Protein 6GTQ (pdb70)

B-factor: mean 65.5, std 20.73, range [3.13, 196.7]

Organism: Escherichia coli (NCBI:txid562)

InterPro domains:
  IPR010985 Ribbon-helix-helix [SSF47598] (5-82)
  IPR014795 Antitoxin TacA 1-like [PF08681] (8-86)
  IPR014795 Antitoxin TacA 1-like [PTHR35401] (2-86)

Radius of gyration: 21.6 Å; Cα contacts (8 Å, |Δi|>4): 822; chains: 4; bounding box: 48×51×60 Å

Nearest PDB structures (foldseek):
  6gtq-assembly1_A  TM=1.006E+00  e=2.031E-34  Escherichia coli
  6gtr-assembly1_A  TM=1.001E+00  e=6.349E-33  Escherichia coli
  6gtq-assembly2_B  TM=9.947E-01  e=1.015E-29  Escherichia coli
  6gtr-assembly2_B  TM=9.864E-01  e=8.724E-29  Escherichia coli
  5zgn-assembly1_F  TM=9.623E-01  e=1.363E-22  Klebsiella pneumoniae subsp. pneumoniae HS11286

Foldseek 3Di:
DQKDKAWDDLPADADQQVFDQPDPVQSCCRVPPPNVCCNVVVWTKMFIFRNDSRTYGFWIWIKDWDWDDPCPDIFTAMETEDTGGGPVCPPVCVRVVRVLVVLVVRLVVCVPPNGFWYKYFAPDPVVVVVVVVSPWQADDDVRRRITIDTSVVSCVVPPD/DDKDKAWDDLDDDEALPPADFPPPVQNVCSVPPQSVCCNVVVWTKMFIFDVHYGFWIWIKDWDWDDDCPTATAMETEDIGGGPVCPPPCVRVVVVLVVLVVRLVVCVVPNHFWYKYFAPDPVRVVVVVVSVWAADDDVRRRMTIDTNVVSCCVVPPDD/DDPDDDDDVVVVVVVCCVVPPDDDDPVVVVVVVVVVPD/DDDDDDDVVVVVVVCCVVPPDDDDPVVVVVVVVVVVD

Structure (mmCIF, N/CA/C/O backbone):
data_6GTQ
#
_entry.id   6GTQ
#
_cell.length_a   87.580
_cell.length_b   87.580
_cell.length_c   125.480
_cell.angle_alpha   90.00
_cell.angle_beta   90.00
_cell.angle_gamma   120.00
#
_symmetry.space_group_name_H-M   'P 31 2 1'
#
loop_
_entity.id
_entity.type
_entity.pdbx_description
1 polymer N-acetyltransferase
2 polymer 'DUF1778 domain-containing protein'
3 non-polymer 'CHLORIDE ION'
4 non-polymer GLYCEROL
5 non-polymer 'PHOSPHATE ION'
6 non-polymer 'ACETATE ION'
7 non-polymer 'CITRATE ANION'
8 non-polymer 'IODIDE ION'
9 water water
#
loop_
_atom_site.group_PDB
_atom_site.id
_atom_site.type_symbol
_atom_site.label_atom_id
_atom_site.label_alt_id
_atom_site.label_comp_id
_atom_site.label_asym_id
_atom_site.label_entity_id
_atom_site.label_seq_id
_atom_site.pdbx_PDB_ins_code
_atom_site.Cartn_x
_atom_site.Cartn_y
_atom_site.Cartn_z
_atom_site.occupancy
_atom_site.B_iso_or_equiv
_atom_site.auth_seq_id
_atom_site.auth_comp_id
_atom_site.auth_asym_id
_atom_site.auth_atom_id
_atom_site.pdbx_PDB_model_num
ATOM 1 N N . ASP A 1 5 ? -54.638 0.164 -15.787 1.00 106.30 1 ASP A N 1
ATOM 2 C CA . ASP A 1 5 ? -53.185 0.051 -15.899 1.00 103.94 1 ASP A CA 1
ATOM 3 C C . ASP A 1 5 ? -52.698 -1.394 -15.670 1.00 104.60 1 ASP A C 1
ATOM 4 O O . ASP A 1 5 ? -53.323 -2.147 -14.912 1.00 103.25 1 ASP A O 1
ATOM 9 N N . ASP A 1 6 ? -51.567 -1.762 -16.319 1.00 99.24 2 ASP A N 1
ATOM 10 C CA . ASP A 1 6 ? -50.932 -3.088 -16.243 1.00 96.65 2 ASP A CA 1
ATOM 11 C C . ASP A 1 6 ? -50.047 -3.264 -14.982 1.00 92.80 2 ASP A C 1
ATOM 12 O O . ASP A 1 6 ? -49.810 -4.392 -14.568 1.00 90.59 2 ASP A O 1
ATOM 17 N N . LEU A 1 7 ? -49.585 -2.154 -14.372 1.00 85.08 3 LEU A N 1
ATOM 18 C CA . LEU A 1 7 ? -48.708 -2.149 -13.198 1.00 80.21 3 LEU A CA 1
ATOM 19 C C . LEU A 1 7 ? -49.389 -2.435 -11.854 1.00 79.15 3 LEU A C 1
ATOM 20 O O . LEU A 1 7 ? -50.533 -2.026 -11.642 1.00 79.41 3 LEU A O 1
ATOM 25 N N . THR A 1 8 ? -48.660 -3.123 -10.937 1.00 71.19 4 THR A N 1
ATOM 26 C CA . THR A 1 8 ? -49.090 -3.436 -9.559 1.00 68.15 4 THR A CA 1
ATOM 27 C C . THR A 1 8 ? -47.953 -3.218 -8.549 1.00 66.05 4 THR A C 1
ATOM 28 O O . THR A 1 8 ? -46.783 -3.326 -8.915 1.00 63.76 4 THR A O 1
ATOM 32 N N . ILE A 1 9 ? -48.303 -2.918 -7.276 1.00 60.36 5 ILE A N 1
ATOM 33 C CA . ILE A 1 9 ? -47.339 -2.790 -6.171 1.00 56.99 5 ILE A CA 1
ATOM 34 C C . ILE A 1 9 ? -47.595 -3.944 -5.214 1.00 59.73 5 ILE A C 1
ATOM 35 O O . ILE A 1 9 ? -48.708 -4.099 -4.707 1.00 60.22 5 ILE A O 1
ATOM 40 N N . GLU A 1 10 ? -46.573 -4.766 -4.994 1.00 54.48 6 GLU A N 1
ATOM 41 C CA . GLU A 1 10 ? -46.655 -5.924 -4.117 1.00 53.06 6 GLU A CA 1
ATOM 42 C C . GLU A 1 10 ? -45.338 -6.144 -3.389 1.00 54.11 6 GLU A C 1
ATOM 43 O O . GLU A 1 10 ? -44.287 -5.748 -3.885 1.00 53.77 6 GLU A O 1
ATOM 49 N N . ILE A 1 11 ? -45.393 -6.789 -2.220 1.00 49.47 7 ILE A N 1
ATOM 50 C CA . ILE A 1 11 ? -44.202 -7.170 -1.462 1.00 47.94 7 ILE A CA 1
ATOM 51 C C . ILE A 1 11 ? -43.531 -8.308 -2.242 1.00 53.84 7 ILE A C 1
ATOM 52 O O . ILE A 1 11 ? -44.233 -9.108 -2.868 1.00 54.95 7 ILE A O 1
ATOM 57 N N . LEU A 1 12 ? -42.189 -8.352 -2.243 1.00 50.90 8 LEU A N 1
ATOM 58 C CA . LEU A 1 12 ? -41.411 -9.383 -2.927 1.00 51.87 8 LEU A CA 1
ATOM 59 C C . LEU A 1 12 ? -41.925 -10.765 -2.520 1.00 57.91 8 LEU A C 1
ATOM 60 O O . LEU A 1 12 ? -42.114 -10.999 -1.336 1.00 56.54 8 LEU A O 1
ATOM 65 N N . THR A 1 13 ? -42.245 -11.631 -3.498 1.00 58.78 9 THR A N 1
ATOM 66 C CA . THR A 1 13 ? -42.780 -12.980 -3.244 1.00 60.91 9 THR A CA 1
ATOM 67 C C . THR A 1 13 ? -41.637 -13.984 -3.071 1.00 67.82 9 THR A C 1
ATOM 68 O O . THR A 1 13 ? -40.825 -14.165 -3.979 1.00 68.70 9 THR A O 1
ATOM 72 N N . ASP A 1 14 ? -41.602 -14.635 -1.900 1.00 65.81 10 ASP A N 1
ATOM 73 C CA . ASP A 1 14 ? -40.604 -15.603 -1.428 1.00 66.80 10 ASP A CA 1
ATOM 74 C C . ASP A 1 14 ? -40.167 -16.700 -2.424 1.00 70.88 10 ASP A C 1
ATOM 75 O O . ASP A 1 14 ? -38.986 -17.068 -2.426 1.00 70.94 10 ASP A O 1
ATOM 80 N N . ASP A 1 15 ? -41.092 -17.234 -3.238 1.00 66.65 11 ASP A N 1
ATOM 81 C CA . ASP A 1 15 ? -40.733 -18.300 -4.178 1.00 67.01 11 ASP A CA 1
ATOM 82 C C . ASP A 1 15 ? -41.042 -17.944 -5.647 1.00 68.44 11 ASP A C 1
ATOM 83 O O . ASP A 1 15 ? -41.290 -18.832 -6.463 1.00 70.09 11 ASP A O 1
ATOM 88 N N . ALA A 1 16 ? -40.970 -16.647 -5.986 1.00 61.46 12 ALA A N 1
ATOM 89 C CA . ALA A 1 16 ? -41.216 -16.140 -7.333 1.00 60.53 12 ALA A CA 1
ATOM 90 C C . ALA A 1 16 ? -39.932 -15.633 -7.999 1.00 61.42 12 ALA A C 1
ATOM 91 O O . ALA A 1 16 ? -38.976 -15.277 -7.304 1.00 59.42 12 ALA A O 1
ATOM 93 N N . ASP A 1 17 ? -39.926 -15.598 -9.351 1.00 58.06 13 ASP A N 1
ATOM 94 C CA . ASP A 1 17 ? -38.829 -15.092 -10.186 1.00 57.73 13 ASP A CA 1
ATOM 95 C C . ASP A 1 17 ? -39.202 -13.738 -10.803 1.00 60.99 13 ASP A C 1
ATOM 96 O O . ASP A 1 17 ? -40.340 -13.539 -11.243 1.00 61.11 13 ASP A O 1
ATOM 101 N N . TYR A 1 18 ? -38.232 -12.810 -10.825 1.00 56.79 14 TYR A N 1
ATOM 102 C CA . TYR A 1 18 ? -38.402 -11.440 -11.306 1.00 56.12 14 TYR A CA 1
ATOM 103 C C . TYR A 1 18 ? -37.439 -11.055 -12.427 1.00 63.07 14 TYR A C 1
ATOM 104 O O . TYR A 1 18 ? -36.293 -11.510 -12.435 1.00 63.03 14 TYR A O 1
ATOM 113 N N . ASP A 1 19 ? -37.903 -10.205 -13.371 1.00 61.70 15 ASP A N 1
ATOM 114 C CA . ASP A 1 19 ? -37.061 -9.694 -14.450 1.00 63.58 15 ASP A CA 1
ATOM 115 C C . ASP A 1 19 ? -36.495 -8.358 -13.968 1.00 66.53 15 ASP A C 1
ATOM 116 O O . ASP A 1 19 ? -37.195 -7.344 -13.944 1.00 65.82 15 ASP A O 1
ATOM 121 N N . LEU A 1 20 ? -35.243 -8.382 -13.503 1.00 62.72 16 LEU A N 1
ATOM 122 C CA . LEU A 1 20 ? -34.585 -7.179 -12.976 1.00 61.70 16 LEU A CA 1
ATOM 123 C C . LEU A 1 20 ? -33.387 -6.612 -13.757 1.00 67.84 16 LEU A C 1
ATOM 124 O O . LEU A 1 20 ? -33.156 -5.404 -13.741 1.00 67.72 16 LEU A O 1
ATOM 129 N N . GLN A 1 21 ? -32.630 -7.473 -14.432 1.00 67.09 17 GLN A N 1
ATOM 130 C CA . GLN A 1 21 ? -31.455 -7.037 -15.200 1.00 70.17 17 GLN A CA 1
ATOM 131 C C . GLN A 1 21 ? -31.642 -5.775 -16.052 1.00 76.34 17 GLN A C 1
ATOM 132 O O . GLN A 1 21 ? -30.730 -4.947 -16.096 1.00 77.61 17 GLN A O 1
ATOM 138 N N . ARG A 1 22 ? -32.805 -5.624 -16.712 1.00 73.48 18 ARG A N 1
ATOM 139 C CA . ARG A 1 22 ? -33.101 -4.479 -17.576 1.00 75.28 18 ARG A CA 1
ATOM 140 C C . ARG A 1 22 ? -33.337 -3.150 -16.834 1.00 75.64 18 ARG A C 1
ATOM 141 O O . ARG A 1 22 ? -33.191 -2.097 -17.457 1.00 77.85 18 ARG A O 1
ATOM 143 N N . PHE A 1 23 ? -33.700 -3.193 -15.526 1.00 67.24 19 PHE A N 1
ATOM 144 C CA . PHE A 1 23 ? -34.002 -2.019 -14.692 1.00 64.55 19 PHE A CA 1
ATOM 145 C C . PHE A 1 23 ? -32.919 -0.935 -14.734 1.00 71.41 19 PHE A C 1
ATOM 146 O O . PHE A 1 23 ? -31.732 -1.244 -14.599 1.00 72.42 19 PHE A O 1
ATOM 154 N N . ASP A 1 24 ? -33.351 0.332 -14.929 1.00 68.70 20 ASP A N 1
ATOM 155 C CA . ASP A 1 24 ? -32.507 1.525 -14.989 1.00 70.26 20 ASP A CA 1
ATOM 156 C C . ASP A 1 24 ? -33.233 2.753 -14.462 1.00 73.38 20 ASP A C 1
ATOM 157 O O . ASP A 1 24 ? -34.157 3.242 -15.100 1.00 74.50 20 ASP A O 1
ATOM 162 N N . CYS A 1 25 ? -32.817 3.239 -13.288 1.00 68.81 21 CYS A N 1
ATOM 163 C CA . CYS A 1 25 ? -33.407 4.400 -12.619 1.00 68.45 21 CYS A CA 1
ATOM 164 C C . CYS A 1 25 ? -32.563 5.689 -12.771 1.00 74.73 21 CYS A C 1
ATOM 165 O O . CYS A 1 25 ? -33.022 6.766 -12.386 1.00 73.31 21 CYS A O 1
ATOM 168 N N . GLY A 1 26 ? -31.357 5.560 -13.330 1.00 74.50 22 GLY A N 1
ATOM 169 C CA . GLY A 1 26 ? -30.435 6.676 -13.506 1.00 77.83 22 GLY A CA 1
ATOM 170 C C . GLY A 1 26 ? -29.349 6.775 -12.450 1.00 82.42 22 GLY A C 1
ATOM 171 O O . GLY A 1 26 ? -28.384 7.523 -12.630 1.00 84.91 22 GLY A O 1
ATOM 172 N N . GLU A 1 27 ? -29.506 6.030 -11.330 1.00 76.37 23 GLU A N 1
ATOM 173 C CA . GLU A 1 27 ? -28.549 5.970 -10.221 1.00 75.32 23 GLU A CA 1
ATOM 174 C C . GLU A 1 27 ? -27.970 4.552 -10.153 1.00 77.07 23 GLU A C 1
ATOM 175 O O . GLU A 1 27 ? -28.693 3.623 -9.799 1.00 73.81 23 GLU A O 1
ATOM 181 N N . GLU A 1 28 ? -26.670 4.399 -10.509 1.00 75.47 24 GLU A N 1
ATOM 182 C CA . GLU A 1 28 ? -25.928 3.131 -10.560 1.00 75.09 24 GLU A CA 1
ATOM 183 C C . GLU A 1 28 ? -25.974 2.308 -9.271 1.00 76.46 24 GLU A C 1
ATOM 184 O O . GLU A 1 28 ? -26.013 1.079 -9.347 1.00 75.93 24 GLU A O 1
ATOM 186 N N . ALA A 1 29 ? -25.970 2.977 -8.103 1.00 71.15 25 ALA A N 1
ATOM 187 C CA . ALA A 1 29 ? -26.012 2.349 -6.780 1.00 68.36 25 ALA A CA 1
ATOM 188 C C . ALA A 1 29 ? -27.330 1.612 -6.531 1.00 70.33 25 ALA A C 1
ATOM 189 O O . ALA A 1 29 ? -27.318 0.504 -5.990 1.00 69.40 25 ALA A O 1
ATOM 191 N N . LEU A 1 30 ? -28.459 2.226 -6.933 1.00 65.68 26 LEU A N 1
ATOM 192 C CA . LEU A 1 30 ? -29.807 1.676 -6.771 1.00 62.35 26 LEU A CA 1
ATOM 193 C C . LEU A 1 30 ? -30.098 0.518 -7.725 1.00 65.97 26 LEU A C 1
ATOM 194 O O . LEU A 1 30 ? -30.935 -0.325 -7.421 1.00 64.27 26 LEU A O 1
ATOM 199 N N . ASN A 1 31 ? -29.389 0.463 -8.834 1.00 64.43 27 ASN A N 1
ATOM 200 C CA . ASN A 1 31 ? -29.543 -0.581 -9.822 1.00 63.80 27 ASN A CA 1
ATOM 201 C C . ASN A 1 31 ? -28.888 -1.841 -9.323 1.00 66.35 27 ASN A C 1
ATOM 202 O O . ASN A 1 31 ? -29.479 -2.874 -9.329 1.00 65.66 27 ASN A O 1
ATOM 207 N N . LEU A 1 32 ? -27.635 -1.736 -8.930 1.00 63.27 28 LEU A N 1
ATOM 208 C CA . LEU A 1 32 ? -26.845 -2.828 -8.402 1.00 62.73 28 LEU A CA 1
ATOM 209 C C . LEU A 1 32 ? -27.438 -3.377 -7.140 1.00 62.35 28 LEU A C 1
ATOM 210 O O . LEU A 1 32 ? -27.387 -4.589 -6.943 1.00 62.42 28 LEU A O 1
ATOM 215 N N . PHE A 1 33 ? -28.068 -2.520 -6.310 1.00 54.90 29 PHE A N 1
ATOM 216 C CA . PHE A 1 33 ? -28.717 -3.024 -5.108 1.00 50.96 29 PHE A CA 1
ATOM 217 C C . PHE A 1 33 ? -29.851 -3.978 -5.495 1.00 53.82 29 PHE A C 1
ATOM 218 O O . PHE A 1 33 ? -29.984 -5.039 -4.889 1.00 53.53 29 PHE A O 1
ATOM 226 N N . LEU A 1 34 ? -30.634 -3.619 -6.521 1.00 49.45 30 LEU A N 1
ATOM 227 C CA . LEU A 1 34 ? -31.755 -4.428 -6.978 1.00 47.92 30 LEU A CA 1
ATOM 228 C C . LEU A 1 34 ? -31.324 -5.756 -7.604 1.00 53.84 30 LEU A C 1
ATOM 229 O O . LEU A 1 34 ? -31.926 -6.793 -7.309 1.00 53.36 30 LEU A O 1
ATOM 234 N N . THR A 1 35 ? -30.301 -5.728 -8.465 1.00 52.21 31 THR A N 1
ATOM 235 C CA . THR A 1 35 ? -29.876 -6.917 -9.206 1.00 53.37 31 THR A CA 1
ATOM 236 C C . THR A 1 35 ? -28.882 -7.835 -8.457 1.00 57.79 31 THR A C 1
ATOM 237 O O . THR A 1 35 ? -28.616 -8.929 -8.960 1.00 57.75 31 THR A O 1
ATOM 241 N N . THR A 1 36 ? -28.353 -7.432 -7.275 1.00 55.49 32 THR A N 1
ATOM 242 C CA . THR A 1 36 ? -27.388 -8.274 -6.538 1.00 56.96 32 THR A CA 1
ATOM 243 C C . THR A 1 36 ? -27.650 -8.408 -5.017 1.00 58.78 32 THR A C 1
ATOM 244 O O . THR A 1 36 ? -27.121 -9.342 -4.406 1.00 57.78 32 THR A O 1
ATOM 248 N N . HIS A 1 37 ? -28.431 -7.491 -4.397 1.00 55.64 33 HIS A N 1
ATOM 249 C CA . HIS A 1 37 ? -28.615 -7.518 -2.934 1.00 54.69 33 HIS A CA 1
ATOM 250 C C . HIS A 1 37 ? -30.051 -7.517 -2.413 1.00 55.12 33 HIS A C 1
ATOM 251 O O . HIS A 1 37 ? -30.275 -8.084 -1.342 1.00 54.67 33 HIS A O 1
ATOM 258 N N . LEU A 1 38 ? -31.000 -6.878 -3.122 1.00 49.40 34 LEU A N 1
ATOM 259 C CA . LEU A 1 38 ? -32.402 -6.747 -2.700 1.00 47.48 34 LEU A CA 1
ATOM 260 C C . LEU A 1 38 ? -33.088 -8.068 -2.329 1.00 50.59 34 LEU A C 1
ATOM 261 O O . LEU A 1 38 ? -33.655 -8.160 -1.236 1.00 50.57 34 LEU A O 1
ATOM 266 N N . VAL A 1 39 ? -33.083 -9.055 -3.246 1.00 46.17 35 VAL A N 1
ATOM 267 C CA . VAL A 1 39 ? -33.735 -10.352 -3.051 1.00 45.23 35 VAL A CA 1
ATOM 268 C C . VAL A 1 39 ? -33.142 -11.106 -1.837 1.00 51.51 35 VAL A C 1
ATOM 269 O O . VAL A 1 39 ? -33.912 -11.598 -1.009 1.00 51.17 35 VAL A O 1
ATOM 273 N N . ARG A 1 40 ? -31.798 -11.163 -1.702 1.00 50.02 36 ARG A N 1
ATOM 274 C CA . ARG A 1 40 ? -31.207 -11.884 -0.573 1.00 51.12 36 ARG A CA 1
ATOM 275 C C . ARG A 1 40 ? -31.439 -11.172 0.756 1.00 54.49 36 ARG A C 1
ATOM 276 O O . ARG A 1 40 ? -31.726 -11.848 1.734 1.00 54.59 36 ARG A O 1
ATOM 284 N N . GLN A 1 41 ? -31.406 -9.825 0.781 1.00 50.21 37 GLN A N 1
ATOM 285 C CA . GLN A 1 41 ? -31.659 -9.055 2.004 1.00 48.60 37 GLN A CA 1
ATOM 286 C C . GLN A 1 41 ? -33.105 -9.151 2.477 1.00 49.86 37 GLN A C 1
ATOM 287 O O . GLN A 1 41 ? -33.338 -9.193 3.682 1.00 49.83 37 GLN A O 1
ATOM 293 N N . HIS A 1 42 ? -34.062 -9.254 1.542 1.00 44.87 38 HIS A N 1
ATOM 294 C CA . HIS A 1 42 ? -35.473 -9.444 1.861 1.00 43.68 38 HIS A CA 1
ATOM 295 C C . HIS A 1 42 ? -35.649 -10.854 2.429 1.00 49.84 38 HIS A C 1
ATOM 296 O O . HIS A 1 42 ? -36.114 -11.009 3.557 1.00 49.07 38 HIS A O 1
ATOM 303 N N . ARG A 1 43 ? -35.219 -11.879 1.673 1.00 48.48 39 ARG A N 1
ATOM 304 C CA . ARG A 1 43 ? -35.323 -13.273 2.107 1.00 49.53 39 ARG A CA 1
ATOM 305 C C . ARG A 1 43 ? -34.553 -13.585 3.393 1.00 55.03 39 ARG A C 1
ATOM 306 O O . ARG A 1 43 ? -34.975 -14.479 4.129 1.00 56.47 39 ARG A O 1
ATOM 314 N N . ASN A 1 44 ? -33.447 -12.853 3.680 1.00 52.01 40 ASN A N 1
ATOM 315 C CA . ASN A 1 44 ? -32.657 -13.040 4.912 1.00 53.73 40 ASN A CA 1
ATOM 316 C C . ASN A 1 44 ? -33.149 -12.156 6.047 1.00 57.59 40 ASN A C 1
ATOM 317 O O . ASN A 1 44 ? -32.570 -12.161 7.134 1.00 58.63 40 ASN A O 1
ATOM 322 N N . LYS A 1 45 ? -34.251 -11.451 5.814 1.00 52.55 41 LYS A N 1
ATOM 323 C CA . LYS A 1 45 ? -34.935 -10.592 6.771 1.00 50.78 41 LYS A CA 1
ATOM 324 C C . LYS A 1 45 ? -34.267 -9.310 7.191 1.00 54.34 41 LYS A C 1
ATOM 325 O O . LYS A 1 45 ? -34.594 -8.785 8.207 1.00 53.03 41 LYS A O 1
ATOM 331 N N . ILE A 1 46 ? -33.340 -8.807 6.412 1.00 51.42 42 ILE A N 1
ATOM 332 C CA . ILE A 1 46 ? -32.619 -7.554 6.727 1.00 50.88 42 ILE A CA 1
ATOM 333 C C . ILE A 1 46 ? -33.538 -6.351 6.475 1.00 52.59 42 ILE A C 1
ATOM 334 O O . ILE A 1 46 ? -33.495 -5.363 7.210 1.00 53.49 42 ILE A O 1
ATOM 339 N N . LEU A 1 47 ? -34.394 -6.463 5.459 1.00 46.81 43 LEU A N 1
ATOM 340 C CA . LEU A 1 47 ? -35.381 -5.447 5.086 1.00 44.33 43 LEU A CA 1
ATOM 341 C C . LEU A 1 47 ? -36.615 -6.112 4.479 1.00 46.50 43 LEU A C 1
ATOM 342 O O . LEU A 1 47 ? -36.629 -7.329 4.274 1.00 46.09 43 LEU A O 1
ATOM 347 N N . ARG A 1 48 ? -37.644 -5.302 4.194 1.00 42.25 44 ARG A N 1
ATOM 348 C CA . ARG A 1 48 ? -38.872 -5.705 3.508 1.00 41.36 44 ARG A CA 1
ATOM 349 C C . ARG A 1 48 ? -38.881 -4.917 2.214 1.00 45.40 44 ARG A C 1
ATOM 350 O O . ARG A 1 48 ? -38.868 -3.681 2.245 1.00 44.61 44 ARG A O 1
ATOM 358 N N . ALA A 1 49 ? -38.796 -5.634 1.084 1.00 42.06 45 ALA A N 1
ATOM 359 C CA . ALA A 1 49 ? -38.733 -5.063 -0.250 1.00 41.72 45 ALA A CA 1
ATOM 360 C C . ALA A 1 49 ? -40.070 -5.155 -0.971 1.00 44.97 45 ALA A C 1
ATOM 361 O O . ALA A 1 49 ? -40.692 -6.225 -1.020 1.00 44.32 45 ALA A O 1
ATOM 363 N N . TYR A 1 50 ? -40.500 -4.015 -1.536 1.00 40.77 46 TYR A N 1
ATOM 364 C CA . TYR A 1 50 ? -41.746 -3.865 -2.274 1.00 41.03 46 TYR A CA 1
ATOM 365 C C . TYR A 1 50 ? -41.425 -3.496 -3.715 1.00 49.89 46 TYR A C 1
ATOM 366 O O . TYR A 1 50 ? -40.576 -2.634 -3.972 1.00 50.63 46 TYR A O 1
ATOM 375 N N . ILE A 1 51 ? -42.083 -4.179 -4.653 1.00 48.82 47 ILE A N 1
ATOM 376 C CA . ILE A 1 51 ? -41.812 -4.049 -6.077 1.00 50.99 47 ILE A CA 1
ATOM 377 C C . ILE A 1 51 ? -43.004 -3.506 -6.876 1.00 54.19 47 ILE A C 1
ATOM 378 O O . ILE A 1 51 ? -44.145 -3.883 -6.632 1.00 53.12 47 ILE A O 1
ATOM 383 N N . LEU A 1 52 ? -42.711 -2.588 -7.809 1.00 52.25 48 LEU A N 1
ATOM 384 C CA . LEU A 1 52 ? -43.642 -2.022 -8.785 1.00 53.31 48 LEU A CA 1
ATOM 385 C C . LEU A 1 52 ? -43.344 -2.811 -10.065 1.00 60.96 48 LEU A C 1
ATOM 386 O O . LEU A 1 52 ? -42.240 -2.708 -10.592 1.00 60.27 48 LEU A O 1
ATOM 391 N N . CYS A 1 53 ? -44.275 -3.668 -10.501 1.00 62.38 49 CYS A N 1
ATOM 392 C CA . CYS A 1 53 ? -44.059 -4.502 -11.684 1.00 66.38 49 CYS A CA 1
ATOM 393 C C . CYS A 1 53 ? -45.258 -4.528 -12.626 1.00 73.50 49 CYS A C 1
ATOM 394 O O . CYS A 1 53 ? -46.329 -4.033 -12.279 1.00 72.15 49 CYS A O 1
ATOM 397 N N . ARG A 1 54 ? -45.047 -5.100 -13.830 1.00 74.18 50 ARG A N 1
ATOM 398 C C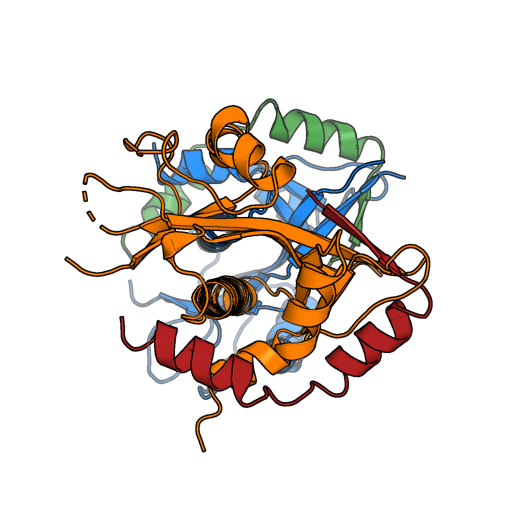A . ARG A 1 54 ? -45.976 -5.173 -14.953 1.00 77.90 50 ARG A CA 1
ATOM 399 C C . ARG A 1 54 ? -47.153 -6.182 -14.830 1.00 85.76 50 ARG A C 1
ATOM 400 O O . ARG A 1 54 ? -47.928 -6.275 -15.786 1.00 89.95 50 ARG A O 1
ATOM 403 N N . ASN A 1 55 ? -47.321 -6.900 -13.688 1.00 80.32 51 ASN A N 1
ATOM 404 C CA . ASN A 1 55 ? -48.410 -7.885 -13.451 1.00 81.27 51 ASN A CA 1
ATOM 405 C C . ASN A 1 55 ? -48.548 -8.928 -14.601 1.00 87.99 51 ASN A C 1
ATOM 406 O O . ASN A 1 55 ? -49.647 -9.246 -15.079 1.00 90.62 51 ASN A O 1
ATOM 411 N N . THR A 1 56 ? -47.402 -9.438 -15.044 1.00 83.12 52 THR A N 1
ATOM 412 C CA . THR A 1 56 ? -47.303 -10.445 -16.098 1.00 84.22 52 THR A CA 1
ATOM 413 C C . THR A 1 56 ? -46.617 -11.652 -15.447 1.00 84.96 52 THR A C 1
ATOM 414 O O . THR A 1 56 ? -46.038 -11.465 -14.373 1.00 81.98 52 THR A O 1
ATOM 418 N N . PRO A 1 57 ? -46.640 -12.884 -16.019 1.00 81.96 53 PRO A N 1
ATOM 419 C CA . PRO A 1 57 ? -45.911 -13.991 -15.366 1.00 79.98 53 PRO A CA 1
ATOM 420 C C . PRO A 1 57 ? -44.398 -13.716 -15.292 1.00 81.07 53 PRO A C 1
ATOM 421 O O . PRO A 1 57 ? -43.753 -14.161 -14.343 1.00 78.59 53 PRO A O 1
ATOM 425 N N . GLU A 1 58 ? -43.931 -12.896 -16.217 1.00 77.96 54 GLU A N 1
ATOM 426 C CA . GLU A 1 58 ? -42.552 -12.501 -16.363 1.00 76.42 54 GLU A CA 1
ATOM 427 C C . GLU A 1 58 ? -42.053 -11.593 -15.258 1.00 76.90 54 GLU A C 1
ATOM 428 O O . GLU A 1 58 ? -40.873 -11.501 -15.027 1.00 76.54 54 GLU A O 1
ATOM 434 N N . ARG A 1 59 ? -42.968 -10.902 -14.604 1.00 71.30 55 ARG A N 1
ATOM 435 C CA . ARG A 1 59 ? -42.688 -10.003 -13.465 1.00 67.84 55 ARG A CA 1
ATOM 436 C C . ARG A 1 59 ? -41.631 -8.906 -13.678 1.00 68.82 55 ARG A C 1
ATOM 437 O O . ARG A 1 59 ? -40.680 -8.805 -12.905 1.00 67.40 55 ARG A O 1
ATOM 445 N N . GLN A 1 60 ? -41.794 -8.095 -14.721 1.00 64.60 56 GLN A N 1
ATOM 446 C CA . GLN A 1 60 ? -40.809 -7.064 -15.059 1.00 63.92 56 GLN A CA 1
ATOM 447 C C . GLN A 1 60 ? -40.880 -5.889 -14.060 1.00 64.57 56 GLN A C 1
ATOM 448 O O . GLN A 1 60 ? -41.873 -5.158 -14.023 1.00 64.53 56 GLN A O 1
ATOM 454 N N . VAL A 1 61 ? -39.827 -5.726 -13.243 1.00 57.64 57 VAL A N 1
ATOM 455 C CA . VAL A 1 61 ? -39.739 -4.690 -12.211 1.00 54.79 57 VAL A CA 1
ATOM 456 C C . VAL A 1 61 ? -39.426 -3.328 -12.813 1.00 58.64 57 VAL A C 1
ATOM 457 O O . VAL A 1 61 ? -38.393 -3.170 -13.470 1.00 60.14 57 VAL A O 1
ATOM 461 N N . LEU A 1 62 ? -40.312 -2.346 -12.565 1.00 52.91 58 LEU A N 1
ATOM 462 C CA . LEU A 1 62 ? -40.166 -0.976 -13.054 1.00 53.83 58 LEU A CA 1
ATOM 463 C C . LEU A 1 62 ? -40.058 0.052 -11.914 1.00 56.47 58 LEU A C 1
ATOM 464 O O . LEU A 1 62 ? -40.274 1.246 -12.111 1.00 57.28 58 LEU A O 1
ATOM 469 N N . GLY A 1 63 ? -39.675 -0.426 -10.744 1.00 50.88 59 GLY A N 1
ATOM 470 C CA . GLY A 1 63 ? -39.539 0.401 -9.559 1.00 49.43 59 GLY A CA 1
ATOM 471 C C . GLY A 1 63 ? -39.609 -0.418 -8.298 1.00 52.69 59 GLY A C 1
ATOM 472 O O . GLY A 1 63 ? -40.199 -1.502 -8.286 1.00 51.95 59 GLY A O 1
ATOM 473 N N . TYR A 1 64 ? -38.990 0.095 -7.230 1.00 49.25 60 TYR A N 1
ATOM 474 C CA . TYR A 1 64 ? -38.959 -0.567 -5.933 1.00 47.19 60 TYR A CA 1
ATOM 475 C C . TYR A 1 64 ? -38.777 0.382 -4.755 1.00 49.47 60 TYR A C 1
ATOM 476 O O . TYR A 1 64 ? -38.351 1.532 -4.916 1.00 51.21 60 TYR A O 1
ATOM 485 N N . TYR A 1 65 ? -39.050 -0.138 -3.563 1.00 42.69 61 TYR A N 1
ATOM 486 C CA . TYR A 1 65 ? -38.805 0.547 -2.299 1.00 40.34 61 TYR A CA 1
ATOM 487 C C . TYR A 1 65 ? -38.487 -0.488 -1.218 1.00 43.58 61 TYR A C 1
ATOM 488 O O . TYR A 1 65 ? -38.875 -1.645 -1.353 1.00 41.88 61 TYR A O 1
ATOM 497 N N . THR A 1 66 ? -37.700 -0.097 -0.208 1.00 42.67 62 THR A N 1
ATOM 498 C CA . THR A 1 66 ? -37.331 -0.964 0.923 1.00 42.24 62 THR A CA 1
ATOM 499 C C . THR A 1 66 ? -37.739 -0.320 2.245 1.00 46.06 62 THR A C 1
ATOM 500 O O . THR A 1 66 ? -37.601 0.890 2.404 1.00 46.25 62 THR A O 1
ATOM 504 N N . LEU A 1 67 ? -38.248 -1.140 3.180 1.00 42.29 63 LEU A N 1
ATOM 505 C CA . LEU A 1 67 ? -38.654 -0.742 4.526 1.00 41.59 63 LEU A CA 1
ATOM 506 C C . LEU A 1 67 ? -37.971 -1.590 5.574 1.00 48.03 63 LEU A C 1
ATOM 507 O O . LEU A 1 67 ? -37.724 -2.790 5.365 1.00 48.43 63 LEU A O 1
ATOM 512 N N . CYS A 1 68 ? -37.711 -0.964 6.726 1.00 45.22 64 CYS A N 1
ATOM 513 C CA A CYS A 1 68 ? -37.164 -1.624 7.906 0.50 45.50 64 CYS A CA 1
ATOM 514 C CA B CYS A 1 68 ? -37.112 -1.606 7.898 0.50 45.86 64 CYS A CA 1
ATOM 515 C C . CYS A 1 68 ? -37.557 -0.871 9.163 1.00 48.78 64 CYS A C 1
ATOM 516 O O . CYS A 1 68 ? -37.598 0.356 9.166 1.00 47.79 64 CYS A O 1
ATOM 521 N N . GLY A 1 69 ? -37.859 -1.620 10.214 1.00 45.97 65 GLY A N 1
ATOM 522 C CA . GLY A 1 69 ? -38.225 -1.055 11.505 1.00 46.44 65 GLY A CA 1
ATOM 523 C C . GLY A 1 69 ? -37.032 -0.341 12.114 1.00 51.78 65 GLY A C 1
ATOM 524 O O . GLY A 1 69 ? -35.884 -0.771 11.953 1.00 51.06 65 GLY A O 1
ATOM 525 N N . SER A 1 70 ? -37.285 0.789 12.766 1.00 51.02 66 SER A N 1
ATOM 526 C CA . SER A 1 70 ? -36.229 1.588 13.372 1.00 52.95 66 SER A CA 1
ATOM 527 C C . SER A 1 70 ? -36.728 2.253 14.635 1.00 61.59 66 SER A C 1
ATOM 528 O O . SER A 1 70 ? -37.859 2.010 15.060 1.00 59.92 66 SER A O 1
ATOM 531 N N . CYS A 1 71 ? -35.853 3.059 15.255 1.00 64.34 67 CYS A N 1
ATOM 532 C CA . CYS A 1 71 ? -36.118 3.912 16.407 1.00 67.02 67 CYS A CA 1
ATOM 533 C C . CYS A 1 71 ? -35.244 5.122 16.335 1.00 70.44 67 CYS A C 1
ATOM 534 O O . CYS A 1 71 ? -34.054 5.015 16.036 1.00 70.69 67 CYS A O 1
ATOM 536 N N . PHE A 1 72 ? -35.837 6.271 16.618 1.00 66.64 68 PHE A N 1
ATOM 537 C CA . PHE A 1 72 ? -35.140 7.539 16.662 1.00 67.60 68 PHE A CA 1
ATOM 538 C C . PHE A 1 72 ? -34.941 7.906 18.124 1.00 72.73 68 PHE A C 1
ATOM 539 O O . PHE A 1 72 ? -35.868 7.790 18.925 1.00 72.19 68 PHE A O 1
ATOM 541 N N . GLU A 1 73 ? -33.725 8.305 18.478 1.00 71.24 69 GLU A N 1
ATOM 542 C CA . GLU A 1 73 ? -33.356 8.681 19.836 1.00 73.53 69 GLU A CA 1
ATOM 543 C C . GLU A 1 73 ? -32.511 9.950 19.814 1.00 79.35 69 GLU A C 1
ATOM 544 O O . GLU A 1 73 ? -31.846 10.223 18.813 1.00 79.02 69 GLU A O 1
ATOM 546 N N . ARG A 1 74 ? -32.538 10.729 20.905 1.00 77.95 70 ARG A N 1
ATOM 547 C CA . ARG A 1 74 ? -31.725 11.941 21.014 1.00 80.20 70 ARG A CA 1
ATOM 548 C C . ARG A 1 74 ? -30.485 11.707 21.871 1.00 89.82 70 ARG A C 1
ATOM 549 O O . ARG A 1 74 ? -30.466 10.782 22.686 1.00 90.08 70 ARG A O 1
ATOM 557 N N . ALA A 1 75 ? -29.477 12.516 21.623 1.00 90.97 71 ALA A N 1
ATOM 558 C CA . ALA A 1 75 ? -28.237 12.502 22.356 1.00 95.29 71 ALA A CA 1
ATOM 559 C C . ALA A 1 75 ? -28.474 12.529 23.846 1.00 102.95 71 ALA A C 1
ATOM 560 O O . ALA A 1 75 ? -28.579 13.586 24.448 1.00 102.79 71 ALA A O 1
ATOM 562 N N . TYR A 1 88 ? -32.657 10.642 26.226 1.00 108.94 84 TYR A N 1
ATOM 563 C CA . TYR A 1 88 ? -33.945 10.891 26.845 1.00 105.43 84 TYR A CA 1
ATOM 564 C C . TYR A 1 88 ? -34.966 9.918 26.337 1.00 106.51 84 TYR A C 1
ATOM 565 O O . TYR A 1 88 ? -35.094 8.806 26.828 1.00 107.98 84 TYR A O 1
ATOM 567 N N . LYS A 1 89 ? -35.708 10.335 25.335 1.00 98.50 85 LYS A N 1
ATOM 568 C CA . LYS A 1 89 ? -36.686 9.436 24.800 1.00 95.14 85 LYS A CA 1
ATOM 569 C C . LYS A 1 89 ? -36.249 8.603 23.578 1.00 94.28 85 LYS A C 1
ATOM 570 O O . LYS A 1 89 ? -35.122 8.593 23.134 1.00 94.07 85 LYS A O 1
ATOM 572 N N . ASN A 1 90 ? -37.248 7.937 23.058 1.00 86.47 86 ASN A N 1
ATOM 573 C CA . ASN A 1 90 ? -37.222 6.965 21.962 1.00 83.04 86 ASN A CA 1
ATOM 574 C C . ASN A 1 90 ? -38.481 7.093 21.063 1.00 81.91 86 ASN A C 1
ATOM 575 O O . ASN A 1 90 ? -39.564 7.378 21.572 1.00 81.21 86 ASN A O 1
ATOM 580 N N . ILE A 1 91 ? -38.334 6.869 19.734 1.00 74.97 87 ILE A N 1
ATOM 581 C CA . ILE A 1 91 ? -39.437 6.912 18.754 1.00 72.14 87 ILE A CA 1
ATOM 582 C C . ILE A 1 91 ? -39.524 5.588 17.967 1.00 71.10 87 ILE A C 1
ATOM 583 O O . ILE A 1 91 ? -38.805 5.478 16.971 1.00 70.61 87 ILE A O 1
ATOM 588 N N . PRO A 1 92 ? -40.426 4.621 18.295 1.00 64.38 88 PRO A N 1
ATOM 589 C CA . PRO A 1 92 ? -40.581 3.445 17.415 1.00 61.68 88 PRO A CA 1
ATOM 590 C C . PRO A 1 92 ? -41.082 3.916 16.051 1.00 58.52 88 PRO A C 1
ATOM 591 O O . PRO A 1 92 ? -42.082 4.649 15.971 1.00 57.59 88 PRO A O 1
ATOM 595 N N . SER A 1 93 ? -40.314 3.601 14.995 1.00 50.24 89 SER A N 1
ATOM 596 C CA . SER A 1 93 ? -40.612 4.047 13.627 1.00 47.24 89 SER A CA 1
ATOM 597 C C . SER A 1 93 ? -40.256 3.013 12.543 1.00 49.16 89 SER A C 1
ATOM 598 O O . SER A 1 93 ? -39.874 1.890 12.846 1.00 49.11 89 SER A O 1
ATOM 601 N N . VAL A 1 94 ? -40.433 3.397 11.277 1.00 44.34 90 VAL A N 1
ATOM 602 C CA . VAL A 1 94 ? -40.077 2.596 10.113 1.00 42.63 90 VAL A CA 1
ATOM 603 C C . VAL A 1 94 ? -39.262 3.495 9.194 1.00 45.68 90 VAL A C 1
ATOM 604 O O . VAL A 1 94 ? -39.620 4.657 8.992 1.00 44.93 90 VAL A O 1
ATOM 608 N N . THR A 1 95 ? -38.171 2.970 8.645 1.00 43.29 91 THR A N 1
ATOM 609 C CA . THR A 1 95 ? -37.349 3.712 7.695 1.00 43.92 91 THR A CA 1
ATOM 610 C C . THR A 1 95 ? -37.569 3.201 6.270 1.00 48.36 91 THR A C 1
ATOM 611 O O . THR A 1 95 ? -37.512 1.994 6.032 1.00 48.08 91 THR A O 1
ATOM 615 N N . LEU A 1 96 ? -37.809 4.129 5.330 1.00 46.23 92 LEU A N 1
ATOM 616 C CA . LEU A 1 96 ? -37.872 3.848 3.900 1.00 46.65 92 LEU A CA 1
ATOM 617 C C . LEU A 1 96 ? -36.454 4.241 3.447 1.00 51.39 92 LEU A C 1
ATOM 618 O O . LEU A 1 96 ? -36.141 5.433 3.362 1.00 52.67 92 LEU A O 1
ATOM 623 N N . GLY A 1 97 ? -35.590 3.242 3.268 1.00 46.72 93 GLY A N 1
ATOM 624 C CA . GLY A 1 97 ? -34.181 3.449 2.944 1.00 47.68 93 GLY A CA 1
ATOM 625 C C . GLY A 1 97 ? -33.792 3.549 1.486 1.00 52.48 93 GLY A C 1
ATOM 626 O O . GLY A 1 97 ? -32.705 4.040 1.178 1.00 54.46 93 GLY A O 1
ATOM 627 N N . ARG A 1 98 ? -34.643 3.061 0.586 1.00 47.82 94 ARG A N 1
ATOM 628 C CA . ARG A 1 98 ? -34.383 3.064 -0.850 1.00 48.46 94 ARG A CA 1
ATOM 629 C C . ARG A 1 98 ? -35.664 3.223 -1.613 1.00 52.77 94 ARG A C 1
ATOM 630 O O . ARG A 1 98 ? -36.667 2.599 -1.281 1.00 50.17 94 ARG A O 1
ATOM 638 N N . LEU A 1 99 ? -35.618 4.043 -2.659 1.00 53.44 95 LEU A N 1
ATOM 639 C CA . LEU A 1 99 ? -36.724 4.298 -3.573 1.00 53.99 95 LEU A CA 1
ATOM 640 C C . LEU A 1 99 ? -36.126 4.521 -4.947 1.00 59.13 95 LEU A C 1
ATOM 641 O O . LEU A 1 99 ? -35.263 5.388 -5.116 1.00 61.45 95 LEU A O 1
ATOM 646 N N . ALA A 1 100 ? -36.535 3.698 -5.914 1.00 54.65 96 ALA A N 1
ATOM 647 C CA . ALA A 1 100 ? -36.060 3.803 -7.296 1.00 55.19 96 ALA A CA 1
ATOM 648 C C . ALA A 1 100 ? -37.187 3.511 -8.261 1.00 56.90 96 ALA A C 1
ATOM 649 O O . ALA A 1 100 ? -37.937 2.561 -8.051 1.00 54.06 96 ALA A O 1
ATOM 651 N N . ILE A 1 101 ? -37.309 4.335 -9.311 1.00 56.22 97 ILE A N 1
ATOM 652 C CA . ILE A 1 101 ? -38.305 4.197 -10.384 1.00 57.21 97 ILE A CA 1
ATOM 653 C C . ILE A 1 101 ? -37.556 4.133 -11.707 1.00 65.86 97 ILE A C 1
ATOM 654 O O . ILE A 1 101 ? -36.703 4.985 -11.966 1.00 68.78 97 ILE A O 1
ATOM 659 N N . ASP A 1 102 ? -37.885 3.140 -12.551 1.00 62.72 98 ASP A N 1
ATOM 660 C CA . ASP A 1 102 ? -37.286 2.979 -13.874 1.00 65.05 98 ASP A CA 1
ATOM 661 C C . ASP A 1 102 ? -37.536 4.220 -14.739 1.00 71.51 98 ASP A C 1
ATOM 662 O O . ASP A 1 102 ? -38.626 4.792 -14.681 1.00 70.80 98 ASP A O 1
ATOM 667 N N . ARG A 1 103 ? -36.519 4.621 -15.536 1.00 71.21 99 ARG A N 1
ATOM 668 C CA . ARG A 1 103 ? -36.511 5.788 -16.434 1.00 74.67 99 ARG A CA 1
ATOM 669 C C . ARG A 1 103 ? -37.723 5.858 -17.364 1.00 79.43 99 ARG A C 1
ATOM 670 O O . ARG A 1 103 ? -38.194 6.959 -17.654 1.00 80.68 99 ARG A O 1
ATOM 678 N N . SER A 1 104 ? -38.226 4.685 -17.818 1.00 75.00 100 SER A N 1
ATOM 679 C CA . SER A 1 104 ? -39.392 4.560 -18.693 1.00 76.56 100 SER A CA 1
ATOM 680 C C . SER A 1 104 ? -40.683 5.069 -18.042 1.00 81.85 100 SER A C 1
ATOM 681 O O . SER A 1 104 ? -41.583 5.522 -18.751 1.00 84.76 100 SER A O 1
ATOM 684 N N . LEU A 1 105 ? -40.771 5.006 -16.704 1.00 76.32 101 LEU A N 1
ATOM 685 C CA . LEU A 1 105 ? -41.955 5.448 -15.966 1.00 75.32 101 LEU A CA 1
ATOM 686 C C . LEU A 1 105 ? -41.861 6.868 -15.412 1.00 83.05 101 LEU A C 1
ATOM 687 O O . LEU A 1 105 ? -42.897 7.457 -15.091 1.00 83.37 101 LEU A O 1
ATOM 692 N N . GLN A 1 106 ? -40.633 7.420 -15.315 1.00 81.69 102 GLN A N 1
ATOM 693 C CA . GLN A 1 106 ? -40.353 8.753 -14.768 1.00 82.38 102 GLN A CA 1
ATOM 694 C C . GLN A 1 106 ? -41.133 9.867 -15.484 1.00 89.19 102 GLN A C 1
ATOM 695 O O . GLN A 1 106 ? -41.143 9.929 -16.714 1.00 91.32 102 GLN A O 1
ATOM 701 N N . GLY A 1 107 ? -41.827 10.680 -14.680 1.00 85.14 103 GLY A N 1
ATOM 702 C CA . GLY A 1 107 ? -42.694 11.764 -15.128 1.00 87.38 103 GLY A CA 1
ATOM 703 C C . GLY A 1 107 ? -44.175 11.480 -14.923 1.00 89.57 103 GLY A C 1
ATOM 704 O O . GLY A 1 107 ? -45.007 12.372 -15.112 1.00 91.52 103 GLY A O 1
ATOM 705 N N . GLN A 1 108 ? -44.518 10.238 -14.522 1.00 82.47 104 GLN A N 1
ATOM 706 C CA . GLN A 1 108 ? -45.898 9.789 -14.318 1.00 81.31 104 GLN A CA 1
ATOM 707 C C . GLN A 1 108 ? -46.337 9.756 -12.843 1.00 81.98 104 GLN A C 1
ATOM 708 O O . GLN A 1 108 ? -47.476 9.390 -12.552 1.00 81.38 104 GLN A O 1
ATOM 714 N N . GLY A 1 109 ? -45.449 10.161 -11.940 1.00 76.22 105 GLY A N 1
ATOM 715 C CA . GLY A 1 109 ? -45.734 10.218 -10.511 1.00 72.98 105 GLY A CA 1
ATOM 716 C C . GLY A 1 109 ? -45.703 8.897 -9.768 1.00 73.76 105 GLY A C 1
ATOM 717 O O . GLY A 1 109 ? -46.344 8.780 -8.719 1.00 72.49 105 GLY A O 1
ATOM 718 N N . TRP A 1 110 ? -44.948 7.895 -10.286 1.00 68.03 106 TRP A N 1
ATOM 719 C CA . TRP A 1 110 ? -44.832 6.566 -9.671 1.00 64.28 106 TRP A CA 1
ATOM 720 C C . TRP A 1 110 ? -44.044 6.553 -8.369 1.00 65.03 106 TRP A C 1
ATOM 721 O O . TRP A 1 110 ? -44.340 5.726 -7.503 1.00 63.68 106 TRP A O 1
ATOM 732 N N . GLY A 1 111 ? -43.090 7.472 -8.221 1.00 60.66 107 GLY A N 1
ATOM 733 C CA . GLY A 1 111 ? -42.299 7.617 -7.002 1.00 58.07 107 GLY A CA 1
ATOM 734 C C . GLY A 1 111 ? -43.174 7.986 -5.817 1.00 59.35 107 GLY A C 1
ATOM 735 O O . GLY A 1 111 ? -43.090 7.359 -4.760 1.00 56.31 107 GLY A O 1
ATOM 736 N N . ALA A 1 112 ? -44.054 8.985 -6.014 1.00 57.45 108 ALA A N 1
ATOM 737 C CA . ALA A 1 112 ? -45.026 9.459 -5.029 1.00 56.40 108 ALA A CA 1
ATOM 738 C C . ALA A 1 112 ? -46.064 8.368 -4.693 1.00 58.97 108 ALA A C 1
ATOM 739 O O . ALA A 1 112 ? -46.417 8.224 -3.525 1.00 57.20 108 ALA A O 1
ATOM 741 N N . THR A 1 113 ? -46.520 7.581 -5.700 1.00 56.72 109 THR A N 1
ATOM 742 C CA . THR A 1 113 ? -47.483 6.481 -5.508 1.00 55.69 109 THR A CA 1
ATOM 743 C C . THR A 1 113 ? -46.862 5.368 -4.635 1.00 57.75 109 THR A C 1
ATOM 744 O O . THR A 1 113 ? -47.561 4.773 -3.813 1.00 56.27 109 THR A O 1
ATOM 748 N N . LEU A 1 114 ? -45.541 5.132 -4.788 1.00 54.61 110 LEU A N 1
ATOM 749 C CA . LEU A 1 114 ? -44.782 4.147 -4.015 1.00 52.56 110 LEU A CA 1
ATOM 750 C C . LEU A 1 114 ? -44.618 4.578 -2.556 1.00 52.62 110 LEU A C 1
ATOM 751 O O . LEU A 1 114 ? -44.711 3.737 -1.661 1.00 49.50 110 LEU A O 1
ATOM 756 N N . VAL A 1 115 ? -44.427 5.892 -2.318 1.00 49.08 111 VAL A N 1
ATOM 757 C CA . VAL A 1 115 ? -44.339 6.471 -0.967 1.00 47.28 111 VAL A CA 1
ATOM 758 C C . VAL A 1 115 ? -45.718 6.331 -0.270 1.00 49.06 111 VAL A C 1
ATOM 759 O O . VAL A 1 115 ? -45.773 5.941 0.889 1.00 46.91 111 VAL A O 1
ATOM 763 N N . ALA A 1 116 ? -46.818 6.581 -1.007 1.00 47.21 112 ALA A N 1
ATOM 764 C CA . ALA A 1 116 ? -48.189 6.448 -0.499 1.00 47.72 112 ALA A CA 1
ATOM 765 C C . ALA A 1 116 ? -48.507 4.981 -0.134 1.00 51.51 112 ALA A C 1
ATOM 766 O O . ALA A 1 116 ? -49.216 4.731 0.845 1.00 51.48 112 ALA A O 1
ATOM 768 N N . HIS A 1 117 ? -47.943 4.027 -0.895 1.00 47.77 113 HIS A N 1
ATOM 769 C CA . HIS A 1 117 ? -48.070 2.593 -0.643 1.00 46.44 113 HIS A CA 1
ATOM 770 C C . HIS A 1 117 ? -47.327 2.270 0.660 1.00 48.05 113 HIS A C 1
ATOM 771 O O . HIS A 1 117 ? -47.910 1.675 1.576 1.00 47.52 113 HIS A O 1
ATOM 778 N N . ALA A 1 118 ? -46.070 2.736 0.756 1.00 43.90 114 ALA A N 1
ATOM 779 C CA . ALA A 1 118 ? -45.199 2.614 1.929 1.00 42.93 114 ALA A CA 1
ATOM 780 C C . ALA A 1 118 ? -45.895 3.147 3.175 1.00 47.95 114 ALA A C 1
ATOM 781 O O . ALA A 1 118 ? -45.969 2.433 4.179 1.00 49.63 114 ALA A O 1
ATOM 783 N N . MET A 1 119 ? -46.467 4.367 3.087 1.00 42.40 115 MET A N 1
ATOM 784 C CA . MET A 1 119 ? -47.198 5.024 4.168 1.00 41.02 115 MET A CA 1
ATOM 785 C C . MET A 1 119 ? -48.383 4.202 4.635 1.00 45.03 115 MET A C 1
ATOM 786 O O . MET A 1 119 ? -48.624 4.133 5.837 1.00 45.58 115 MET A O 1
ATOM 791 N N . ASN A 1 120 ? -49.102 3.557 3.701 1.00 41.66 116 ASN A N 1
ATOM 792 C CA . ASN A 1 120 ? -50.253 2.707 4.011 1.00 42.88 116 ASN A CA 1
ATOM 793 C C . ASN A 1 120 ? -49.828 1.420 4.752 1.00 47.81 116 ASN A C 1
ATOM 794 O O . ASN A 1 120 ? -50.557 0.952 5.625 1.00 48.02 116 ASN A O 1
ATOM 799 N N . VAL A 1 121 ? -48.644 0.872 4.414 1.00 45.01 117 VAL A N 1
ATOM 800 C CA . VAL A 1 121 ? -48.063 -0.320 5.040 1.00 44.66 117 VAL A CA 1
ATOM 801 C C . VAL A 1 121 ? -47.683 0.041 6.478 1.00 48.67 117 VAL A C 1
ATOM 802 O O . VAL A 1 121 ? -48.052 -0.682 7.402 1.00 50.09 117 VAL A O 1
ATOM 806 N N . VAL A 1 122 ? -46.979 1.176 6.652 1.00 44.73 118 VAL A N 1
ATOM 807 C CA . VAL A 1 122 ? -46.537 1.751 7.933 1.00 44.49 118 VAL A CA 1
ATOM 808 C C . VAL A 1 122 ? -47.769 2.098 8.812 1.00 49.86 118 VAL A C 1
ATOM 809 O O . VAL A 1 122 ? -47.736 1.885 10.027 1.00 50.02 118 VAL A O 1
ATOM 813 N N . TRP A 1 123 ? -48.853 2.601 8.190 1.00 46.81 119 TRP A N 1
ATOM 814 C CA . TRP A 1 123 ? -50.089 2.950 8.896 1.00 48.19 119 TRP A CA 1
ATOM 815 C C . TRP A 1 123 ? -50.765 1.718 9.485 1.00 49.48 119 TRP A C 1
ATOM 816 O O . TRP A 1 123 ? -51.112 1.729 10.667 1.00 48.99 119 TRP A O 1
ATOM 827 N N . SER A 1 124 ? -50.928 0.660 8.665 1.00 45.43 120 SER A N 1
ATOM 828 C CA . SER A 1 124 ? -51.487 -0.646 9.043 1.00 45.59 120 SER A CA 1
ATOM 829 C C . SER A 1 124 ? -50.695 -1.252 10.191 1.00 47.14 120 SER A C 1
ATOM 830 O O . SER A 1 124 ? -51.289 -1.816 11.109 1.00 47.61 120 SER A O 1
ATOM 833 N N . ALA A 1 125 ? -49.349 -1.136 10.133 1.00 42.03 121 ALA A N 1
ATOM 834 C CA . ALA A 1 125 ? -48.446 -1.656 11.162 1.00 41.31 121 ALA A CA 1
ATOM 835 C C . ALA A 1 125 ? -48.532 -0.865 12.470 1.00 44.46 121 ALA A C 1
ATOM 836 O O . ALA A 1 125 ? -48.401 -1.464 13.532 1.00 46.57 121 ALA A O 1
ATOM 838 N N . SER A 1 126 ? -48.797 0.455 12.399 1.00 39.48 122 SER A N 1
ATOM 839 C CA . SER A 1 126 ? -49.014 1.322 13.567 1.00 40.65 122 SER A CA 1
ATOM 840 C C . SER A 1 126 ? -50.304 0.937 14.246 1.00 46.43 122 SER A C 1
ATOM 841 O O . SER A 1 126 ? -50.347 0.919 15.460 1.00 47.86 122 SER A O 1
ATOM 844 N N . LEU A 1 127 ? -51.358 0.626 13.464 1.00 43.56 123 LEU A N 1
ATOM 845 C CA . LEU A 1 127 ? -52.673 0.223 13.964 1.00 44.59 123 LEU A CA 1
ATOM 846 C C . LEU A 1 127 ? -52.589 -1.102 14.674 1.00 48.41 123 LEU A C 1
ATOM 847 O O . LEU A 1 127 ? -53.430 -1.398 15.516 1.00 50.15 123 LEU A O 1
ATOM 852 N N . ALA A 1 128 ? -51.576 -1.900 14.332 1.00 43.43 124 ALA A N 1
ATOM 853 C CA . ALA A 1 128 ? -51.370 -3.221 14.898 1.00 44.11 124 ALA A CA 1
ATOM 854 C C . ALA A 1 128 ? -50.479 -3.221 16.144 1.00 48.25 124 ALA A C 1
ATOM 855 O O . ALA A 1 128 ? -50.896 -3.727 17.186 1.00 48.98 124 ALA A O 1
ATOM 857 N N . VAL A 1 129 ? -49.255 -2.664 16.040 1.00 43.38 125 VAL A N 1
ATOM 858 C CA . VAL A 1 129 ? -48.291 -2.703 17.146 1.00 43.36 125 VAL A CA 1
ATOM 859 C C . VAL A 1 129 ? -47.897 -1.318 17.732 1.00 49.26 125 VAL A C 1
ATOM 860 O O . VAL A 1 129 ? -47.304 -1.296 18.803 1.00 51.25 125 VAL A O 1
ATOM 864 N N . GLY A 1 130 ? -48.199 -0.216 17.045 1.00 44.48 126 GLY A N 1
ATOM 865 C CA . GLY A 1 130 ? -47.875 1.128 17.525 1.00 44.81 126 GLY A CA 1
ATOM 866 C C . GLY A 1 130 ? -46.534 1.658 17.056 1.00 50.39 126 GLY A C 1
ATOM 867 O O . GLY A 1 130 ? -45.503 1.343 17.652 1.00 51.27 126 GLY A O 1
ATOM 868 N N . ILE A 1 131 ? -46.545 2.442 15.958 1.00 47.26 127 ILE A N 1
ATOM 869 C CA . ILE A 1 131 ? -45.381 3.050 15.285 1.00 46.68 127 ILE A CA 1
ATOM 870 C C . ILE A 1 131 ? -45.736 4.534 15.073 1.00 51.26 127 ILE A C 1
ATOM 871 O O . ILE A 1 131 ? -46.791 4.824 14.519 1.00 50.21 127 ILE A O 1
ATOM 876 N N . HIS A 1 132 ? -44.906 5.442 15.571 1.00 50.07 128 HIS A N 1
ATOM 877 C CA . HIS A 1 132 ? -45.213 6.873 15.514 1.00 51.22 128 HIS A CA 1
ATOM 878 C C . HIS A 1 132 ? -44.836 7.674 14.277 1.00 53.77 128 HIS A C 1
ATOM 879 O O . HIS A 1 132 ? -45.193 8.840 14.166 1.00 54.33 128 HIS A O 1
ATOM 886 N N . GLY A 1 133 ? -44.117 7.065 13.351 1.00 48.30 129 GLY A N 1
ATOM 887 C CA . GLY A 1 133 ? -43.743 7.773 12.141 1.00 46.49 129 GLY A CA 1
ATOM 888 C C . GLY A 1 133 ? -42.920 7.008 11.140 1.00 48.04 129 GLY A C 1
ATOM 889 O O . GLY A 1 133 ? -42.534 5.857 11.365 1.00 47.21 129 GLY A O 1
ATOM 890 N N . LEU A 1 134 ? -42.663 7.685 10.015 1.00 44.31 130 LEU A N 1
ATOM 891 C CA . LEU A 1 134 ? -41.889 7.212 8.879 1.00 43.35 130 LEU A CA 1
ATOM 892 C C . LEU A 1 134 ? -40.733 8.172 8.615 1.00 47.38 130 LEU A C 1
ATOM 893 O O . LEU A 1 134 ? -40.945 9.386 8.456 1.00 46.87 130 LEU A O 1
ATOM 898 N N . PHE A 1 135 ? -39.509 7.603 8.575 1.00 43.23 131 PHE A N 1
ATOM 899 C CA . PHE A 1 135 ? -38.270 8.304 8.248 1.00 43.62 131 PHE A CA 1
ATOM 900 C C . PHE A 1 135 ? -37.871 7.895 6.852 1.00 49.70 131 PHE A C 1
ATOM 901 O O . PHE A 1 135 ? -38.155 6.780 6.431 1.00 47.29 131 PHE A O 1
ATOM 909 N N . VAL A 1 136 ? -37.231 8.799 6.123 1.00 51.62 132 VAL A N 1
ATOM 910 C CA . VAL A 1 136 ? -36.818 8.525 4.755 1.00 52.92 132 VAL A CA 1
ATOM 911 C C . VAL A 1 136 ? -35.382 8.995 4.523 1.00 61.08 132 VAL A C 1
ATOM 912 O O . VAL A 1 136 ? -34.933 9.941 5.167 1.00 61.55 132 VAL A O 1
ATOM 916 N N . GLU A 1 137 ? -34.651 8.288 3.653 1.00 61.67 133 GLU A N 1
ATOM 917 C CA . GLU A 1 137 ? -33.257 8.598 3.323 1.00 64.83 133 GLU A CA 1
ATOM 918 C C . GLU A 1 137 ? -33.153 9.315 1.971 1.00 70.64 133 GLU A C 1
ATOM 919 O O . GLU A 1 137 ? -33.555 8.756 0.945 1.00 70.63 133 GLU A O 1
ATOM 925 N N . ALA A 1 138 ? -32.633 10.556 1.978 1.00 68.98 134 ALA A N 1
ATOM 926 C CA . ALA A 1 138 ? -32.427 11.354 0.770 1.00 71.16 134 ALA A CA 1
ATOM 927 C C . ALA A 1 138 ? -30.931 11.662 0.576 1.00 78.63 134 ALA A C 1
ATOM 928 O O . ALA A 1 138 ? -30.389 12.586 1.192 1.00 79.34 134 ALA A O 1
ATOM 930 N N . LEU A 1 139 ? -30.271 10.843 -0.271 1.00 76.92 135 LEU A N 1
ATOM 931 C CA . LEU A 1 139 ? -28.837 10.892 -0.600 1.00 79.59 135 LEU A CA 1
ATOM 932 C C . LEU A 1 139 ? -28.415 12.054 -1.527 1.00 86.78 135 LEU A C 1
ATOM 933 O O . LEU A 1 139 ? -27.216 12.270 -1.728 1.00 89.64 135 LEU A O 1
ATOM 935 N N . ASN A 1 140 ? -29.390 12.799 -2.084 1.00 82.39 136 ASN A N 1
ATOM 936 C CA . ASN A 1 140 ? -29.146 13.920 -2.997 1.00 84.73 136 ASN A CA 1
ATOM 937 C C . ASN A 1 140 ? -30.226 15.007 -2.881 1.00 87.84 136 ASN A C 1
ATOM 938 O O . ASN A 1 140 ? -31.281 14.764 -2.285 1.00 84.42 136 ASN A O 1
ATOM 943 N N . GLU A 1 141 ? -29.958 16.201 -3.459 1.00 87.00 137 GLU A N 1
ATOM 944 C CA . GLU A 1 141 ? -30.860 17.352 -3.439 1.00 87.29 137 GLU A CA 1
ATOM 945 C C . GLU A 1 141 ? -32.175 17.137 -4.213 1.00 88.68 137 GLU A C 1
ATOM 946 O O . GLU A 1 141 ? -33.199 17.697 -3.815 1.00 87.05 137 GLU A O 1
ATOM 952 N N . LYS A 1 142 ? -32.152 16.334 -5.297 1.00 85.18 138 LYS A N 1
ATOM 953 C CA . LYS A 1 142 ? -33.332 16.026 -6.119 1.00 84.31 138 LYS A CA 1
ATOM 954 C C . LYS A 1 142 ? -34.373 15.195 -5.350 1.00 84.75 138 LYS A C 1
ATOM 955 O O . LYS A 1 142 ? -35.578 15.406 -5.520 1.00 84.05 138 LYS A O 1
ATOM 957 N N . ALA A 1 143 ? -33.901 14.256 -4.508 1.00 78.63 139 ALA A N 1
ATOM 958 C CA . ALA A 1 143 ? -34.745 13.397 -3.684 1.00 75.11 139 ALA A CA 1
ATOM 959 C C . ALA A 1 143 ? -35.234 14.176 -2.471 1.00 78.36 139 ALA A C 1
ATOM 960 O O . ALA A 1 143 ? -36.384 14.003 -2.066 1.00 76.48 139 ALA A O 1
ATOM 962 N N . HIS A 1 144 ? -34.382 15.041 -1.926 1.00 75.55 140 HIS A N 1
ATOM 963 C CA . HIS A 1 144 ? -34.721 15.859 -0.763 1.00 74.68 140 HIS A CA 1
ATOM 964 C C . HIS A 1 144 ? -35.876 16.795 -1.092 1.00 77.12 140 HIS A C 1
ATOM 965 O O . HIS A 1 144 ? -36.790 16.982 -0.297 1.00 75.47 140 HIS A O 1
ATOM 972 N N . THR A 1 145 ? -35.817 17.382 -2.278 1.00 74.77 141 THR A N 1
ATOM 973 C CA . THR A 1 145 ? -36.865 18.266 -2.792 1.00 75.05 141 THR A CA 1
ATOM 974 C C . THR A 1 145 ? -38.158 17.436 -2.991 1.00 74.30 141 THR A C 1
ATOM 975 O O . THR A 1 145 ? -39.238 17.880 -2.585 1.00 73.63 141 THR A O 1
ATOM 979 N N . PHE A 1 146 ? -38.031 16.224 -3.579 1.00 67.15 142 PHE A N 1
ATOM 980 C CA . PHE A 1 146 ? -39.147 15.303 -3.807 1.00 64.37 142 PHE A CA 1
ATOM 981 C C . PHE A 1 146 ? -39.857 14.938 -2.494 1.00 65.81 142 PHE A C 1
ATOM 982 O O . PHE A 1 146 ? -41.087 14.990 -2.431 1.00 66.34 142 PHE A O 1
ATOM 990 N N . PHE A 1 147 ? -39.086 14.573 -1.453 1.00 59.09 143 PHE A N 1
ATOM 991 C CA . PHE A 1 147 ? -39.658 14.212 -0.163 1.00 55.86 143 PHE A CA 1
ATOM 992 C C . PHE A 1 147 ? -40.282 15.416 0.537 1.00 60.42 143 PHE A C 1
ATOM 993 O O . PHE A 1 147 ? -41.344 15.257 1.136 1.00 59.03 143 PHE A O 1
ATOM 1001 N N . LYS A 1 148 ? -39.687 16.627 0.378 1.00 59.34 144 LYS A N 1
ATOM 1002 C CA . LYS A 1 148 ? -40.221 17.885 0.918 1.00 60.29 144 LYS A CA 1
ATOM 1003 C C . LYS A 1 148 ? -41.576 18.224 0.285 1.00 66.17 144 LYS A C 1
ATOM 1004 O O . LYS A 1 148 ? -42.472 18.684 0.991 1.00 65.71 144 LYS A O 1
ATOM 1010 N N . SER A 1 149 ? -41.733 17.972 -1.039 1.00 65.49 145 SER A N 1
ATOM 1011 C CA . SER A 1 149 ? -42.976 18.220 -1.790 1.00 66.77 145 SER A CA 1
ATOM 1012 C C . SER A 1 149 ? -44.103 17.258 -1.386 1.00 68.07 145 SER A C 1
ATOM 1013 O O . SER A 1 149 ? -45.282 17.556 -1.596 1.00 67.99 145 SER A O 1
ATOM 1016 N N . LEU A 1 150 ? -43.734 16.112 -0.794 1.00 62.37 146 LEU A N 1
ATOM 1017 C CA . LEU A 1 150 ? -44.684 15.133 -0.296 1.00 59.49 146 LEU A CA 1
ATOM 1018 C C . LEU A 1 150 ? -45.078 15.432 1.153 1.00 61.13 146 LEU A C 1
ATOM 1019 O O . LEU A 1 150 ? -45.978 14.780 1.671 1.00 60.32 146 LEU A O 1
ATOM 1024 N N . GLY A 1 151 ? -44.422 16.419 1.776 1.00 56.57 147 GLY A N 1
ATOM 1025 C CA . GLY A 1 151 ? -44.721 16.872 3.132 1.00 55.07 147 GLY A CA 1
ATOM 1026 C C . GLY A 1 151 ? -43.810 16.377 4.240 1.00 56.08 147 GLY A C 1
ATOM 1027 O O . GLY A 1 151 ? -44.113 16.582 5.423 1.00 54.85 147 GLY A O 1
ATOM 1028 N N . PHE A 1 152 ? -42.692 15.717 3.882 1.00 50.82 148 PHE A N 1
ATOM 1029 C CA . PHE A 1 152 ? -41.735 15.227 4.879 1.00 48.68 148 PHE A CA 1
ATOM 1030 C C . PHE A 1 152 ? -40.982 16.410 5.504 1.00 55.52 148 PHE A C 1
ATOM 1031 O O . PHE A 1 152 ? -40.651 17.368 4.803 1.00 58.48 148 PHE A O 1
ATOM 1039 N N . ILE A 1 153 ? -40.775 16.371 6.826 1.00 51.15 149 ILE A N 1
ATOM 1040 C CA . ILE A 1 153 ? -40.090 17.434 7.550 1.00 52.39 149 ILE A CA 1
ATOM 1041 C C . ILE A 1 153 ? -38.596 17.183 7.449 1.00 56.52 149 ILE A C 1
ATOM 1042 O O . ILE A 1 153 ? -38.143 16.122 7.871 1.00 54.22 149 ILE A O 1
ATOM 1047 N N . PRO A 1 154 ? -37.809 18.126 6.881 1.00 56.46 150 PRO A N 1
ATOM 1048 C CA . PRO A 1 154 ? -36.358 17.889 6.784 1.00 57.44 150 PRO A CA 1
ATOM 1049 C C . PRO A 1 154 ? -35.629 18.029 8.120 1.00 61.74 150 PRO A C 1
ATOM 1050 O O . PRO A 1 154 ? -35.838 18.999 8.859 1.00 61.70 150 PRO A O 1
ATOM 1054 N N . LEU A 1 155 ? -34.790 17.033 8.436 1.00 58.75 151 LEU A N 1
ATOM 1055 C CA . LEU A 1 155 ? -33.964 17.030 9.646 1.00 59.54 151 LEU A CA 1
ATOM 1056 C C . LEU A 1 155 ? -32.635 17.716 9.344 1.00 67.25 151 LEU A C 1
ATOM 1057 O O . LEU A 1 155 ? -32.269 17.847 8.177 1.00 68.57 151 LEU A O 1
ATOM 1062 N N . VAL A 1 156 ? -31.944 18.205 10.369 1.00 66.35 152 VAL A N 1
ATOM 1063 C CA . VAL A 1 156 ? -30.747 19.008 10.155 1.00 69.79 152 VAL A CA 1
ATOM 1064 C C . VAL A 1 156 ? -29.446 18.395 10.747 1.00 77.21 152 VAL A C 1
ATOM 1065 O O . VAL A 1 156 ? -29.495 17.405 11.480 1.00 75.48 152 VAL A O 1
ATOM 1069 N N . GLY A 1 157 ? -28.309 18.994 10.360 1.00 78.51 153 GLY A N 1
ATOM 1070 C CA . GLY A 1 157 ? -26.956 18.672 10.799 1.00 81.19 153 GLY A CA 1
ATOM 1071 C C . GLY A 1 157 ? -26.479 17.277 10.470 1.00 84.74 153 GLY A C 1
ATOM 1072 O O . GLY A 1 157 ? -26.154 16.980 9.319 1.00 84.59 153 GLY A O 1
ATOM 1073 N N . GLU A 1 158 ? -26.423 16.421 11.497 1.00 81.17 154 GLU A N 1
ATOM 1074 C CA . GLU A 1 158 ? -25.992 15.023 11.402 1.00 80.29 154 GLU A CA 1
ATOM 1075 C C . GLU A 1 158 ? -27.077 14.176 10.717 1.00 80.66 154 GLU A C 1
ATOM 1076 O O . GLU A 1 158 ? -26.770 13.149 10.104 1.00 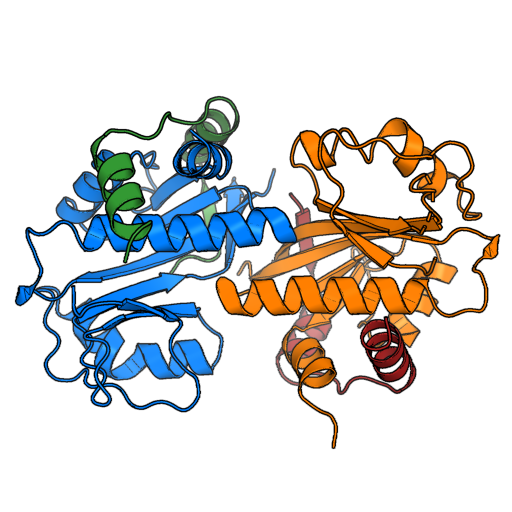79.66 154 GLU A O 1
ATOM 1079 N N . ASN A 1 159 ? -28.343 14.618 10.823 1.00 75.02 155 ASN A N 1
ATOM 1080 C CA . ASN A 1 159 ? -29.513 13.939 10.269 1.00 71.53 155 ASN A CA 1
ATOM 1081 C C . ASN A 1 159 ? -30.016 14.593 8.971 1.00 75.65 155 ASN A C 1
ATOM 1082 O O . ASN A 1 159 ? -31.134 14.304 8.541 1.00 72.58 155 ASN A O 1
ATOM 1087 N N . GLU A 1 160 ? -29.170 15.439 8.333 1.00 75.83 156 GLU A N 1
ATOM 1088 C CA . GLU A 1 160 ? -29.435 16.189 7.095 1.00 76.95 156 GLU A CA 1
ATOM 1089 C C . GLU A 1 160 ? -30.035 15.366 5.956 1.00 80.04 156 GLU A C 1
ATOM 1090 O O . GLU A 1 160 ? -30.784 15.919 5.149 1.00 80.84 156 GLU A O 1
ATOM 1096 N N . ASN A 1 161 ? -29.698 14.059 5.884 1.00 74.29 157 ASN A N 1
ATOM 1097 C CA . ASN A 1 161 ? -30.181 13.136 4.854 1.00 71.80 157 ASN A CA 1
ATOM 1098 C C . ASN A 1 161 ? -31.495 12.448 5.225 1.00 70.34 157 ASN A C 1
ATOM 1099 O O . ASN A 1 161 ? -32.005 11.643 4.443 1.00 69.07 157 ASN A O 1
ATOM 1104 N N . ALA A 1 162 ? -32.040 12.753 6.410 1.00 64.07 158 ALA A N 1
ATOM 1105 C CA . ALA A 1 162 ? -33.299 12.176 6.872 1.00 60.36 158 ALA A CA 1
ATOM 1106 C C . ALA A 1 162 ? -34.438 13.196 6.886 1.00 60.97 158 ALA A C 1
ATOM 1107 O O . ALA A 1 162 ? -34.227 14.378 7.163 1.00 61.25 158 ALA A O 1
ATOM 1109 N N . LEU A 1 163 ? -35.639 12.726 6.543 1.00 54.53 159 LEU A N 1
ATOM 1110 C CA . LEU A 1 163 ? -36.875 13.503 6.537 1.00 53.38 159 LEU A CA 1
ATOM 1111 C C . LEU A 1 163 ? -37.922 12.695 7.292 1.00 55.41 159 LEU A C 1
ATOM 1112 O O . LEU A 1 163 ? -37.943 11.460 7.179 1.00 54.10 159 LEU A O 1
ATOM 1117 N N . PHE A 1 164 ? -38.781 13.379 8.062 1.00 50.61 160 PHE A N 1
ATOM 1118 C CA . PHE A 1 164 ? -39.783 12.710 8.886 1.00 48.74 160 PHE A CA 1
ATOM 1119 C C . PHE A 1 164 ? -41.242 13.015 8.526 1.00 52.05 160 PHE A C 1
ATOM 1120 O O . PHE A 1 164 ? -41.593 14.169 8.276 1.00 52.55 160 PHE A O 1
ATOM 1128 N N . PHE A 1 165 ? -42.094 11.966 8.570 1.00 46.30 161 PHE A N 1
ATOM 1129 C CA . PHE A 1 165 ? -43.535 12.061 8.372 1.00 45.34 161 PHE A CA 1
ATOM 1130 C C . PHE A 1 165 ? -44.272 11.298 9.499 1.00 48.33 161 PHE A C 1
ATOM 1131 O O . PHE A 1 165 ? -44.074 10.087 9.645 1.00 47.13 161 PHE A O 1
ATOM 1139 N N . PRO A 1 166 ? -45.089 11.986 10.333 1.00 44.89 162 PRO A N 1
ATOM 1140 C CA . PRO A 1 166 ? -45.774 11.281 11.432 1.00 44.53 162 PRO A CA 1
ATOM 1141 C C . PRO A 1 166 ? -46.928 10.378 10.991 1.00 48.42 162 PRO A C 1
ATOM 1142 O O . PRO A 1 166 ? -47.502 10.589 9.929 1.00 47.36 162 PRO A O 1
ATOM 1146 N N . THR A 1 167 ? -47.275 9.370 11.822 1.00 46.92 163 THR A N 1
ATOM 1147 C CA . THR A 1 167 ? -48.375 8.437 11.531 1.00 47.22 163 THR A CA 1
ATOM 1148 C C . THR A 1 167 ? -49.729 9.156 11.467 1.00 52.85 163 THR A C 1
ATOM 1149 O O . THR A 1 167 ? -50.559 8.798 10.630 1.00 53.36 163 THR A O 1
ATOM 1153 N N . LYS A 1 168 ? -49.926 10.193 12.309 1.00 49.81 164 LYS A N 1
ATOM 1154 C CA . LYS A 1 168 ? -51.156 10.975 12.353 1.00 50.94 164 LYS A CA 1
ATOM 1155 C C . LYS A 1 168 ? -51.451 11.671 11.021 1.00 53.97 164 LYS A C 1
ATOM 1156 O O . LYS A 1 168 ? -52.616 11.752 10.624 1.00 55.35 164 LYS A O 1
ATOM 1162 N N . SER A 1 169 ? -50.399 12.097 10.298 1.00 48.78 165 SER A N 1
ATOM 1163 C CA . SER A 1 169 ? -50.510 12.704 8.964 1.00 48.08 165 SER A CA 1
ATOM 1164 C C . SER A 1 169 ? -50.865 11.640 7.929 1.00 50.32 165 SER A C 1
ATOM 1165 O O . SER A 1 169 ? -51.584 11.935 6.984 1.00 51.26 165 SER A O 1
ATOM 1168 N N . ILE A 1 170 ? -50.377 10.411 8.115 1.00 46.09 166 ILE A N 1
ATOM 1169 C CA . ILE A 1 170 ? -50.674 9.280 7.229 1.00 46.38 166 ILE A CA 1
ATOM 1170 C C . ILE A 1 170 ? -52.155 8.901 7.381 1.00 52.94 166 ILE A C 1
ATOM 1171 O O . ILE A 1 170 ? -52.850 8.704 6.382 1.00 54.11 166 ILE A O 1
ATOM 1176 N N . GLU A 1 171 ? -52.635 8.841 8.632 1.00 50.86 167 GLU A N 1
ATOM 1177 C CA . GLU A 1 171 ? -54.026 8.565 8.971 1.00 52.80 167 GLU A CA 1
ATOM 1178 C C . GLU A 1 171 ? -54.931 9.608 8.277 1.00 58.84 167 GLU A C 1
ATOM 1179 O O . GLU A 1 171 ? -55.901 9.211 7.635 1.00 60.85 167 GLU A O 1
ATOM 1185 N N . LEU A 1 172 ? -54.557 10.915 8.334 1.00 53.47 168 LEU A N 1
ATOM 1186 C CA . LEU A 1 172 ? -55.257 12.020 7.671 1.00 54.78 168 LEU A CA 1
ATOM 1187 C C . LEU A 1 172 ? -55.380 11.810 6.158 1.00 58.02 168 LEU A C 1
ATOM 1188 O O . LEU A 1 172 ? -56.421 12.133 5.581 1.00 60.41 168 LEU A O 1
ATOM 1193 N N . LEU A 1 173 ? -54.314 11.288 5.526 1.00 51.66 169 LEU A N 1
ATOM 1194 C CA . LEU A 1 173 ? -54.234 10.993 4.096 1.00 51.44 169 LEU A CA 1
ATOM 1195 C C . LEU A 1 173 ? -55.253 9.923 3.645 1.00 58.11 169 LEU A C 1
ATOM 1196 O O . LEU A 1 173 ? -55.838 10.068 2.569 1.00 60.59 169 LEU A O 1
ATOM 1201 N N . PHE A 1 174 ? -55.481 8.872 4.455 1.00 54.14 170 PHE A N 1
ATOM 1202 C CA . PHE A 1 174 ? -56.414 7.809 4.072 1.00 55.05 170 PHE A CA 1
ATOM 1203 C C . PHE A 1 174 ? -57.784 7.862 4.786 1.00 64.80 170 PHE A C 1
ATOM 1204 O O . PHE A 1 174 ? -58.582 6.934 4.610 1.00 67.31 170 PHE A O 1
ATOM 1212 N N . THR A 1 175 ? -58.083 8.932 5.552 1.00 63.22 171 THR A N 1
ATOM 1213 C CA . THR A 1 175 ? -59.384 9.045 6.237 1.00 66.00 171 THR A CA 1
ATOM 1214 C C . THR A 1 175 ? -60.217 10.249 5.759 1.00 74.30 171 THR A C 1
ATOM 1215 O O . THR A 1 175 ? -61.447 10.203 5.851 1.00 77.18 171 THR A O 1
ATOM 1219 N N . GLN A 1 176 ? -59.561 11.309 5.245 1.00 70.90 172 GLN A N 1
ATOM 1220 C CA . GLN A 1 176 ? -60.247 12.507 4.755 1.00 103.42 172 GLN A CA 1
ATOM 1221 C C . GLN A 1 176 ? -60.305 12.559 3.224 1.00 135.42 172 GLN A C 1
ATOM 1222 O O . GLN A 1 176 ? -59.274 12.557 2.553 1.00 97.81 172 GLN A O 1
ATOM 1224 N N . ASP B 1 5 ? -72.955 -17.794 21.792 1.00 109.37 1 ASP B N 1
ATOM 1225 C CA . ASP B 1 5 ? 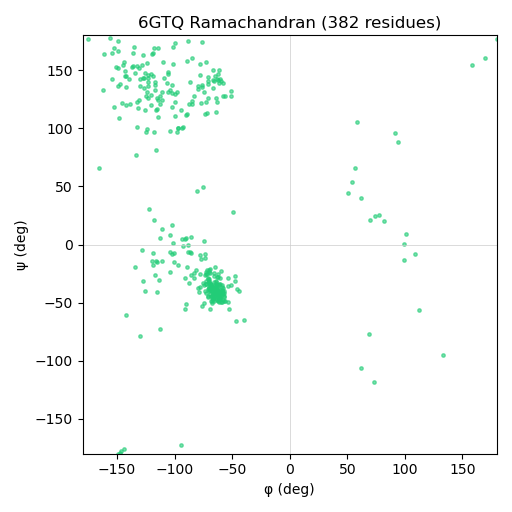-71.966 -16.730 21.669 1.00 105.37 1 ASP B CA 1
ATOM 1226 C C . ASP B 1 5 ? -70.650 -17.155 22.332 1.00 103.46 1 ASP B C 1
ATOM 1227 O O . ASP B 1 5 ? -70.620 -17.437 23.535 1.00 102.96 1 ASP B O 1
ATOM 1232 N N . ASP B 1 6 ? -69.570 -17.223 21.527 1.00 95.06 2 ASP B N 1
ATOM 1233 C CA . ASP B 1 6 ? -68.235 -17.648 21.957 1.00 89.52 2 ASP B CA 1
ATOM 1234 C C . ASP B 1 6 ? -67.284 -16.482 22.236 1.00 86.50 2 ASP B C 1
ATOM 1235 O O . ASP B 1 6 ? -67.618 -15.328 21.964 1.00 87.11 2 ASP B O 1
ATOM 1240 N N . LEU B 1 7 ? -66.090 -16.799 22.771 1.00 76.87 3 LEU B N 1
ATOM 1241 C CA . LEU B 1 7 ? -65.031 -15.838 23.068 1.00 72.21 3 LEU B CA 1
ATOM 1242 C C . LEU B 1 7 ? -64.253 -15.478 21.805 1.00 70.35 3 LEU B C 1
ATOM 1243 O O . LEU B 1 7 ? -63.921 -16.362 21.013 1.00 69.32 3 LEU B O 1
ATOM 1248 N N . THR B 1 8 ? -63.971 -14.175 21.622 1.00 63.69 4 THR B N 1
ATOM 1249 C CA . THR B 1 8 ? -63.183 -13.645 20.501 1.00 60.92 4 THR B CA 1
ATOM 1250 C C . THR B 1 8 ? -62.133 -12.658 21.002 1.00 59.13 4 THR B C 1
ATOM 1251 O O . THR B 1 8 ? -62.308 -12.061 22.063 1.00 57.94 4 THR B O 1
ATOM 1255 N N . ILE B 1 9 ? -61.034 -12.508 20.244 1.00 52.82 5 ILE B N 1
ATOM 1256 C CA . ILE B 1 9 ? -59.988 -11.528 20.527 1.00 50.18 5 ILE B CA 1
ATOM 1257 C C . ILE B 1 9 ? -59.994 -10.516 19.392 1.00 56.02 5 ILE B C 1
ATOM 1258 O O . ILE B 1 9 ? -59.901 -10.882 18.215 1.00 55.82 5 ILE B O 1
ATOM 1263 N N . GLU B 1 10 ? -60.143 -9.246 19.749 1.00 54.08 6 GLU B N 1
ATOM 1264 C CA . GLU B 1 10 ? -60.126 -8.157 18.778 1.00 55.08 6 GLU B CA 1
ATOM 1265 C C . GLU B 1 10 ? -59.465 -6.928 19.337 1.00 56.92 6 GLU B C 1
ATOM 1266 O O . GLU B 1 10 ? -59.396 -6.764 20.558 1.00 55.76 6 GLU B O 1
ATOM 1272 N N . ILE B 1 11 ? -58.971 -6.062 18.435 1.00 53.62 7 ILE B N 1
ATOM 1273 C CA . ILE B 1 11 ? -58.380 -4.775 18.801 1.00 52.48 7 ILE B CA 1
ATOM 1274 C C . ILE B 1 11 ? -59.496 -3.893 19.364 1.00 60.47 7 ILE B C 1
ATOM 1275 O O . ILE B 1 11 ? -60.660 -4.065 18.994 1.00 62.04 7 ILE B O 1
ATOM 1280 N N . LEU B 1 12 ? -59.140 -2.990 20.281 1.00 59.15 8 LEU B N 1
ATOM 1281 C CA . LEU B 1 12 ? -60.069 -2.048 20.875 1.00 62.62 8 LEU B CA 1
ATOM 1282 C C . LEU B 1 12 ? -60.444 -1.015 19.812 1.00 71.79 8 LEU B C 1
ATOM 1283 O O . LEU B 1 12 ? -59.595 -0.621 19.004 1.00 70.06 8 LEU B O 1
ATOM 1288 N N . THR B 1 13 ? -61.726 -0.618 19.792 1.00 74.53 9 THR B N 1
ATOM 1289 C CA . THR B 1 13 ? -62.239 0.424 18.905 1.00 78.17 9 THR B CA 1
ATOM 1290 C C . THR B 1 13 ? -62.298 1.681 19.770 1.00 86.23 9 THR B C 1
ATOM 1291 O O . THR B 1 13 ? -62.829 1.639 20.888 1.00 87.06 9 THR B O 1
ATOM 1295 N N . ASP B 1 14 ? -61.716 2.782 19.265 1.00 84.88 10 ASP B N 1
ATOM 1296 C CA . ASP B 1 14 ? -61.596 4.088 19.925 1.00 87.10 10 ASP B CA 1
ATOM 1297 C C . ASP B 1 14 ? -62.886 4.650 20.572 1.00 95.40 10 ASP B C 1
ATOM 1298 O O . ASP B 1 14 ? -62.771 5.409 21.539 1.00 95.79 10 ASP B O 1
ATOM 1303 N N . ASP B 1 15 ? -64.090 4.271 20.078 1.00 95.44 11 ASP B N 1
ATOM 1304 C CA . ASP B 1 15 ? -65.356 4.790 20.615 1.00 100.37 11 ASP B CA 1
ATOM 1305 C C . ASP B 1 15 ? -66.412 3.734 21.010 1.00 106.83 11 ASP B C 1
ATOM 1306 O O . ASP B 1 15 ? -67.457 4.111 21.547 1.00 110.54 11 ASP B O 1
ATOM 1308 N N . ALA B 1 16 ? -66.153 2.436 20.754 1.00 101.51 12 ALA B N 1
ATOM 1309 C CA . ALA B 1 16 ? -67.082 1.342 21.073 1.00 102.72 12 ALA B CA 1
ATOM 1310 C C . ALA B 1 16 ? -67.389 1.207 22.570 1.00 108.39 12 ALA B C 1
ATOM 1311 O O . ALA B 1 16 ? -66.547 1.549 23.406 1.00 106.29 12 ALA B O 1
ATOM 1313 N N . ASP B 1 17 ? -68.607 0.721 22.895 1.00 108.37 13 ASP B N 1
ATOM 1314 C CA . ASP B 1 17 ? -69.067 0.492 24.266 1.00 109.64 13 ASP B CA 1
ATOM 1315 C C . ASP B 1 17 ? -68.503 -0.822 24.804 1.00 109.96 13 ASP B C 1
ATOM 1316 O O . ASP B 1 17 ? -68.534 -1.839 24.103 1.00 108.11 13 ASP B O 1
ATOM 1321 N N . TYR B 1 18 ? -67.983 -0.796 26.044 1.00 105.16 14 TYR B N 1
ATOM 1322 C CA . TYR B 1 18 ? -67.390 -1.968 26.693 1.00 101.71 14 TYR B CA 1
ATOM 1323 C C . TYR B 1 18 ? -67.715 -2.028 28.189 1.00 105.90 14 TYR B C 1
ATOM 1324 O O . TYR B 1 18 ? -67.769 -0.990 28.852 1.00 107.53 14 TYR B O 1
ATOM 1333 N N . ASP B 1 19 ? -67.905 -3.253 28.718 1.00 100.68 15 ASP B N 1
ATOM 1334 C CA . ASP B 1 19 ? -68.176 -3.511 30.136 1.00 101.38 15 ASP B CA 1
ATOM 1335 C C . ASP B 1 19 ? -66.835 -3.786 30.834 1.00 99.60 15 ASP B C 1
ATOM 1336 O O . ASP B 1 19 ? -66.283 -4.884 30.719 1.00 95.99 15 ASP B O 1
ATOM 1341 N N . LEU B 1 20 ? -66.309 -2.762 31.533 1.00 95.51 16 LEU B N 1
ATOM 1342 C CA . LEU B 1 20 ? -65.002 -2.746 32.207 1.00 92.14 16 LEU B CA 1
ATOM 1343 C C . LEU B 1 20 ? -65.048 -2.897 33.740 1.00 96.93 16 LEU B C 1
ATOM 1344 O O . LEU B 1 20 ? -64.048 -3.296 34.343 1.00 94.19 16 LEU B O 1
ATOM 1349 N N . GLN B 1 21 ? -66.185 -2.538 34.363 1.00 97.39 17 GLN B N 1
ATOM 1350 C CA . GLN B 1 21 ? -66.378 -2.553 35.814 1.00 99.65 17 GLN B CA 1
ATOM 1351 C C . GLN B 1 21 ? -66.308 -3.950 36.451 1.00 101.92 17 GLN B C 1
ATOM 1352 O O . GLN B 1 21 ? -65.740 -4.090 37.538 1.00 102.28 17 GLN B O 1
ATOM 1354 N N . ARG B 1 22 ? -66.871 -4.972 35.775 1.00 95.85 18 ARG B N 1
ATOM 1355 C CA . ARG B 1 22 ? -66.927 -6.349 36.274 1.00 93.77 18 ARG B CA 1
ATOM 1356 C C . ARG B 1 22 ? -65.616 -7.144 36.141 1.00 90.60 18 ARG B C 1
ATOM 1357 O O . ARG B 1 22 ? -65.530 -8.245 36.696 1.00 91.11 18 ARG B O 1
ATOM 1359 N N . PHE B 1 23 ? -64.602 -6.611 35.427 1.00 80.18 19 PHE B N 1
ATOM 1360 C CA . PHE B 1 23 ? -63.334 -7.328 35.231 1.00 73.99 19 PHE B CA 1
ATOM 1361 C C . PHE B 1 23 ? -62.477 -7.431 36.496 1.00 77.96 19 PHE B C 1
ATOM 1362 O O . PHE B 1 23 ? -62.104 -6.416 37.086 1.00 79.06 19 PHE B O 1
ATOM 1370 N N . ASP B 1 24 ? -62.100 -8.669 36.852 1.00 73.15 20 ASP B N 1
ATOM 1371 C CA . ASP B 1 24 ? -61.256 -8.963 38.007 1.00 72.73 20 ASP B CA 1
ATOM 1372 C C . ASP B 1 24 ? -60.307 -10.092 37.658 1.00 72.94 20 ASP B C 1
ATOM 1373 O O . ASP B 1 24 ? -60.755 -11.191 37.337 1.00 71.88 20 ASP B O 1
ATOM 1378 N N . CYS B 1 25 ? -59.002 -9.823 37.738 1.00 68.40 21 CYS B N 1
ATOM 1379 C CA . CYS B 1 25 ? -57.963 -10.785 37.387 1.00 66.43 21 CYS B CA 1
ATOM 1380 C C . CYS B 1 25 ? -57.131 -11.300 38.581 1.00 72.47 21 CYS B C 1
ATOM 1381 O O . CYS B 1 25 ? -56.408 -12.291 38.438 1.00 70.01 21 CYS B O 1
ATOM 1384 N N . GLY B 1 26 ? -57.230 -10.629 39.725 1.00 73.31 22 GLY B N 1
ATOM 1385 C CA . GLY B 1 26 ? -56.454 -10.972 40.910 1.00 75.42 22 GLY B CA 1
ATOM 1386 C C . GLY B 1 26 ? -55.444 -9.890 41.225 1.00 82.45 22 GLY B C 1
ATOM 1387 O O . GLY B 1 26 ? -55.469 -9.327 42.323 1.00 86.67 22 GLY B O 1
ATOM 1388 N N . GLU B 1 27 ? -54.562 -9.571 40.244 1.00 76.87 23 GLU B N 1
ATOM 1389 C CA . GLU B 1 27 ? -53.553 -8.509 40.338 1.00 77.20 23 GLU B CA 1
ATOM 1390 C C . GLU B 1 27 ? -54.270 -7.166 40.264 1.00 83.39 23 GLU B C 1
ATOM 1391 O O . GLU B 1 27 ? -54.883 -6.848 39.241 1.00 81.88 23 GLU B O 1
ATOM 1393 N N . GLU B 1 28 ? -54.244 -6.413 41.381 1.00 83.45 24 GLU B N 1
ATOM 1394 C CA . GLU B 1 28 ? -54.902 -5.113 41.551 1.00 85.48 24 GLU B CA 1
ATOM 1395 C C . GLU B 1 28 ? -54.401 -4.055 40.565 1.00 86.27 24 GLU B C 1
ATOM 1396 O O . GLU B 1 28 ? -55.213 -3.329 39.990 1.00 84.90 24 GLU B O 1
ATOM 1398 N N . ALA B 1 29 ? -53.071 -4.013 40.337 1.00 82.41 25 ALA B N 1
ATOM 1399 C CA . ALA B 1 29 ? -52.388 -3.098 39.412 1.00 81.70 25 ALA B CA 1
ATOM 1400 C C . ALA B 1 29 ? -52.813 -3.288 37.940 1.00 83.39 25 ALA B C 1
ATOM 1401 O O . ALA B 1 29 ? -52.748 -2.332 37.162 1.00 83.84 25 ALA B O 1
ATOM 1403 N N . LEU B 1 30 ? -53.241 -4.513 37.561 1.00 77.13 26 LEU B N 1
ATOM 1404 C CA . LEU B 1 30 ? -53.719 -4.812 36.207 1.00 73.81 26 LEU B CA 1
ATOM 1405 C C . LEU B 1 30 ? -55.201 -4.484 36.048 1.00 80.38 26 LEU B C 1
ATOM 1406 O O . LEU B 1 30 ? -55.637 -4.117 34.961 1.00 79.62 26 LEU B O 1
ATOM 1411 N N . ASN B 1 31 ? -55.917 -4.531 37.149 1.00 80.23 27 ASN B N 1
ATOM 1412 C CA . ASN B 1 31 ? -57.336 -4.257 37.168 1.00 82.61 27 ASN B CA 1
ATOM 1413 C C . ASN B 1 31 ? -57.683 -2.789 36.951 1.00 88.86 27 ASN B C 1
ATOM 1414 O O . ASN B 1 31 ? -58.595 -2.473 36.210 1.00 88.69 27 ASN B O 1
ATOM 1419 N N . LEU B 1 32 ? -56.965 -1.909 37.634 1.00 86.84 28 LEU B N 1
ATOM 1420 C CA . LEU B 1 32 ? -57.179 -0.467 37.543 1.00 88.64 28 LEU B CA 1
ATOM 1421 C C . LEU B 1 32 ? -56.696 0.133 36.241 1.00 87.64 28 LEU B C 1
ATOM 1422 O O . LEU B 1 32 ? -57.319 1.086 35.763 1.00 88.29 28 LEU B O 1
ATOM 1427 N N . PHE B 1 33 ? -55.631 -0.440 35.636 1.00 79.37 29 PHE B N 1
ATOM 1428 C CA . PHE B 1 33 ? -55.130 0.027 34.343 1.00 75.86 29 PHE B CA 1
ATOM 1429 C C . PHE B 1 33 ? -56.232 -0.077 33.295 1.00 75.35 29 PHE B C 1
ATOM 1430 O O . PHE B 1 33 ? -56.384 0.836 32.486 1.00 75.90 29 PHE B O 1
ATOM 1438 N N . LEU B 1 34 ? -57.022 -1.161 33.339 1.00 68.64 30 LEU B N 1
ATOM 1439 C CA . LEU B 1 34 ? -58.123 -1.363 32.404 1.00 67.34 30 LEU B CA 1
ATOM 1440 C C . LEU B 1 34 ? -59.200 -0.292 32.543 1.00 76.18 30 LEU B C 1
ATOM 1441 O O . LEU B 1 34 ? -59.599 0.289 31.539 1.00 76.75 30 LEU B O 1
ATOM 1446 N N . THR B 1 35 ? -59.627 -0.003 33.781 1.00 76.92 31 THR B N 1
ATOM 1447 C CA . THR B 1 35 ? -60.688 0.960 34.108 1.00 80.95 31 THR B CA 1
ATOM 1448 C C . THR B 1 35 ? -60.286 2.449 34.072 1.00 87.68 31 THR B C 1
ATOM 1449 O O . THR B 1 35 ? -61.169 3.295 33.888 1.00 89.60 31 THR B O 1
ATOM 1453 N N . THR B 1 36 ? -58.988 2.779 34.265 1.00 84.57 32 THR B N 1
ATOM 1454 C CA . THR B 1 36 ? -58.555 4.185 34.301 1.00 87.51 32 THR B CA 1
ATOM 1455 C C . THR B 1 36 ? -57.532 4.628 33.211 1.00 89.85 32 THR B C 1
ATOM 1456 O O . THR B 1 36 ? -57.384 5.835 33.005 1.00 90.97 32 THR B O 1
ATOM 1460 N N . HIS B 1 37 ? -56.823 3.692 32.536 1.00 83.56 33 HIS B N 1
ATOM 1461 C CA . HIS B 1 37 ? -55.795 4.095 31.559 1.00 81.35 33 HIS B CA 1
ATOM 1462 C C . HIS B 1 37 ? -55.930 3.509 30.152 1.00 79.52 33 HIS B C 1
ATOM 1463 O O . HIS B 1 37 ? -55.656 4.221 29.187 1.00 79.71 33 HIS B O 1
ATOM 1470 N N . LEU B 1 38 ? -56.309 2.223 30.040 1.00 71.39 34 LEU B N 1
ATOM 1471 C CA . LEU B 1 38 ? -56.436 1.438 28.804 1.00 67.51 34 LEU B CA 1
ATOM 1472 C C . LEU B 1 38 ? -57.041 2.187 27.607 1.00 68.87 34 LEU B C 1
ATOM 1473 O O . LEU B 1 38 ? -56.357 2.363 26.604 1.00 67.34 34 LEU B O 1
ATOM 1478 N N . VAL B 1 39 ? -58.316 2.593 27.716 1.00 65.47 35 VAL B N 1
ATOM 1479 C CA . VAL B 1 39 ? -59.132 3.266 26.694 1.00 65.80 35 VAL B CA 1
ATOM 1480 C C . VAL B 1 39 ? -58.489 4.564 26.164 1.00 69.25 35 VAL B C 1
ATOM 1481 O O . VAL B 1 39 ? -58.417 4.754 24.942 1.00 67.59 35 VAL B O 1
ATOM 1485 N N . ARG B 1 40 ? -58.033 5.434 27.085 1.00 66.74 36 ARG B N 1
ATOM 1486 C CA A ARG B 1 40 ? -57.410 6.721 26.758 0.50 67.90 36 ARG B CA 1
ATOM 1487 C CA B ARG B 1 40 ? -57.419 6.719 26.767 0.50 67.84 36 ARG B CA 1
ATOM 1488 C C . ARG B 1 40 ? -56.032 6.549 26.128 1.00 68.97 36 ARG B C 1
ATOM 1489 O O . ARG B 1 40 ? -55.708 7.268 25.184 1.00 69.91 36 ARG B O 1
ATOM 1504 N N . GLN B 1 41 ? -55.219 5.607 26.637 1.00 62.17 37 GLN B N 1
ATOM 1505 C CA . GLN B 1 41 ? -53.872 5.343 26.113 1.00 59.85 37 GLN B CA 1
ATOM 1506 C C . GLN B 1 41 ? -53.885 4.697 24.715 1.00 62.53 37 GLN B C 1
ATOM 1507 O O . GLN B 1 41 ? -52.910 4.834 23.967 1.00 61.37 37 GLN B O 1
ATOM 1513 N N . HIS B 1 42 ? -54.985 3.999 24.366 1.00 58.36 38 HIS B N 1
ATOM 1514 C CA . HIS B 1 42 ? -55.205 3.406 23.045 1.00 56.25 38 HIS B CA 1
ATOM 1515 C C . HIS B 1 42 ? -55.665 4.542 22.094 1.00 63.45 38 HIS B C 1
ATOM 1516 O O . HIS B 1 42 ? -55.218 4.613 20.954 1.00 63.66 38 HIS B O 1
ATOM 1523 N N . ARG B 1 43 ? -56.524 5.426 22.596 1.00 63.23 39 ARG B N 1
ATOM 1524 C CA . ARG B 1 43 ? -56.996 6.583 21.833 1.00 65.25 39 ARG B CA 1
ATOM 1525 C C . ARG B 1 43 ? -55.878 7.589 21.508 1.00 68.83 39 ARG B C 1
ATOM 1526 O O . ARG B 1 43 ? -55.810 8.116 20.399 1.00 68.53 39 ARG B O 1
ATOM 1531 N N . ASN B 1 44 ? -55.011 7.847 22.486 1.00 66.04 40 ASN B N 1
ATOM 1532 C CA . ASN B 1 44 ? -53.891 8.781 22.343 1.00 66.62 40 ASN B CA 1
ATOM 1533 C C . ASN B 1 44 ? -52.651 8.144 21.736 1.00 68.91 40 ASN B C 1
ATOM 1534 O O . ASN B 1 44 ? -51.617 8.810 21.614 1.00 69.46 40 ASN B O 1
ATOM 1539 N N . LYS B 1 45 ? -52.780 6.895 21.302 1.00 62.69 41 LYS B N 1
ATOM 1540 C CA . LYS B 1 45 ? -51.699 6.176 20.630 1.00 59.93 41 LYS B CA 1
ATOM 1541 C C . LYS B 1 45 ? -50.426 5.936 21.437 1.00 63.51 41 LYS B C 1
ATOM 1542 O O . LYS B 1 45 ? -49.322 6.047 20.904 1.00 63.27 41 LYS B O 1
ATOM 1548 N N . ILE B 1 46 ? -50.571 5.608 22.715 1.00 60.26 42 ILE B N 1
ATOM 1549 C CA . ILE B 1 46 ? -49.394 5.314 23.543 1.00 59.13 42 ILE B CA 1
ATOM 1550 C C . ILE B 1 46 ? -49.125 3.797 23.446 1.00 58.01 42 ILE B C 1
ATOM 1551 O O . ILE B 1 46 ? -47.984 3.333 23.489 1.00 56.90 42 ILE B O 1
ATOM 1556 N N . LEU B 1 47 ? -50.196 3.050 23.220 1.00 51.49 43 LEU B N 1
ATOM 1557 C CA . LEU B 1 47 ? -50.178 1.612 23.061 1.00 47.73 43 LEU B CA 1
ATOM 1558 C C . LEU B 1 47 ? -51.349 1.188 22.196 1.00 49.88 43 LEU B C 1
ATOM 1559 O O . LEU B 1 47 ? -52.273 1.979 21.961 1.00 49.77 43 LEU B O 1
ATOM 1564 N N . ARG B 1 48 ? -51.324 -0.092 21.773 1.00 45.07 44 ARG B N 1
ATOM 1565 C CA . ARG B 1 48 ? -52.379 -0.749 21.004 1.00 43.96 44 ARG B CA 1
ATOM 1566 C C . ARG B 1 48 ? -52.932 -1.839 21.898 1.00 49.01 44 ARG B C 1
ATOM 1567 O O . ARG B 1 48 ? -52.195 -2.729 22.314 1.00 47.97 44 ARG B O 1
ATOM 1575 N N . ALA B 1 49 ? -54.211 -1.715 22.263 1.00 47.96 45 ALA B N 1
ATOM 1576 C CA . ALA B 1 49 ? -54.913 -2.621 23.174 1.00 47.57 45 ALA B CA 1
ATOM 1577 C C . ALA B 1 49 ? -55.824 -3.608 22.453 1.00 50.35 45 ALA B C 1
ATOM 1578 O O . ALA B 1 49 ? -56.533 -3.245 21.513 1.00 50.44 45 ALA B O 1
ATOM 1580 N N . TYR B 1 50 ? -55.791 -4.862 22.910 1.00 45.69 46 TYR B N 1
ATOM 1581 C CA . TYR B 1 50 ? -56.572 -5.982 22.394 1.00 44.57 46 TYR B CA 1
ATOM 1582 C C . TYR B 1 50 ? -57.387 -6.573 23.536 1.00 51.15 46 TYR B C 1
ATOM 1583 O O . TYR B 1 50 ? -56.872 -6.729 24.642 1.00 48.76 46 TYR B O 1
ATOM 1592 N N . ILE B 1 51 ? -58.658 -6.889 23.271 1.00 51.51 47 ILE B N 1
ATOM 1593 C CA . ILE B 1 51 ? -59.532 -7.428 24.302 1.00 53.62 47 ILE B CA 1
ATOM 1594 C C . ILE B 1 51 ? -60.103 -8.818 23.962 1.00 56.33 47 ILE B C 1
ATOM 1595 O O . ILE B 1 51 ? -60.369 -9.141 22.800 1.00 55.98 47 ILE B O 1
ATOM 1600 N N . LEU B 1 52 ? -60.286 -9.623 25.012 1.00 51.58 48 LEU B N 1
ATOM 1601 C CA . LEU B 1 52 ? -60.929 -10.927 25.001 1.00 51.35 48 LEU B CA 1
ATOM 1602 C C . LEU B 1 52 ? -62.359 -10.649 25.505 1.00 58.06 48 LEU B C 1
ATOM 1603 O O . LEU B 1 52 ? -62.523 -10.045 26.565 1.00 57.71 48 LEU B O 1
ATOM 1608 N N . CYS B 1 53 ? -63.380 -11.002 24.706 1.00 58.96 49 CYS B N 1
ATOM 1609 C CA . CYS B 1 53 ? -64.790 -10.774 25.047 1.00 64.04 49 CYS B CA 1
ATOM 1610 C C . CYS B 1 53 ? -65.738 -11.727 24.312 1.00 69.78 49 CYS B C 1
ATOM 1611 O O . CYS B 1 53 ? -65.288 -12.525 23.486 1.00 67.52 49 CYS B O 1
ATOM 1614 N N . ARG B 1 54 ? -67.058 -11.619 24.615 1.00 69.70 50 ARG B N 1
ATOM 1615 C CA . ARG B 1 54 ? -68.141 -12.385 23.996 1.00 84.71 50 ARG B CA 1
ATOM 1616 C C . ARG B 1 54 ? -69.013 -11.445 23.169 1.00 117.28 50 ARG B C 1
ATOM 1617 O O . ARG B 1 54 ? -69.196 -11.658 21.974 1.00 83.75 50 ARG B O 1
ATOM 1625 N N . GLU B 1 58 ? -73.559 -6.581 23.943 1.00 116.20 54 GLU B N 1
ATOM 1626 C CA . GLU B 1 58 ? -72.998 -6.801 25.277 1.00 113.78 54 GLU B CA 1
ATOM 1627 C C . GLU B 1 58 ? -71.513 -6.349 25.389 1.00 112.40 54 GLU B C 1
ATOM 1628 O O . GLU B 1 58 ? -71.255 -5.279 25.949 1.00 112.41 54 GLU B O 1
ATOM 1630 N N . ARG B 1 59 ? -70.560 -7.153 24.844 1.00 104.05 55 ARG B N 1
ATOM 1631 C CA . ARG B 1 59 ? -69.099 -6.955 24.846 1.00 98.81 55 ARG B CA 1
ATOM 1632 C C . ARG B 1 59 ? -68.514 -6.810 26.278 1.00 99.28 55 ARG B C 1
ATOM 1633 O O . ARG B 1 59 ? -68.006 -5.744 26.648 1.00 98.60 55 ARG B O 1
ATOM 1635 N N . GLN B 1 60 ? -68.596 -7.908 27.071 1.00 92.82 56 GLN B N 1
ATOM 1636 C CA . GLN B 1 60 ? -68.073 -7.982 28.438 1.00 90.03 56 GLN B CA 1
ATOM 1637 C C . GLN B 1 60 ? -66.610 -8.449 28.400 1.00 85.49 56 GLN B C 1
ATOM 1638 O O . GLN B 1 60 ? -66.329 -9.594 28.022 1.00 83.54 56 GLN B O 1
ATOM 1640 N N . VAL B 1 61 ? -65.683 -7.536 28.764 1.00 76.85 57 VAL B N 1
ATOM 1641 C CA . VAL B 1 61 ? -64.229 -7.734 28.776 1.00 70.89 57 VAL B CA 1
ATOM 1642 C C . VAL B 1 61 ? -63.817 -8.810 29.787 1.00 70.47 57 VAL B C 1
ATOM 1643 O O . VAL B 1 61 ? -63.968 -8.626 30.996 1.00 70.69 57 VAL B O 1
ATOM 1647 N N . LEU B 1 62 ? -63.279 -9.930 29.272 1.00 63.20 58 LEU B N 1
ATOM 1648 C CA . LEU B 1 62 ? -62.846 -11.065 30.082 1.00 60.57 58 LEU B CA 1
ATOM 1649 C C . LEU B 1 62 ? -61.329 -11.275 30.077 1.00 59.06 58 LEU B C 1
ATOM 1650 O O . LEU B 1 62 ? -60.826 -12.232 30.671 1.00 58.08 58 LEU B O 1
ATOM 1655 N N . GLY B 1 63 ? -60.619 -10.347 29.452 1.00 52.15 59 GLY B N 1
ATOM 1656 C CA . GLY B 1 63 ? -59.168 -10.373 29.343 1.00 48.18 59 GLY B CA 1
ATOM 1657 C C . GLY B 1 63 ? -58.665 -9.336 28.369 1.00 50.42 59 GLY B C 1
ATOM 1658 O O . GLY B 1 63 ? -59.434 -8.846 27.536 1.00 50.14 59 GLY B O 1
ATOM 1659 N N . TYR B 1 64 ? -57.369 -8.984 28.473 1.00 46.04 60 TYR B N 1
ATOM 1660 C CA . TYR B 1 64 ? -56.725 -7.997 27.604 1.00 44.63 60 TYR B CA 1
ATOM 1661 C C . TYR B 1 64 ? -55.212 -8.076 27.589 1.00 46.71 60 TYR B C 1
ATOM 1662 O O . TYR B 1 64 ? -54.600 -8.631 28.491 1.00 45.86 60 TYR B O 1
ATOM 1671 N N . TYR B 1 65 ? -54.614 -7.439 26.580 1.00 43.72 61 TYR B N 1
ATOM 1672 C CA . TYR B 1 65 ? -53.174 -7.283 26.414 1.00 41.62 61 TYR B CA 1
ATOM 1673 C C . TYR B 1 65 ? -52.876 -5.998 25.667 1.00 45.66 61 TYR B C 1
ATOM 1674 O O . TYR B 1 65 ? -53.729 -5.510 24.927 1.00 45.66 61 TYR B O 1
ATOM 1683 N N . THR B 1 66 ? -51.695 -5.423 25.903 1.00 42.80 62 THR B N 1
ATOM 1684 C CA . THR B 1 66 ? -51.279 -4.179 25.259 1.00 43.48 62 THR B CA 1
ATOM 1685 C C . THR B 1 66 ? -49.972 -4.386 24.507 1.00 47.16 62 THR B C 1
ATOM 1686 O O . THR B 1 66 ? -49.113 -5.145 24.957 1.00 46.46 62 THR B O 1
ATOM 1690 N N . LEU B 1 67 ? -49.835 -3.730 23.345 1.00 44.00 63 LEU B N 1
ATOM 1691 C CA . LEU B 1 67 ? -48.625 -3.773 22.521 1.00 42.87 63 LEU B CA 1
ATOM 1692 C C . LEU B 1 67 ? -48.138 -2.367 22.292 1.00 49.72 63 LEU B C 1
ATOM 1693 O O . LEU B 1 67 ? -48.906 -1.411 22.410 1.00 51.35 63 LEU B O 1
ATOM 1698 N N . CYS B 1 68 ? -46.853 -2.240 22.007 1.00 47.29 64 CYS B N 1
ATOM 1699 C CA . CYS B 1 68 ? -46.189 -1.004 21.624 1.00 49.47 64 CYS B CA 1
ATOM 1700 C C . CYS B 1 68 ? -44.847 -1.338 20.968 1.00 50.62 64 CYS B C 1
ATOM 1701 O O . CYS B 1 68 ? -44.128 -2.210 21.452 1.00 49.03 64 CYS B O 1
ATOM 1704 N N . GLY B 1 69 ? -44.574 -0.701 19.832 1.00 46.26 65 GLY B N 1
ATOM 1705 C CA . GLY B 1 69 ? -43.318 -0.851 19.117 1.00 45.86 65 GLY B CA 1
ATOM 1706 C C . GLY B 1 69 ? -42.183 -0.355 19.990 1.00 50.83 65 GLY B C 1
ATOM 1707 O O . GLY B 1 69 ? -42.341 0.620 20.727 1.00 52.10 65 GLY B O 1
ATOM 1708 N N . SER B 1 70 ? -41.053 -1.046 19.952 1.00 46.79 66 SER B N 1
ATOM 1709 C CA . SER B 1 70 ? -39.901 -0.697 20.770 1.00 47.49 66 SER B CA 1
ATOM 1710 C C . SER B 1 70 ? -38.599 -1.037 20.066 1.00 53.09 66 SER B C 1
ATOM 1711 O O . SER B 1 70 ? -38.608 -1.535 18.937 1.00 50.90 66 SER B O 1
ATOM 1714 N N . CYS B 1 71 ? -37.479 -0.773 20.739 1.00 54.50 67 CYS B N 1
ATOM 1715 C CA . CYS B 1 71 ? -36.149 -1.105 20.254 1.00 57.88 67 CYS B CA 1
ATOM 1716 C C . CYS B 1 71 ? -35.254 -1.536 21.393 1.00 61.78 67 CYS B C 1
ATOM 1717 O O . CYS B 1 71 ? -35.403 -1.053 22.513 1.00 60.42 67 CYS B O 1
ATOM 1719 N N . PHE B 1 72 ? -34.305 -2.429 21.091 1.00 60.30 68 PHE B N 1
ATOM 1720 C CA . PHE B 1 72 ? -33.345 -2.935 22.057 1.00 62.33 68 PHE B CA 1
ATOM 1721 C C . PHE B 1 72 ? -31.911 -2.639 21.643 1.00 67.95 68 PHE B C 1
ATOM 1722 O O . PHE B 1 72 ? -31.514 -2.891 20.501 1.00 67.38 68 PHE B O 1
ATOM 1730 N N . GLU B 1 73 ? -31.153 -2.053 22.570 1.00 66.57 69 GLU B N 1
ATOM 1731 C CA . GLU B 1 73 ? -29.752 -1.707 22.368 1.00 69.50 69 GLU B CA 1
ATOM 1732 C C . GLU B 1 73 ? -28.864 -2.260 23.484 1.00 73.37 69 GLU B C 1
ATOM 1733 O O . GLU B 1 73 ? -29.354 -2.634 24.551 1.00 71.26 69 GLU B O 1
ATOM 1739 N N . ARG B 1 74 ? -27.552 -2.303 23.214 1.00 72.10 70 ARG B N 1
ATOM 1740 C CA . ARG B 1 74 ? -26.503 -2.756 24.114 1.00 74.37 70 ARG B CA 1
ATOM 1741 C C . ARG B 1 74 ? -26.067 -1.565 24.969 1.00 82.89 70 ARG B C 1
ATOM 1742 O O . ARG B 1 74 ? -25.962 -0.450 24.448 1.00 84.20 70 ARG B O 1
ATOM 1750 N N . ALA B 1 75 ? -25.814 -1.790 26.273 1.00 81.96 71 ALA B N 1
ATOM 1751 C CA . ALA B 1 75 ? -25.353 -0.744 27.197 1.00 111.42 71 ALA B CA 1
ATOM 1752 C C . ALA B 1 75 ? -23.879 -0.421 26.956 1.00 151.58 71 ALA B C 1
ATOM 1753 O O . ALA B 1 75 ? -23.437 0.696 27.219 1.00 123.87 71 ALA B O 1
ATOM 1755 N N . LYS B 1 89 ? -26.020 0.350 17.661 1.00 91.68 85 LYS B N 1
ATOM 1756 C CA . LYS B 1 89 ? -26.885 -0.743 17.226 1.00 87.63 85 LYS B CA 1
ATOM 1757 C C . LYS B 1 89 ? -28.189 -0.767 18.043 1.00 89.02 85 LYS B C 1
ATOM 1758 O O . LYS B 1 89 ? -28.192 -1.152 19.217 1.00 89.29 85 LYS B O 1
ATOM 1764 N N . ASN B 1 90 ? -29.256 -0.322 17.382 1.00 82.45 86 ASN B N 1
ATOM 1765 C CA . ASN B 1 90 ? -30.603 -0.324 17.918 1.00 79.00 86 ASN B CA 1
ATOM 1766 C C . ASN B 1 90 ? -31.416 -1.181 16.954 1.00 76.43 86 ASN B C 1
ATOM 1767 O O . ASN B 1 90 ? -31.542 -0.858 15.777 1.00 75.04 86 ASN B O 1
ATOM 1770 N N . ILE B 1 91 ? -31.995 -2.252 17.474 1.00 69.01 87 ILE B N 1
ATOM 1771 C CA . ILE B 1 91 ? -32.787 -3.207 16.688 1.00 65.27 87 ILE B CA 1
ATOM 1772 C C . ILE B 1 91 ? -34.321 -3.186 17.014 1.00 62.44 87 ILE B C 1
ATOM 1773 O O . ILE B 1 91 ? -34.703 -3.248 18.182 1.00 60.34 87 ILE B O 1
ATOM 1778 N N . PRO B 1 92 ? -35.188 -3.123 15.959 1.00 55.44 88 PRO B N 1
ATOM 1779 C CA . PRO B 1 92 ? -36.647 -3.065 16.181 1.00 51.60 88 PRO B CA 1
ATOM 1780 C C . PRO B 1 92 ? -37.301 -4.289 16.807 1.00 51.71 88 PRO B C 1
ATOM 1781 O O . PRO B 1 92 ? -37.009 -5.427 16.443 1.00 51.61 88 PRO B O 1
ATOM 1785 N N . SER B 1 93 ? -38.254 -4.029 17.704 1.00 45.08 89 SER B N 1
ATOM 1786 C CA . SER B 1 93 ? -39.022 -5.047 18.406 1.00 42.67 89 SER B CA 1
ATOM 1787 C C . SER B 1 93 ? -40.432 -4.528 18.737 1.00 44.28 89 SER B C 1
ATOM 1788 O O . SER B 1 93 ? -40.788 -3.398 18.389 1.00 45.31 89 SER B O 1
ATOM 1791 N N . VAL B 1 94 ? -41.236 -5.366 19.383 1.00 37.73 90 VAL B N 1
ATOM 1792 C CA . VAL B 1 94 ? -42.541 -4.986 19.922 1.00 36.54 90 VAL B CA 1
ATOM 1793 C C . VAL B 1 94 ? -42.511 -5.429 21.387 1.00 41.53 90 VAL B C 1
ATOM 1794 O O . VAL B 1 94 ? -41.876 -6.437 21.700 1.00 40.96 90 VAL B O 1
ATOM 1798 N N . THR B 1 95 ? -43.126 -4.646 22.284 1.00 38.88 91 THR B N 1
ATOM 1799 C CA . THR B 1 95 ? -43.230 -4.992 23.702 1.00 38.93 91 THR B CA 1
ATOM 1800 C C . THR B 1 95 ? -44.673 -5.265 24.077 1.00 43.99 91 THR B C 1
ATOM 1801 O O . THR B 1 95 ? -45.557 -4.469 23.780 1.00 44.35 91 THR B O 1
ATOM 1805 N N . LEU B 1 96 ? -44.912 -6.417 24.701 1.00 43.23 92 LEU B N 1
ATOM 1806 C CA . LEU B 1 96 ? -46.205 -6.816 25.245 1.00 43.27 92 LEU B CA 1
ATOM 1807 C C . LEU B 1 96 ? -46.031 -6.423 26.693 1.00 49.77 92 LEU B C 1
ATOM 1808 O O . LEU B 1 96 ? -45.336 -7.110 27.420 1.00 50.78 92 LEU B O 1
ATOM 1813 N N . GLY B 1 97 ? -46.578 -5.279 27.075 1.00 49.21 93 GLY B N 1
ATOM 1814 C CA . GLY B 1 97 ? -46.379 -4.721 28.408 1.00 51.68 93 GLY B CA 1
ATOM 1815 C C . GLY B 1 97 ? -47.314 -5.158 29.512 1.00 57.61 93 GLY B C 1
ATOM 1816 O O . GLY B 1 97 ? -46.897 -5.222 30.676 1.00 60.09 93 GLY B O 1
ATOM 1817 N N . ARG B 1 98 ? -48.582 -5.424 29.160 1.00 52.27 94 ARG B N 1
ATOM 1818 C CA A ARG B 1 98 ? -49.613 -5.833 30.110 0.50 52.43 94 ARG B CA 1
ATOM 1819 C CA B ARG B 1 98 ? -49.603 -5.844 30.114 0.50 52.57 94 ARG B CA 1
ATOM 1820 C C . ARG B 1 98 ? -50.433 -6.961 29.528 1.00 54.53 94 ARG B C 1
ATOM 1821 O O . ARG B 1 98 ? -50.687 -6.968 28.331 1.00 52.36 94 ARG B O 1
ATOM 1836 N N . LEU B 1 99 ? -50.821 -7.924 30.375 1.00 52.14 95 LEU B N 1
ATOM 1837 C CA . LEU B 1 99 ? -51.606 -9.091 29.994 1.00 51.03 95 LEU B CA 1
ATOM 1838 C C . LEU B 1 99 ? -52.384 -9.537 31.214 1.00 56.41 95 LEU B C 1
ATOM 1839 O O . LEU B 1 99 ? -51.779 -9.864 32.234 1.00 58.36 95 LEU B O 1
ATOM 1844 N N . ALA B 1 100 ? -53.721 -9.519 31.128 1.00 51.96 96 ALA B N 1
ATOM 1845 C CA . ALA B 1 100 ? -54.592 -9.923 32.229 1.00 52.31 96 ALA B CA 1
ATOM 1846 C C . ALA B 1 100 ? -55.795 -10.726 31.742 1.00 54.20 96 ALA B C 1
ATOM 1847 O O . ALA B 1 100 ? -56.344 -10.427 30.687 1.00 52.10 96 ALA B O 1
ATOM 1849 N N . ILE B 1 101 ? -56.195 -11.748 32.526 1.00 51.27 97 ILE B N 1
ATOM 1850 C CA . ILE B 1 101 ? -57.330 -12.648 32.256 1.00 50.63 97 ILE B CA 1
ATOM 1851 C C . ILE B 1 101 ? -58.246 -12.637 33.477 1.00 55.08 97 ILE B C 1
ATOM 1852 O O . ILE B 1 101 ? -57.754 -12.776 34.595 1.00 54.67 97 ILE B O 1
ATOM 1857 N N . ASP B 1 102 ? -59.574 -12.527 33.259 1.00 53.01 98 ASP B N 1
ATOM 1858 C CA . ASP B 1 102 ? -60.570 -12.567 34.327 1.00 55.61 98 ASP B CA 1
ATOM 1859 C C . ASP B 1 102 ? -60.467 -13.890 35.120 1.00 61.05 98 ASP B C 1
ATOM 1860 O O . ASP B 1 102 ? -60.233 -14.946 34.525 1.00 59.58 98 ASP B O 1
ATOM 1865 N N . ARG B 1 103 ? -60.602 -13.810 36.465 1.00 60.03 99 ARG B N 1
ATOM 1866 C CA . ARG B 1 103 ? -60.513 -14.937 37.409 1.00 61.06 99 ARG B CA 1
ATOM 1867 C C . ARG B 1 103 ? -61.454 -16.088 37.070 1.00 64.90 99 ARG B C 1
ATOM 1868 O O . ARG B 1 103 ? -61.140 -17.228 37.390 1.00 64.05 99 ARG B O 1
ATOM 1876 N N . SER B 1 104 ? -62.596 -15.796 36.420 1.00 62.62 100 SER B N 1
ATOM 1877 C CA . SER B 1 104 ? -63.566 -16.810 36.009 1.00 63.67 100 SER B CA 1
ATOM 1878 C C . SER B 1 104 ? -62.996 -17.748 34.943 1.00 64.84 100 SER B C 1
ATOM 1879 O O . SER B 1 104 ? -63.400 -18.905 34.881 1.00 65.58 100 SER B O 1
ATOM 1882 N N . LEU B 1 105 ? -62.027 -17.264 34.144 1.00 58.28 101 LEU B N 1
ATOM 1883 C CA . LEU B 1 105 ? -61.405 -18.028 33.061 1.00 55.37 101 LEU B CA 1
ATOM 1884 C C . LEU B 1 105 ? -60.111 -18.762 33.443 1.00 57.14 101 LEU B C 1
ATOM 1885 O O . LEU B 1 105 ? -59.489 -19.370 32.566 1.00 54.81 101 LEU B O 1
ATOM 1890 N N . GLN B 1 106 ? -59.718 -18.730 34.736 1.00 54.02 102 GLN B N 1
ATOM 1891 C CA . GLN B 1 106 ? -58.501 -19.393 35.226 1.00 52.52 102 GLN B CA 1
ATOM 1892 C C . GLN B 1 106 ? -58.544 -20.909 35.019 1.00 53.73 102 GLN B C 1
ATOM 1893 O O . GLN B 1 106 ? -59.598 -21.517 35.196 1.00 55.25 102 GLN B O 1
ATOM 1899 N N . GLY B 1 107 ? -57.412 -21.480 34.610 1.00 46.49 103 GLY B N 1
ATOM 1900 C CA . GLY B 1 107 ? -57.264 -22.908 34.344 1.00 45.55 103 GLY B CA 1
ATOM 1901 C C . GLY B 1 107 ? -57.755 -23.352 32.979 1.00 47.19 103 GLY B C 1
ATOM 1902 O O . GLY B 1 107 ? -58.013 -24.537 32.776 1.00 47.69 103 GLY B O 1
ATOM 1903 N N . GLN B 1 108 ? -57.871 -22.405 32.031 1.00 42.60 104 GLN B N 1
ATOM 1904 C CA . GLN B 1 108 ? -58.357 -22.638 30.665 1.00 42.17 104 GLN B CA 1
ATOM 1905 C C . GLN B 1 108 ? -57.339 -22.308 29.578 1.00 44.80 104 GLN B C 1
ATOM 1906 O O . GLN B 1 108 ? -57.595 -22.599 28.415 1.00 45.58 104 GLN B O 1
ATOM 1912 N N . GLY B 1 109 ? -56.201 -21.724 29.958 1.00 39.83 105 GLY B N 1
ATOM 1913 C CA . GLY B 1 109 ? -55.127 -21.373 29.032 1.00 37.83 105 GLY B CA 1
ATOM 1914 C C . GLY B 1 109 ? -55.392 -20.181 28.142 1.00 44.96 105 GLY B C 1
ATOM 1915 O O . GLY B 1 109 ? -54.771 -20.074 27.084 1.00 45.39 105 GLY B O 1
ATOM 1916 N N . TRP B 1 110 ? -56.284 -19.251 28.575 1.00 43.74 106 TRP B N 1
ATOM 1917 C CA . TRP B 1 110 ? -56.637 -18.046 27.821 1.00 44.20 106 TRP B CA 1
ATOM 1918 C C . TRP B 1 110 ? -55.526 -17.012 27.744 1.00 47.37 106 TRP B C 1
ATOM 1919 O O . TRP B 1 110 ? -55.450 -16.274 26.756 1.00 48.07 106 TRP B O 1
ATOM 1930 N N . GLY B 1 111 ? -54.698 -16.953 28.777 1.00 42.32 107 GLY B N 1
ATOM 1931 C CA . GLY B 1 111 ? -53.576 -16.028 28.848 1.00 40.73 107 GLY B CA 1
ATOM 1932 C C . GLY B 1 111 ? -52.558 -16.357 27.789 1.00 40.81 107 GLY B C 1
ATOM 1933 O O . GLY B 1 111 ? -52.110 -15.469 27.060 1.00 38.83 107 GLY B O 1
ATOM 1934 N N . ALA B 1 112 ? -52.251 -17.663 27.678 1.00 36.77 108 ALA B N 1
ATOM 1935 C CA . ALA B 1 112 ? -51.337 -18.263 26.715 1.00 35.52 108 ALA B CA 1
ATOM 1936 C C . ALA B 1 112 ? -51.870 -18.068 25.303 1.00 40.17 108 ALA B C 1
ATOM 1937 O O . ALA B 1 112 ? -51.081 -17.804 24.403 1.00 40.16 108 ALA B O 1
ATOM 1939 N N . THR B 1 113 ? -53.207 -18.122 25.124 1.00 37.96 109 THR B N 1
ATOM 1940 C CA . THR B 1 113 ? -53.894 -17.888 23.846 1.00 37.80 109 THR B CA 1
ATOM 1941 C C . THR B 1 113 ? -53.762 -16.411 23.416 1.00 42.44 109 THR B C 1
ATOM 1942 O O . THR B 1 113 ? -53.521 -16.158 22.230 1.00 42.58 109 THR B O 1
ATOM 1946 N N . LEU B 1 114 ? -53.863 -15.450 24.367 1.00 40.24 110 LEU B N 1
ATOM 1947 C CA . LEU B 1 114 ? -53.669 -14.012 24.081 1.00 40.08 110 LEU B CA 1
ATOM 1948 C C . LEU B 1 114 ? -52.231 -13.753 23.648 1.00 42.43 110 LEU B C 1
ATOM 1949 O O . LEU B 1 114 ? -52.005 -12.976 22.712 1.00 42.27 110 LEU B O 1
ATOM 1954 N N . VAL B 1 115 ? -51.265 -14.414 24.326 1.00 38.62 111 VAL B N 1
ATOM 1955 C CA . VAL B 1 115 ? -49.828 -14.352 24.007 1.00 38.12 111 VAL B CA 1
ATOM 1956 C C . VAL B 1 115 ? -49.611 -14.804 22.547 1.00 42.17 111 VAL B C 1
ATOM 1957 O O . VAL B 1 115 ? -48.932 -14.105 21.799 1.00 42.73 111 VAL B O 1
ATOM 1961 N N . ALA B 1 116 ? -50.216 -15.955 22.153 1.00 38.47 112 ALA B N 1
ATOM 1962 C CA . ALA B 1 116 ? -50.184 -16.507 20.790 1.00 38.44 112 ALA B CA 1
ATOM 1963 C C . ALA B 1 116 ? -50.796 -15.533 19.772 1.00 42.13 112 ALA B C 1
ATOM 1964 O O . ALA B 1 116 ? -50.243 -15.362 18.688 1.00 41.79 112 ALA B O 1
ATOM 1966 N N . HIS B 1 117 ? -51.935 -14.891 20.132 1.00 40.31 113 HIS B N 1
ATOM 1967 C CA . HIS B 1 117 ? -52.627 -13.890 19.309 1.00 40.18 113 HIS B CA 1
ATOM 1968 C C . HIS B 1 117 ? -51.689 -12.718 19.056 1.00 41.67 113 HIS B C 1
ATOM 1969 O O . HIS B 1 117 ? -51.566 -12.287 17.915 1.00 42.73 113 HIS B O 1
ATOM 1976 N N . ALA B 1 118 ? -51.018 -12.226 20.121 1.00 36.68 114 ALA B N 1
ATOM 1977 C CA . ALA B 1 118 ? -50.043 -11.131 20.097 1.00 35.53 114 ALA B CA 1
ATOM 1978 C C . ALA B 1 118 ? -48.869 -11.489 19.220 1.00 41.14 114 ALA B C 1
ATOM 1979 O O . ALA B 1 118 ? -48.408 -10.640 18.464 1.00 42.13 114 ALA B O 1
ATOM 1981 N N . MET B 1 119 ? -48.393 -12.760 19.301 1.00 37.60 115 MET B N 1
ATOM 1982 C CA . MET B 1 119 ? -47.293 -13.279 18.479 1.00 36.79 115 MET B CA 1
ATOM 1983 C C . MET B 1 119 ? -47.684 -13.237 17.011 1.00 40.61 115 MET B C 1
ATOM 1984 O O . MET B 1 119 ? -46.856 -12.895 16.171 1.00 39.58 115 MET B O 1
ATOM 1989 N N . ASN B 1 120 ? -48.962 -13.521 16.709 1.00 37.68 116 ASN B N 1
ATOM 1990 C CA . ASN B 1 120 ? -49.465 -13.465 15.340 1.00 38.83 116 ASN B CA 1
ATOM 1991 C C . ASN B 1 120 ? -49.525 -12.013 14.799 1.00 42.20 116 ASN B C 1
ATOM 1992 O O . ASN B 1 120 ? -49.176 -11.779 13.644 1.00 42.62 116 ASN B O 1
ATOM 1997 N N . VAL B 1 121 ? -49.920 -11.054 15.645 1.00 38.22 117 VAL B N 1
ATOM 1998 C CA . VAL B 1 121 ? -49.986 -9.630 15.302 1.00 38.53 117 VAL B CA 1
ATOM 1999 C C . VAL B 1 121 ? -48.554 -9.123 14.946 1.00 43.58 117 VAL B C 1
ATOM 2000 O O . VAL B 1 121 ? -48.363 -8.505 13.886 1.00 46.25 117 VAL B O 1
ATOM 2004 N N . VAL B 1 122 ? -47.568 -9.442 15.808 1.00 37.35 118 VAL B N 1
ATOM 2005 C CA . VAL B 1 122 ? -46.150 -9.093 15.696 1.00 37.55 118 VAL B CA 1
ATOM 2006 C C . VAL B 1 122 ? -45.542 -9.750 14.460 1.00 46.16 118 VAL B C 1
ATOM 2007 O O . VAL B 1 122 ? -44.802 -9.097 13.717 1.00 48.93 118 VAL B O 1
ATOM 2011 N N . TRP B 1 123 ? -45.910 -11.012 14.218 1.00 43.22 119 TRP B N 1
ATOM 2012 C CA . TRP B 1 123 ? -45.544 -11.829 13.061 1.00 45.35 119 TRP B CA 1
ATOM 2013 C C . TRP B 1 123 ? -46.028 -11.174 11.757 1.00 47.13 119 TRP B C 1
ATOM 2014 O O . TRP B 1 123 ? -45.219 -10.986 10.858 1.00 47.76 119 TRP B O 1
ATOM 2025 N N . SER B 1 124 ? -47.313 -10.759 11.685 1.00 42.40 120 SER B N 1
ATOM 2026 C CA . SER B 1 124 ? -47.866 -10.055 10.521 1.00 42.64 120 SER B CA 1
ATOM 2027 C C . SER B 1 124 ? -47.126 -8.741 10.291 1.00 45.62 120 SER B C 1
ATOM 2028 O O . SER B 1 124 ? -46.736 -8.470 9.163 1.00 46.79 120 SER B O 1
ATOM 2031 N N . ALA B 1 125 ? -46.888 -7.956 11.363 1.00 41.09 121 ALA B N 1
ATOM 2032 C CA . ALA B 1 125 ? -46.182 -6.672 11.302 1.00 41.16 121 ALA B CA 1
ATOM 2033 C C . ALA B 1 125 ? -44.735 -6.790 10.803 1.00 44.88 121 ALA B C 1
ATOM 2034 O O . ALA B 1 125 ? -44.333 -6.023 9.922 1.00 46.47 121 ALA B O 1
ATOM 2036 N N . SER B 1 126 ? -43.982 -7.778 11.328 1.00 39.53 122 SER B N 1
ATOM 2037 C CA . SER B 1 126 ? -42.602 -8.056 10.953 1.00 40.11 122 SER B CA 1
ATOM 2038 C C . SER B 1 126 ? -42.496 -8.333 9.462 1.00 45.17 122 SER B C 1
ATOM 2039 O O . SER B 1 126 ? -41.565 -7.857 8.823 1.00 45.87 122 SER B O 1
ATOM 2042 N N . LEU B 1 127 ? -43.503 -9.030 8.901 1.00 41.89 123 LEU B N 1
ATOM 2043 C CA . LEU B 1 127 ? -43.610 -9.350 7.480 1.00 43.24 123 LEU B CA 1
ATOM 2044 C C . LEU B 1 127 ? -43.920 -8.111 6.615 1.00 47.30 123 LEU B C 1
ATOM 2045 O O . LEU B 1 127 ? -43.648 -8.105 5.413 1.00 48.01 123 LEU B O 1
ATOM 2050 N N . ALA B 1 128 ? -44.479 -7.068 7.228 1.00 43.15 124 ALA B N 1
ATOM 2051 C CA . ALA B 1 128 ? -44.801 -5.834 6.526 1.00 44.14 124 ALA B CA 1
ATOM 2052 C C . ALA B 1 128 ? -43.625 -4.844 6.574 1.00 48.01 124 ALA B C 1
ATOM 2053 O O . ALA B 1 128 ? -43.184 -4.372 5.525 1.00 47.66 124 ALA B O 1
ATOM 2055 N N . VAL B 1 129 ? -43.088 -4.568 7.786 1.00 44.37 125 VAL B N 1
ATOM 2056 C CA . VAL B 1 129 ? -42.041 -3.553 7.960 1.00 44.36 125 VAL B CA 1
ATOM 2057 C C . VAL B 1 129 ? -40.684 -4.053 8.533 1.00 49.43 125 VAL B C 1
ATOM 2058 O O . VAL B 1 129 ? -39.717 -3.314 8.438 1.00 51.72 125 VAL B O 1
ATOM 2062 N N . GLY B 1 130 ? -40.604 -5.251 9.098 1.00 44.06 126 GLY B N 1
ATOM 2063 C CA . GLY B 1 130 ? -39.348 -5.739 9.667 1.00 44.67 126 GLY B CA 1
ATOM 2064 C C . GLY B 1 130 ? -39.175 -5.493 11.159 1.00 50.09 126 GLY B C 1
ATOM 2065 O O . GLY B 1 130 ? -38.623 -4.471 11.559 1.00 50.57 126 GLY B O 1
ATOM 2066 N N . ILE B 1 131 ? -39.648 -6.437 11.989 1.00 48.20 127 ILE B N 1
ATOM 2067 C CA . ILE B 1 131 ? -39.591 -6.420 13.461 1.00 48.50 127 ILE B CA 1
ATOM 2068 C C . ILE B 1 131 ? -38.914 -7.725 13.889 1.00 52.82 127 ILE B C 1
ATOM 2069 O O . ILE B 1 131 ? -39.417 -8.795 13.565 1.00 52.07 127 ILE B O 1
ATOM 2074 N N . HIS B 1 132 ? -37.745 -7.626 14.506 1.00 51.43 128 HIS B N 1
ATOM 2075 C CA . HIS B 1 132 ? -36.949 -8.794 14.887 1.00 51.98 128 HIS B CA 1
ATOM 2076 C C . HIS B 1 132 ? -37.346 -9.617 16.107 1.00 55.18 128 HIS B C 1
ATOM 2077 O O . HIS B 1 132 ? -36.829 -10.710 16.307 1.00 55.53 128 HIS B O 1
ATOM 2084 N N . GLY B 1 133 ? -38.241 -9.103 16.931 1.00 49.78 129 GLY B N 1
ATOM 2085 C CA . GLY B 1 133 ? -38.619 -9.838 18.121 1.00 48.25 129 GLY B CA 1
ATOM 2086 C C . GLY B 1 133 ? -39.722 -9.236 18.942 1.00 49.90 129 GLY B C 1
ATOM 2087 O O . GLY B 1 133 ? -40.208 -8.142 18.646 1.00 50.02 129 GLY B O 1
ATOM 2088 N N . LEU B 1 134 ? -40.097 -9.973 19.997 1.00 44.43 130 LEU B N 1
ATOM 2089 C CA . LEU B 1 134 ? -41.120 -9.610 20.971 1.00 42.64 130 LEU B CA 1
ATOM 2090 C C . LEU B 1 134 ? -40.560 -9.638 22.401 1.00 45.49 130 LEU B C 1
ATOM 2091 O O . LEU B 1 134 ? -39.941 -10.620 22.811 1.00 45.16 130 LEU B O 1
ATOM 2096 N N . PHE B 1 135 ? -40.758 -8.537 23.134 1.00 41.49 131 PHE B N 1
ATOM 2097 C CA . PHE B 1 135 ? -40.390 -8.410 24.531 1.00 41.79 131 PHE B CA 1
ATOM 2098 C C . PHE B 1 135 ? -41.657 -8.465 25.362 1.00 46.76 131 PHE B C 1
ATOM 2099 O O . PHE B 1 135 ? -42.733 -8.081 24.917 1.00 45.21 131 PHE B O 1
ATOM 2107 N N . VAL B 1 136 ? -41.583 -9.020 26.554 1.00 46.22 132 VAL B N 1
ATOM 2108 C CA . VAL B 1 136 ? -42.716 -9.073 27.470 1.00 46.20 132 VAL B CA 1
ATOM 2109 C C . VAL B 1 136 ? -42.301 -8.552 28.790 1.00 52.68 132 VAL B C 1
ATOM 2110 O O . VAL B 1 136 ? -41.176 -8.602 29.127 1.00 53.29 132 VAL B O 1
ATOM 2114 N N . GLU B 1 137 ? -43.259 -8.053 29.532 1.00 51.68 133 GLU B N 1
ATOM 2115 C CA . GLU B 1 137 ? -43.010 -7.474 30.853 1.00 55.29 133 GLU B CA 1
ATOM 2116 C C . GLU B 1 137 ? -43.602 -8.356 31.944 1.00 59.94 133 GLU B C 1
ATOM 2117 O O . GLU B 1 137 ? -44.783 -8.696 31.888 1.00 58.72 133 GLU B O 1
ATOM 2123 N N . ALA B 1 138 ? -42.766 -8.765 32.903 1.00 58.92 134 ALA B N 1
ATOM 2124 C CA . ALA B 1 138 ? -43.164 -9.642 33.997 1.00 60.22 134 ALA B CA 1
ATOM 2125 C C . ALA B 1 138 ? -42.653 -9.073 35.310 1.00 69.73 134 ALA B C 1
ATOM 2126 O O . ALA B 1 138 ? -41.469 -9.205 35.625 1.00 71.33 134 ALA B O 1
ATOM 2128 N N . LEU B 1 139 ? -43.548 -8.410 36.062 1.00 69.42 135 LEU B N 1
ATOM 2129 C CA . LEU B 1 139 ? -43.213 -7.748 37.332 1.00 73.85 135 LEU B CA 1
ATOM 2130 C C . LEU B 1 139 ? -43.207 -8.681 38.537 1.00 78.51 135 LEU B C 1
ATOM 2131 O O . LEU B 1 139 ? -42.478 -8.422 39.498 1.00 82.45 135 LEU B O 1
ATOM 2136 N N . ASN B 1 140 ? -44.017 -9.749 38.495 1.00 71.15 136 ASN B N 1
ATOM 2137 C CA . ASN B 1 140 ? -44.099 -10.745 39.564 1.00 71.45 136 ASN B CA 1
ATOM 2138 C C . ASN B 1 140 ? -43.598 -12.129 39.098 1.00 72.02 136 ASN B C 1
ATOM 2139 O O . ASN B 1 140 ? -43.365 -12.336 37.901 1.00 68.18 136 ASN B O 1
ATOM 2144 N N . GLU B 1 141 ? -43.417 -13.063 40.055 1.00 70.23 137 GLU B N 1
ATOM 2145 C CA . GLU B 1 141 ? -42.920 -14.407 39.787 1.00 69.08 137 GLU B CA 1
ATOM 2146 C C . GLU B 1 141 ? -43.942 -15.310 39.090 1.00 68.76 137 GLU B C 1
ATOM 2147 O O . GLU B 1 141 ? -43.525 -16.224 38.383 1.00 67.80 137 GLU B O 1
ATOM 2153 N N . LYS B 1 142 ? -45.259 -15.049 39.252 1.00 63.12 138 LYS B N 1
ATOM 2154 C CA . LYS B 1 142 ? -46.314 -15.811 38.570 1.00 60.08 138 LYS B CA 1
ATOM 2155 C C . LYS B 1 142 ? -46.234 -15.543 37.060 1.00 60.08 138 LYS B C 1
ATOM 2156 O O . LYS B 1 142 ? -46.310 -16.483 36.269 1.00 58.51 138 LYS B O 1
ATOM 2162 N N . ALA B 1 143 ? -46.047 -14.253 36.686 1.00 54.89 139 ALA B N 1
ATOM 2163 C CA . ALA B 1 143 ? -45.911 -13.735 35.322 1.00 51.43 139 ALA B CA 1
ATOM 2164 C C . ALA B 1 143 ? -44.635 -14.248 34.660 1.00 52.24 139 ALA B C 1
ATOM 2165 O O . ALA B 1 143 ? -44.694 -14.689 33.524 1.00 48.96 139 ALA B O 1
ATOM 2167 N N . HIS B 1 144 ? -43.496 -14.212 35.381 1.00 51.37 140 HIS B N 1
ATOM 2168 C CA . HIS B 1 144 ? -42.198 -14.672 34.894 1.00 51.04 140 HIS B CA 1
ATOM 2169 C C . HIS B 1 144 ? -42.191 -16.155 34.547 1.00 51.70 140 HIS B C 1
ATOM 2170 O O . HIS B 1 144 ? -41.708 -16.513 33.484 1.00 49.27 140 HIS B O 1
ATOM 2177 N N . THR B 1 145 ? -42.733 -17.011 35.427 1.00 48.85 141 THR B N 1
ATOM 2178 C CA . THR B 1 145 ? -42.762 -18.455 35.200 1.00 48.04 141 THR B CA 1
ATOM 2179 C C . THR B 1 145 ? -43.762 -18.811 34.082 1.00 47.83 141 THR B C 1
ATOM 2180 O O . THR B 1 145 ? -43.518 -19.752 33.326 1.00 46.05 141 THR B O 1
ATOM 2184 N N . PHE B 1 146 ? -44.827 -18.009 33.922 1.00 43.50 142 PHE B N 1
ATOM 2185 C CA . PHE B 1 146 ? -45.817 -18.195 32.865 1.00 41.58 142 PHE B CA 1
ATOM 2186 C C . PHE B 1 146 ? -45.208 -17.941 31.491 1.00 45.35 142 PHE B C 1
ATOM 2187 O O . PHE B 1 146 ? -45.465 -18.706 30.557 1.00 44.20 142 PHE B O 1
ATOM 2195 N N . PHE B 1 147 ? -44.455 -16.832 31.347 1.00 41.75 143 PHE B N 1
ATOM 2196 C CA . PHE B 1 147 ? -43.835 -16.490 30.072 1.00 40.08 143 PHE B CA 1
ATOM 2197 C C . PHE B 1 147 ? -42.713 -17.436 29.723 1.00 46.50 143 PHE B C 1
ATOM 2198 O O . PHE B 1 147 ? -42.579 -17.810 28.560 1.00 46.55 143 PHE B O 1
ATOM 2206 N N . LYS B 1 148 ? -41.925 -17.843 30.738 1.00 45.61 144 LYS B N 1
ATOM 2207 C CA . LYS B 1 148 ? -40.826 -18.810 30.642 1.00 46.61 144 LYS B CA 1
ATOM 2208 C C . LYS B 1 148 ? -41.361 -20.161 30.127 1.00 49.78 144 LYS B C 1
ATOM 2209 O O . LYS B 1 148 ? -40.747 -20.757 29.245 1.00 51.09 144 LYS B O 1
ATOM 2215 N N . SER B 1 149 ? -42.532 -20.596 30.627 1.00 43.98 145 SER B N 1
ATOM 2216 C CA . SER B 1 149 ? -43.203 -21.827 30.206 1.00 42.51 145 SER B CA 1
ATOM 2217 C C . SER B 1 149 ? -43.665 -21.803 28.745 1.00 44.60 145 SER B C 1
ATOM 2218 O O . SER B 1 149 ? -43.927 -22.864 28.171 1.00 45.64 145 SER B O 1
ATOM 2221 N N . LEU B 1 150 ? -43.779 -20.604 28.150 1.00 39.06 146 LEU B N 1
ATOM 2222 C CA . LEU B 1 150 ? -44.176 -20.420 26.755 1.00 37.55 146 LEU B CA 1
ATOM 2223 C C . LEU B 1 150 ? -42.950 -20.349 25.829 1.00 44.87 146 LEU B C 1
ATOM 2224 O O . LEU B 1 150 ? -43.104 -20.237 24.610 1.00 45.37 146 LEU B O 1
ATOM 2229 N N . GLY B 1 151 ? -41.754 -20.431 26.412 1.00 42.60 147 GLY B N 1
ATOM 2230 C CA . GLY B 1 151 ? -40.507 -20.420 25.663 1.00 42.89 147 GLY B CA 1
ATOM 2231 C C . GLY B 1 151 ? -39.776 -19.095 25.593 1.00 45.83 147 GLY B C 1
ATOM 2232 O O . GLY B 1 151 ? -38.719 -19.028 24.959 1.00 46.80 147 GLY B O 1
ATOM 2233 N N . PHE B 1 152 ? -40.315 -18.029 26.232 1.00 39.75 148 PHE B N 1
ATOM 2234 C CA . PHE B 1 152 ? -39.627 -16.732 26.277 1.00 39.01 148 PHE B CA 1
ATOM 2235 C C . PHE B 1 152 ? -38.299 -16.875 27.038 1.00 45.82 148 PHE B C 1
ATOM 2236 O O . PHE B 1 152 ? -38.205 -17.650 27.994 1.00 46.63 148 PHE B O 1
ATOM 2244 N N . ILE B 1 153 ? -37.271 -16.166 26.577 1.00 43.58 149 ILE B N 1
ATOM 2245 C CA . ILE B 1 153 ? -35.924 -16.227 27.142 1.00 45.97 149 ILE B CA 1
ATOM 2246 C C . ILE B 1 153 ? -35.810 -15.267 28.322 1.00 51.76 149 ILE B C 1
ATOM 2247 O O . ILE B 1 153 ? -36.091 -14.079 28.149 1.00 51.07 149 ILE B O 1
ATOM 2252 N N . PRO B 1 154 ? -35.431 -15.760 29.529 1.00 49.10 150 PRO B N 1
ATOM 2253 C CA . PRO B 1 154 ? -35.315 -14.852 30.682 1.00 50.40 150 PRO B CA 1
ATOM 2254 C C . PRO B 1 154 ? -34.048 -13.992 30.647 1.00 57.22 150 PRO B C 1
ATOM 2255 O O . PRO B 1 154 ? -32.960 -14.490 30.357 1.00 58.01 150 PRO B O 1
ATOM 2259 N N . LEU B 1 155 ? -34.200 -12.694 30.944 1.00 54.71 151 LEU B N 1
ATOM 2260 C CA . LEU B 1 155 ? -33.087 -11.741 30.958 1.00 56.74 151 LEU B CA 1
ATOM 2261 C C . LEU B 1 155 ? -32.637 -11.466 32.397 1.00 63.94 151 LEU B C 1
ATOM 2262 O O . LEU B 1 155 ? -33.283 -11.949 33.330 1.00 63.69 151 LEU B O 1
ATOM 2267 N N . VAL B 1 156 ? -31.496 -10.784 32.590 1.00 64.07 152 VAL B N 1
ATOM 2268 C CA . VAL B 1 156 ? -30.934 -10.638 33.932 1.00 67.74 152 VAL B CA 1
ATOM 2269 C C . VAL B 1 156 ? -30.416 -9.209 34.262 1.00 75.77 152 VAL B C 1
ATOM 2270 O O . VAL B 1 156 ? -30.227 -8.385 33.364 1.00 74.36 152 VAL B O 1
ATOM 2274 N N . GLY B 1 157 ? -30.201 -8.952 35.556 1.00 77.31 153 GLY B N 1
ATOM 2275 C CA . GLY B 1 157 ? -29.716 -7.677 36.076 1.00 81.25 153 GLY B CA 1
ATOM 2276 C C . GLY B 1 157 ? -30.785 -6.609 36.018 1.00 84.36 153 GLY B C 1
ATOM 2277 O O . GLY B 1 157 ? -31.843 -6.761 36.629 1.00 83.29 153 GLY B O 1
ATOM 2278 N N . GLU B 1 158 ? -30.537 -5.538 35.251 1.00 80.97 154 GLU B N 1
ATOM 2279 C CA . GLU B 1 158 ? -31.489 -4.441 35.062 1.00 79.19 154 GLU B CA 1
ATOM 2280 C C . GLU B 1 158 ? -32.661 -4.862 34.155 1.00 78.41 154 GLU B C 1
ATOM 2281 O O . GLU B 1 158 ? -33.660 -4.140 34.061 1.00 76.98 154 GLU B O 1
ATOM 2283 N N . ASN B 1 159 ? -32.530 -6.030 33.486 1.00 71.76 155 ASN B N 1
ATOM 2284 C CA . ASN B 1 159 ? -33.520 -6.566 32.548 1.00 66.16 155 ASN B CA 1
ATOM 2285 C C . ASN B 1 159 ? -34.232 -7.811 33.052 1.00 67.07 155 ASN B C 1
ATOM 2286 O O . ASN B 1 159 ? -34.923 -8.458 32.267 1.00 62.77 155 ASN B O 1
ATOM 2291 N N . GLU B 1 160 ? -34.106 -8.122 34.357 1.00 66.72 156 GLU B N 1
ATOM 2292 C CA . GLU B 1 160 ? -34.701 -9.307 34.983 1.00 66.35 156 GLU B CA 1
ATOM 2293 C C . GLU B 1 160 ? -36.232 -9.375 34.868 1.00 68.62 156 GLU B C 1
ATOM 2294 O O . GLU B 1 160 ? -36.780 -10.477 34.889 1.00 68.24 156 GLU B O 1
ATOM 2300 N N . ASN B 1 161 ? -36.910 -8.228 34.674 1.00 63.75 157 ASN B N 1
ATOM 2301 C CA . ASN B 1 161 ? -38.371 -8.186 34.521 1.00 60.54 157 ASN B CA 1
ATOM 2302 C C . ASN B 1 161 ? -38.838 -8.303 33.061 1.00 59.20 157 ASN B C 1
ATOM 2303 O O . ASN B 1 161 ? -40.037 -8.216 32.786 1.00 57.10 157 ASN B O 1
ATOM 2308 N N . ALA B 1 162 ? -37.889 -8.523 32.132 1.00 53.37 158 ALA B N 1
ATOM 2309 C CA . ALA B 1 162 ? -38.160 -8.665 30.709 1.00 49.39 158 ALA B CA 1
ATOM 2310 C C . ALA B 1 162 ? -37.748 -10.034 30.183 1.00 50.30 158 ALA B C 1
ATOM 2311 O O . ALA B 1 162 ? -36.768 -10.619 30.642 1.00 50.93 158 ALA B O 1
ATOM 2313 N N . LEU B 1 163 ? -38.528 -10.550 29.233 1.00 43.90 159 LEU B N 1
ATOM 2314 C CA . LEU B 1 163 ? -38.275 -11.824 28.572 1.00 42.21 159 LEU B CA 1
ATOM 2315 C C . LEU B 1 163 ? -38.380 -11.573 27.073 1.00 46.12 159 LEU B C 1
ATOM 2316 O O . LEU B 1 163 ? -39.080 -10.648 26.656 1.00 44.87 159 LEU B O 1
ATOM 2321 N N . PHE B 1 164 ? -37.664 -12.362 26.268 1.00 43.11 160 PHE B N 1
ATOM 2322 C CA . PHE B 1 164 ? -37.634 -12.163 24.831 1.00 42.07 160 PHE B CA 1
ATOM 2323 C C . PHE B 1 164 ? -37.982 -13.401 24.008 1.00 46.40 160 PHE B C 1
ATOM 2324 O O . PHE B 1 164 ? -37.572 -14.507 24.340 1.00 47.38 160 PHE B O 1
ATOM 2332 N N . PHE B 1 165 ? -38.690 -13.190 22.899 1.00 42.40 161 PHE B N 1
ATOM 2333 C CA . PHE B 1 165 ? -39.012 -14.216 21.924 1.00 41.50 161 PHE B CA 1
ATOM 2334 C C . PHE B 1 165 ? -38.718 -13.676 20.512 1.00 45.24 161 PHE B C 1
ATOM 2335 O O . PHE B 1 165 ? -39.244 -12.618 20.154 1.00 43.07 161 PHE B O 1
ATOM 2343 N N . PRO B 1 166 ? -37.847 -14.342 19.709 1.00 43.49 162 PRO B N 1
ATOM 2344 C CA . PRO B 1 166 ? -37.570 -13.824 18.359 1.00 43.71 162 PRO B CA 1
ATOM 2345 C C . PRO B 1 166 ? -38.684 -14.150 17.362 1.00 48.30 162 PRO B C 1
ATOM 2346 O O . PRO B 1 166 ? -39.410 -15.125 17.547 1.00 47.35 162 PRO B O 1
ATOM 2350 N N . THR B 1 167 ? -38.800 -13.343 16.291 1.00 46.63 163 THR B N 1
ATOM 2351 C CA . THR B 1 167 ? -39.793 -13.534 15.229 1.00 46.49 163 THR B CA 1
ATOM 2352 C C . THR B 1 167 ? -39.581 -14.848 14.439 1.00 51.46 163 THR B C 1
ATOM 2353 O O . THR B 1 167 ? -40.566 -15.446 14.001 1.00 51.81 163 THR B O 1
ATOM 2357 N N . LYS B 1 168 ? -38.322 -15.305 14.276 1.00 47.89 164 LYS B N 1
ATOM 2358 C CA . LYS B 1 168 ? -38.035 -16.577 13.593 1.00 48.94 164 LYS B CA 1
ATOM 2359 C C . LYS B 1 168 ? -38.743 -17.761 14.313 1.00 51.85 164 LYS B C 1
ATOM 2360 O O . LYS B 1 168 ? -39.191 -18.695 13.650 1.00 52.73 164 LYS B O 1
ATOM 2363 N N . SER B 1 169 ? -38.846 -17.701 15.667 1.00 46.00 165 SER B N 1
ATOM 2364 C CA . SER B 1 169 ? -39.521 -18.694 16.508 1.00 44.11 165 SER B CA 1
ATOM 2365 C C . SER B 1 169 ? -41.049 -18.535 16.394 1.00 45.89 165 SER B C 1
ATOM 2366 O O . SER B 1 169 ? -41.772 -19.526 16.467 1.00 44.69 165 SER B O 1
ATOM 2369 N N . ILE B 1 170 ? -41.536 -17.290 16.203 1.00 41.98 166 ILE B N 1
ATOM 2370 C CA . ILE B 1 170 ? -42.960 -17.001 16.019 1.00 41.02 166 ILE B CA 1
ATOM 2371 C C . ILE B 1 170 ? -43.376 -17.560 14.638 1.00 46.87 166 ILE B C 1
ATOM 2372 O O . ILE B 1 170 ? -44.445 -18.162 14.498 1.00 47.59 166 ILE B O 1
ATOM 2377 N N . GLU B 1 171 ? -42.493 -17.403 13.647 1.00 44.51 167 GLU B N 1
ATOM 2378 C CA . GLU B 1 171 ? -42.650 -17.920 12.295 1.00 46.19 167 GLU B CA 1
ATOM 2379 C C . GLU B 1 171 ? -42.753 -19.448 12.348 1.00 52.29 167 GLU B C 1
ATOM 2380 O O . GLU B 1 171 ? -43.644 -20.000 11.708 1.00 53.94 167 GLU B O 1
ATOM 2386 N N . LEU B 1 172 ? -41.876 -20.121 13.133 1.00 48.86 168 LEU B N 1
ATOM 2387 C CA . LEU B 1 172 ? -41.918 -21.575 13.332 1.00 49.94 168 LEU B CA 1
ATOM 2388 C C . LEU B 1 172 ? -43.260 -22.032 13.933 1.00 52.38 168 LEU B C 1
ATOM 2389 O O . LEU B 1 172 ? -43.801 -23.021 13.488 1.00 53.25 168 LEU B O 1
ATOM 2394 N N . LEU B 1 173 ? -43.822 -21.286 14.892 1.00 47.66 169 LEU B N 1
ATOM 2395 C CA . LEU B 1 173 ? -45.122 -21.580 15.505 1.00 46.63 169 LEU B CA 1
ATOM 2396 C C . LEU B 1 173 ? -46.306 -21.557 14.506 1.00 54.90 169 LEU B C 1
ATOM 2397 O O . LEU B 1 173 ? -47.248 -22.335 14.655 1.00 55.79 169 LEU B O 1
ATOM 2402 N N . PHE B 1 174 ? -46.262 -20.666 13.506 1.00 54.11 170 PHE B N 1
ATOM 2403 C CA . PHE B 1 174 ? -47.365 -20.498 12.557 1.00 54.78 170 PHE B CA 1
ATOM 2404 C C . PHE B 1 174 ? -47.129 -21.108 11.180 1.00 65.32 170 PHE B C 1
ATOM 2405 O O . PHE B 1 174 ? -48.066 -21.153 10.382 1.00 66.72 170 PHE B O 1
ATOM 2413 N N . THR B 1 175 ? -45.915 -21.618 10.909 1.00 66.47 171 THR B N 1
ATOM 2414 C CA . THR B 1 175 ? -45.605 -22.267 9.630 1.00 70.02 171 THR B CA 1
ATOM 2415 C C . THR B 1 175 ? -45.298 -23.737 9.836 1.00 79.46 171 THR B C 1
ATOM 2416 O O . THR B 1 175 ? -45.720 -24.563 9.023 1.00 82.19 171 THR B O 1
ATOM 2420 N N . GLN B 1 176 ? -44.547 -24.060 10.910 1.00 78.15 172 GLN B N 1
ATOM 2421 C CA . GLN B 1 176 ? -44.175 -25.430 11.272 1.00 81.01 172 GLN B CA 1
ATOM 2422 C C . GLN B 1 176 ? -45.417 -26.142 11.828 1.00 88.83 172 GLN B C 1
ATOM 2423 O O . GLN B 1 176 ? -46.035 -25.682 12.794 1.00 85.97 172 GLN B O 1
ATOM 2429 N N . SER B 1 177 ? -45.747 -27.235 11.190 1.00 91.31 173 SER B N 1
ATOM 2430 C CA . SER B 1 177 ? -46.875 -28.020 11.546 1.00 93.46 173 SER B CA 1
ATOM 2431 C C . SER B 1 177 ? -46.609 -29.305 10.777 1.00 101.92 173 SER B C 1
ATOM 2432 O O 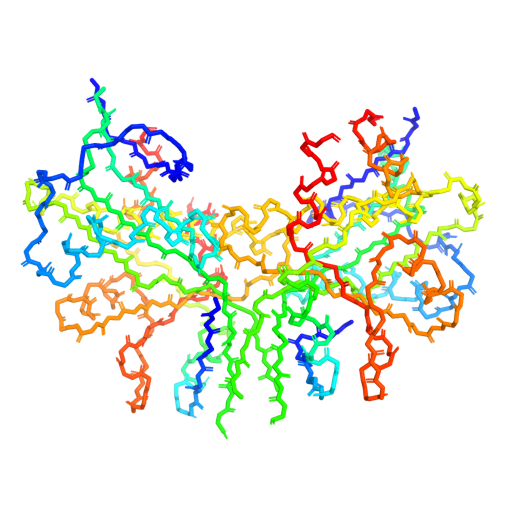. SER B 1 177 ? -47.299 -29.659 9.834 1.00 104.18 173 SER B O 1
ATOM 2435 N N . ASP B 1 178 ? -45.525 -29.938 11.222 1.00 99.18 174 ASP B N 1
ATOM 2436 C CA . ASP B 1 178 ? -44.928 -31.172 10.717 1.00 130.19 174 ASP B CA 1
ATOM 2437 C C . ASP B 1 178 ? -44.314 -30.987 9.336 1.00 162.49 174 ASP B C 1
ATOM 2438 O O . ASP B 1 178 ? -43.145 -30.642 9.217 1.00 121.79 174 ASP B O 1
ATOM 2443 N N . HIS C 2 9 ? -31.348 3.204 4.959 1.00 113.12 50 HIS C N 1
ATOM 2444 C CA . HIS C 2 9 ? -30.753 2.015 5.568 1.00 114.71 50 HIS C CA 1
ATOM 2445 C C . HIS C 2 9 ? -30.462 2.207 7.076 1.00 118.43 50 HIS C C 1
ATOM 2446 O O . HIS C 2 9 ? -29.738 1.402 7.679 1.00 119.89 50 HIS C O 1
ATOM 2448 N N . ARG C 2 10 ? -31.059 3.256 7.684 1.00 112.72 51 ARG C N 1
ATOM 2449 C CA . ARG C 2 10 ? -30.857 3.626 9.090 1.00 112.24 51 ARG C CA 1
ATOM 2450 C C . ARG C 2 10 ? -31.914 3.055 10.059 1.00 114.28 51 ARG C C 1
ATOM 2451 O O . ARG C 2 10 ? -33.095 3.411 9.990 1.00 112.00 51 ARG C O 1
ATOM 2459 N N . ARG C 2 11 ? -31.453 2.188 10.982 1.00 111.53 52 ARG C N 1
ATOM 2460 C CA . ARG C 2 11 ? -32.255 1.566 12.044 1.00 110.81 52 ARG C CA 1
ATOM 2461 C C . ARG C 2 11 ? -32.031 2.300 13.390 1.00 112.12 52 ARG C C 1
ATOM 2462 O O . ARG C 2 11 ? -32.821 2.125 14.321 1.00 111.69 52 ARG C O 1
ATOM 2464 N N . VAL C 2 12 ? -30.989 3.117 13.460 1.00 106.75 53 VAL C N 1
ATOM 2465 C CA . VAL C 2 12 ? -30.679 3.928 14.623 1.00 105.95 53 VAL C CA 1
ATOM 2466 C C . VAL C 2 12 ? -30.564 5.384 14.200 1.00 103.98 53 VAL C C 1
ATOM 2467 O O . VAL C 2 12 ? -29.535 5.876 13.772 1.00 104.47 53 VAL C O 1
ATOM 2471 N N . ILE C 2 13 ? -31.650 6.094 14.381 1.00 95.28 54 ILE C N 1
ATOM 2472 C CA . ILE C 2 13 ? -31.696 7.493 14.056 1.00 92.08 54 ILE C CA 1
ATOM 2473 C C . ILE C 2 13 ? -31.264 8.279 15.315 1.00 94.16 54 ILE C C 1
ATOM 2474 O O . ILE C 2 13 ? -31.974 8.304 16.286 1.00 93.46 54 ILE C O 1
ATOM 2479 N N . LEU C 2 14 ? -30.104 8.924 15.273 1.00 89.75 55 LEU C N 1
ATOM 2480 C CA . LEU C 2 14 ? -29.571 9.722 16.395 1.00 89.59 55 LEU C CA 1
ATOM 2481 C C . LEU C 2 14 ? -29.732 11.239 16.157 1.00 87.96 55 LEU C C 1
ATOM 2482 O O . LEU C 2 14 ? -28.901 11.833 15.471 1.00 87.81 55 LEU C O 1
ATOM 2485 N N . ASN C 2 15 ? -30.773 11.825 16.733 1.00 80.76 56 ASN C N 1
ATOM 2486 C CA . ASN C 2 15 ? -31.168 13.240 16.613 1.00 78.31 56 ASN C CA 1
ATOM 2487 C C . ASN C 2 15 ? -30.532 14.306 17.528 1.00 82.26 56 ASN C C 1
ATOM 2488 O O . ASN C 2 15 ? -29.953 13.958 18.506 1.00 83.59 56 ASN C O 1
ATOM 2493 N N . GLU C 2 16 ? -30.591 15.600 17.158 1.00 77.70 57 GLU C N 1
ATOM 2494 C CA . GLU C 2 16 ? -30.119 16.727 18.005 1.00 78.23 57 GLU C CA 1
ATOM 2495 C C . GLU C 2 16 ? -31.111 17.929 18.200 1.00 80.85 57 GLU C C 1
ATOM 2496 O O . GLU C 2 16 ? -31.672 18.108 19.251 1.00 81.58 57 GLU C O 1
ATOM 2502 N N . GLU C 2 17 ? -31.225 18.810 17.224 1.00 74.55 58 GLU C N 1
ATOM 2503 C CA . GLU C 2 17 ? -32.266 19.831 17.143 1.00 71.27 58 GLU C CA 1
ATOM 2504 C C . GLU C 2 17 ? -33.341 19.308 16.146 1.00 68.60 58 GLU C C 1
ATOM 2505 O O . GLU C 2 17 ? -34.348 19.907 15.930 1.00 65.47 58 GLU C O 1
ATOM 2511 N N . SER C 2 18 ? -33.032 18.194 15.497 1.00 62.89 59 SER C N 1
ATOM 2512 C CA . SER C 2 18 ? -33.831 17.445 14.607 1.00 59.69 59 SER C CA 1
ATOM 2513 C C . SER C 2 18 ? -34.875 16.779 15.439 1.00 58.53 59 SER C C 1
ATOM 2514 O O . SER C 2 18 ? -35.883 16.421 14.975 1.00 55.86 59 SER C O 1
ATOM 2517 N N . TRP C 2 19 ? -34.539 16.585 16.688 1.00 53.68 60 TRP C N 1
ATOM 2518 C CA . TRP C 2 19 ? -35.386 15.989 17.702 1.00 52.60 60 TRP C CA 1
ATOM 2519 C C . TRP C 2 19 ? -36.608 16.870 17.955 1.00 55.25 60 TRP C C 1
ATOM 2520 O O . TRP C 2 19 ? -37.717 16.339 18.034 1.00 54.21 60 TRP C O 1
ATOM 2531 N N . THR C 2 20 ? -36.405 18.211 18.090 1.00 51.51 61 THR C N 1
ATOM 2532 C CA . THR C 2 20 ? -37.489 19.170 18.311 1.00 50.40 61 THR C CA 1
ATOM 2533 C C . THR C 2 20 ? -38.412 19.228 17.083 1.00 52.27 61 THR C C 1
ATOM 2534 O O . THR C 2 20 ? -39.622 19.317 17.257 1.00 52.18 61 THR C O 1
ATOM 2538 N N . ARG C 2 21 ? -37.844 19.127 15.856 1.00 46.14 62 ARG C N 1
ATOM 2539 C CA . ARG C 2 21 ? -38.581 19.125 14.588 1.00 44.06 62 ARG C CA 1
ATOM 2540 C C . ARG C 2 21 ? -39.519 17.937 14.515 1.00 47.38 62 ARG C C 1
ATOM 2541 O O . ARG C 2 21 ? -40.659 18.101 14.085 1.00 47.65 62 ARG C O 1
ATOM 2549 N N . VAL C 2 22 ? -39.051 16.753 14.970 1.00 43.81 63 VAL C N 1
ATOM 2550 C CA . VAL C 2 22 ? -39.822 15.505 15.028 1.00 43.21 63 VAL C CA 1
ATOM 2551 C C . VAL C 2 22 ? -40.879 15.614 16.127 1.00 49.18 63 VAL C C 1
ATOM 2552 O O . VAL C 2 22 ? -42.032 15.285 15.869 1.00 50.43 63 VAL C O 1
ATOM 2556 N N . MET C 2 23 ? -40.511 16.133 17.321 1.00 46.04 64 MET C N 1
ATOM 2557 C CA . MET C 2 23 ? -41.442 16.354 18.433 1.00 46.57 64 MET C CA 1
ATOM 2558 C C . MET C 2 23 ? -42.578 17.289 18.036 1.00 51.27 64 MET C C 1
ATOM 2559 O O . MET C 2 23 ? -43.730 17.028 18.392 1.00 51.32 64 MET C O 1
ATOM 2564 N N . ASP C 2 24 ? -42.246 18.367 17.286 1.00 47.97 65 ASP C N 1
ATOM 2565 C CA . ASP C 2 24 ? -43.193 19.368 16.784 1.00 47.88 65 ASP C CA 1
ATOM 2566 C C . ASP C 2 24 ? -44.093 18.796 15.710 1.00 50.19 65 ASP C C 1
ATOM 2567 O O . ASP C 2 24 ? -45.254 19.187 15.637 1.00 49.76 65 ASP C O 1
ATOM 2572 N N . ALA C 2 25 ? -43.558 17.872 14.884 1.00 46.11 66 ALA C N 1
ATOM 2573 C CA . ALA C 2 25 ? -44.301 17.188 13.825 1.00 45.07 66 ALA C CA 1
ATOM 2574 C C . ALA C 2 25 ? -45.326 16.242 14.461 1.00 48.68 66 ALA C C 1
ATOM 2575 O O . ALA C 2 25 ? -46.411 16.077 13.926 1.00 49.06 66 ALA C O 1
ATOM 2577 N N . LEU C 2 26 ? -44.992 15.654 15.618 1.00 44.22 67 LEU C N 1
ATOM 2578 C CA . LEU C 2 26 ? -45.883 14.753 16.344 1.00 44.25 67 LEU C CA 1
ATOM 2579 C C . LEU C 2 26 ? -47.034 15.504 17.032 1.00 48.93 67 LEU C C 1
ATOM 2580 O O . LEU C 2 26 ? -48.167 15.015 17.017 1.00 50.14 67 LEU C O 1
ATOM 2585 N N . SER C 2 27 ? -46.748 16.680 17.618 1.00 43.91 68 SER C N 1
ATOM 2586 C CA . SER C 2 27 ? -47.748 17.482 18.314 1.00 44.98 68 SER C CA 1
ATOM 2587 C C . SER C 2 27 ? -48.553 18.341 1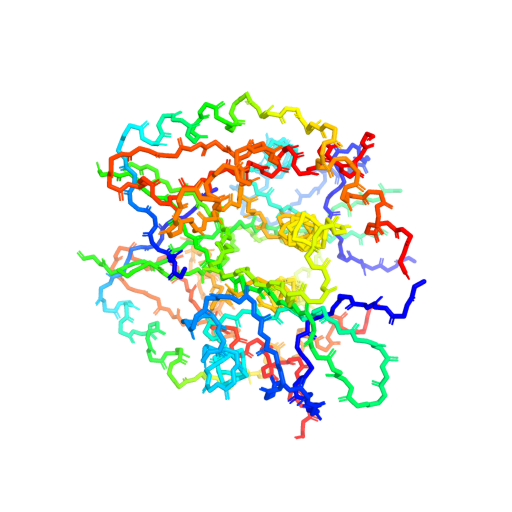7.354 1.00 51.77 68 SER C C 1
ATOM 2588 O O . SER C 2 27 ? -49.672 18.731 17.687 1.00 54.39 68 SER C O 1
ATOM 2591 N N . ASN C 2 28 ? -47.979 18.653 16.173 1.00 46.59 69 ASN C N 1
ATOM 2592 C CA . ASN C 2 28 ? -48.613 19.453 15.127 1.00 45.57 69 ASN C CA 1
ATOM 2593 C C . ASN C 2 28 ? -48.387 18.727 13.798 1.00 46.62 69 ASN C C 1
ATOM 2594 O O . ASN C 2 28 ? -47.503 19.110 13.029 1.00 45.44 69 ASN C O 1
ATOM 2599 N N . PRO C 2 29 ? -49.152 17.644 13.521 1.00 42.01 70 PRO C N 1
ATOM 2600 C CA . PRO C 2 29 ? -48.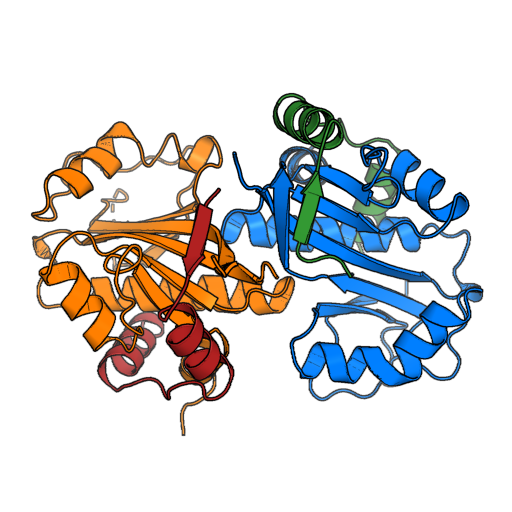910 16.880 12.289 1.00 40.69 70 PRO C CA 1
ATOM 2601 C C . PRO C 2 29 ? -49.228 17.641 11.006 1.00 48.28 70 PRO C C 1
ATOM 2602 O O . PRO C 2 29 ? -50.286 18.284 10.925 1.00 49.69 70 PRO C O 1
ATOM 2606 N N . PRO C 2 30 ? -48.333 17.578 9.991 1.00 45.82 71 PRO C N 1
ATOM 2607 C CA . PRO C 2 30 ? -48.613 18.281 8.730 1.00 46.92 71 PRO C CA 1
ATOM 2608 C C . PRO C 2 30 ? -49.855 17.773 7.999 1.00 54.66 71 PRO C C 1
ATOM 2609 O O . PRO C 2 3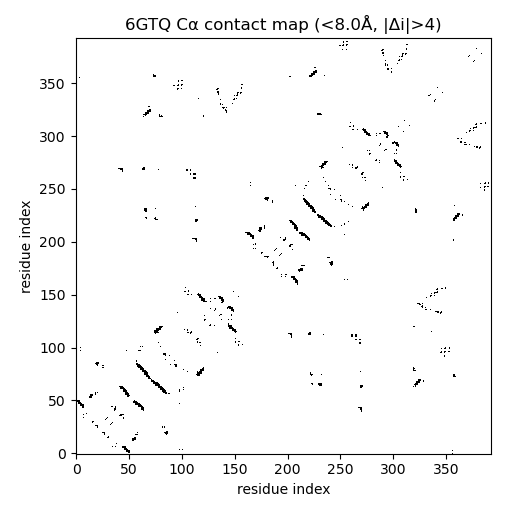0 ? -50.188 16.598 8.089 1.00 53.45 71 PRO C O 1
ATOM 2613 N N . SER C 2 31 ? -50.567 18.675 7.315 1.00 56.52 72 SER C N 1
ATOM 2614 C CA . SER C 2 31 ? -51.764 18.317 6.553 1.00 58.90 72 SER C CA 1
ATOM 2615 C C . SER C 2 31 ? -51.312 17.786 5.194 1.00 66.33 72 SER C C 1
ATOM 2616 O O . SER C 2 31 ? -50.508 18.463 4.539 1.00 67.18 72 SER C O 1
ATOM 2619 N N . PRO C 2 32 ? -51.770 16.585 4.751 1.00 63.27 73 PRO C N 1
ATOM 2620 C CA . PRO C 2 32 ? -51.323 16.075 3.447 1.00 63.38 73 PRO C CA 1
ATOM 2621 C C . PRO C 2 32 ? -51.658 17.046 2.315 1.00 69.09 73 PRO C C 1
ATOM 2622 O O . PRO C 2 32 ? -52.791 17.536 2.222 1.00 70.12 73 PRO C O 1
ATOM 2626 N N . GLY C 2 33 ? -50.626 17.376 1.535 1.00 65.27 74 GLY C N 1
ATOM 2627 C CA . GLY C 2 33 ? -50.703 18.290 0.404 1.00 66.91 74 GLY C CA 1
ATOM 2628 C C . GLY C 2 33 ? -51.347 17.658 -0.807 1.00 71.32 74 GLY C C 1
ATOM 2629 O O . GLY C 2 33 ? -51.626 16.456 -0.807 1.00 70.39 74 GLY C O 1
ATOM 2630 N N . GLU C 2 34 ? -51.569 18.462 -1.854 1.00 70.16 75 GLU C N 1
ATOM 2631 C CA . GLU C 2 34 ? -52.204 17.998 -3.084 1.00 71.88 75 GLU C CA 1
ATOM 2632 C C . GLU C 2 34 ? -51.417 16.911 -3.814 1.00 72.48 75 GLU C C 1
ATOM 2633 O O . GLU C 2 34 ? -52.035 15.970 -4.314 1.00 72.99 75 GLU C O 1
ATOM 2639 N N . LYS C 2 35 ? -50.067 17.026 -3.856 1.00 65.05 76 LYS C N 1
ATOM 2640 C CA . LYS C 2 35 ? -49.191 16.068 -4.530 1.00 63.28 76 LYS C CA 1
ATOM 2641 C C . LYS C 2 35 ? -49.363 14.672 -3.955 1.00 64.43 76 LYS C C 1
ATOM 2642 O O . LYS C 2 35 ? -49.604 13.734 -4.715 1.00 65.82 76 LYS C O 1
ATOM 2648 N N . LEU C 2 36 ? -49.306 14.556 -2.616 1.00 57.42 77 LEU C N 1
ATOM 2649 C CA . LEU C 2 36 ? -49.475 13.316 -1.870 1.00 53.94 77 LEU C CA 1
ATOM 2650 C C . LEU C 2 36 ? -50.902 12.768 -1.969 1.00 59.30 77 LEU C C 1
ATOM 2651 O O . LEU C 2 36 ? -51.079 11.546 -2.018 1.00 59.20 77 LEU C O 1
ATOM 2656 N N . LYS C 2 37 ? -51.910 13.661 -1.985 1.00 57.27 78 LYS C N 1
ATOM 2657 C CA . LYS C 2 37 ? -53.328 13.296 -2.120 1.00 58.69 78 LYS C CA 1
ATOM 2658 C C . LYS C 2 37 ? -53.582 12.631 -3.479 1.00 64.31 78 LYS C C 1
ATOM 2659 O O . LYS C 2 37 ? -54.317 11.640 -3.546 1.00 64.35 78 LYS C O 1
ATOM 2665 N N . ARG C 2 38 ? -52.924 13.148 -4.543 1.00 61.97 79 ARG C N 1
ATOM 2666 C CA . ARG C 2 38 ? -52.980 12.626 -5.912 1.00 63.97 79 ARG C CA 1
ATOM 2667 C C . ARG C 2 38 ? -52.431 11.200 -5.940 1.00 65.42 79 ARG C C 1
ATOM 2668 O O . ARG C 2 38 ? -53.081 10.305 -6.486 1.00 65.48 79 ARG C O 1
ATOM 2676 N N . ALA C 2 39 ? -51.239 11.001 -5.332 1.00 59.74 80 ALA C N 1
ATOM 2677 C CA . ALA C 2 39 ? -50.550 9.715 -5.207 1.00 58.11 80 ALA C CA 1
ATOM 2678 C C . ALA C 2 39 ? -51.445 8.693 -4.502 1.00 62.51 80 ALA C C 1
ATOM 2679 O O . ALA C 2 39 ? -51.567 7.568 -4.981 1.00 62.10 80 ALA C O 1
ATOM 2681 N N . ALA C 2 40 ? -52.117 9.112 -3.405 1.00 60.40 81 ALA C N 1
ATOM 2682 C CA . ALA C 2 40 ? -53.040 8.282 -2.617 1.00 61.02 81 ALA C CA 1
ATOM 2683 C C . ALA C 2 40 ? -54.285 7.852 -3.410 1.00 68.57 81 ALA C C 1
ATOM 2684 O O . ALA C 2 40 ? -54.748 6.721 -3.232 1.00 68.73 81 ALA C O 1
ATOM 2686 N N . LYS C 2 41 ? -54.822 8.753 -4.267 1.00 67.78 82 LYS C N 1
ATOM 2687 C CA . LYS C 2 41 ? -55.993 8.504 -5.116 1.00 71.21 82 LYS C CA 1
ATOM 2688 C C . LYS C 2 41 ? -55.632 7.549 -6.267 1.00 77.96 82 LYS C C 1
ATOM 2689 O O . LYS C 2 41 ? -56.459 6.726 -6.668 1.00 79.00 82 LYS C O 1
ATOM 2695 N N . ARG C 2 42 ? -54.385 7.649 -6.771 1.00 75.72 83 ARG C N 1
ATOM 2696 C CA . ARG C 2 42 ? -53.840 6.803 -7.839 1.00 77.48 83 ARG C CA 1
ATOM 2697 C C . ARG C 2 42 ? -53.646 5.376 -7.347 1.00 81.22 83 ARG C C 1
ATOM 2698 O O . ARG C 2 42 ? -53.852 4.425 -8.102 1.00 82.05 83 ARG C O 1
ATOM 2706 N N . LEU C 2 43 ? -53.238 5.250 -6.075 1.00 76.53 84 LEU C N 1
ATOM 2707 C CA . LEU C 2 43 ? -53.001 4.006 -5.361 1.00 75.77 84 LEU C CA 1
ATOM 2708 C C . LEU C 2 43 ? -54.328 3.309 -5.025 1.00 83.49 84 LEU C C 1
ATOM 2709 O O . LEU C 2 43 ? -54.414 2.086 -5.154 1.00 84.57 84 LEU C O 1
ATOM 2714 N N . GLN C 2 44 ? -55.346 4.087 -4.592 1.00 81.86 85 GLN C N 1
ATOM 2715 C CA . GLN C 2 44 ? -56.685 3.620 -4.207 1.00 83.76 85 GLN C CA 1
ATOM 2716 C C . GLN C 2 44 ? -57.253 2.640 -5.238 1.00 91.36 85 GLN C C 1
ATOM 2717 O O . GLN C 2 44 ? -57.385 1.450 -4.940 1.00 92.08 85 GLN C O 1
ATOM 2723 N N . GLY C 2 45 ? -57.513 3.137 -6.445 1.00 89.58 86 GLY C N 1
ATOM 2724 C CA . GLY C 2 45 ? -58.007 2.333 -7.552 1.00 92.01 86 GLY C CA 1
ATOM 2725 C C . GLY C 2 45 ? -56.859 1.939 -8.452 1.00 95.23 86 GLY C C 1
ATOM 2726 O O . GLY C 2 45 ? -56.438 2.736 -9.298 1.00 96.04 86 GLY C O 1
ATOM 2727 N N . MET C 2 46 ? -56.317 0.721 -8.250 1.00 89.76 87 MET C N 1
ATOM 2728 C CA . MET C 2 46 ? -55.188 0.223 -9.032 1.00 98.71 87 MET C CA 1
ATOM 2729 C C . MET C 2 46 ? -55.400 -1.195 -9.545 1.00 137.80 87 MET C C 1
ATOM 2730 O O . MET C 2 46 ? -55.167 -1.459 -10.725 1.00 101.84 87 MET C O 1
ATOM 2735 N N . ARG D 2 10 ? -44.145 4.462 22.977 1.00 89.77 51 ARG D N 1
ATOM 2736 C CA . ARG D 2 10 ? -42.685 4.361 22.932 1.00 89.80 51 ARG D CA 1
ATOM 2737 C C . ARG D 2 10 ? -42.091 3.456 24.033 1.00 93.61 51 ARG D C 1
ATOM 2738 O O . ARG D 2 10 ? -42.563 3.499 25.173 1.00 94.56 51 ARG D O 1
ATOM 2740 N N . ARG D 2 11 ? -41.046 2.650 23.693 1.00 87.87 52 ARG D N 1
ATOM 2741 C CA . ARG D 2 11 ? -40.325 1.759 24.630 1.00 85.90 52 ARG D CA 1
ATOM 2742 C C . ARG D 2 11 ? -38.866 1.483 24.170 1.00 87.29 52 ARG D C 1
ATOM 2743 O O . ARG D 2 11 ? -38.602 1.397 22.969 1.00 85.82 52 ARG D O 1
ATOM 2751 N N . VAL D 2 12 ? -37.918 1.400 25.132 1.00 83.31 53 VAL D N 1
ATOM 2752 C CA . VAL D 2 12 ? -36.492 1.171 24.853 1.00 82.98 53 VAL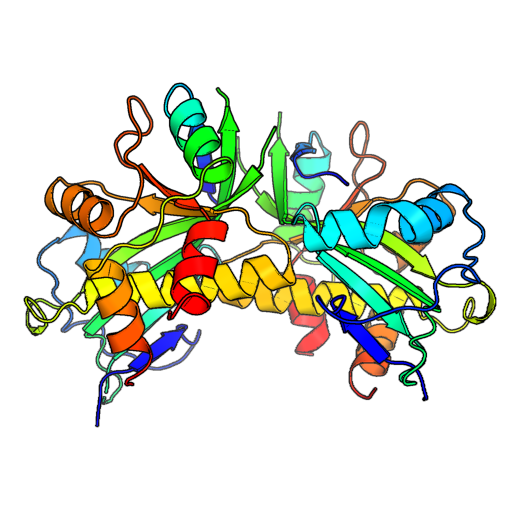 D CA 1
ATOM 2753 C C . VAL D 2 12 ? -35.856 0.183 25.836 1.00 83.19 53 VAL D C 1
ATOM 2754 O O . VAL D 2 12 ? -35.850 0.421 27.045 1.00 83.85 53 VAL D O 1
ATOM 2756 N N . ILE D 2 13 ? -35.318 -0.926 25.300 1.00 76.01 54 ILE D N 1
ATOM 2757 C CA . ILE D 2 13 ? -34.665 -2.015 26.049 1.00 73.40 54 ILE D CA 1
ATOM 2758 C C . ILE D 2 13 ? -33.136 -1.818 26.012 1.00 77.08 54 ILE D C 1
ATOM 2759 O O . ILE D 2 13 ? -32.566 -1.635 24.939 1.00 76.94 54 ILE D O 1
ATOM 2764 N N . LEU D 2 14 ? -32.523 -1.903 27.189 1.00 73.99 55 LEU D N 1
ATOM 2765 C CA . LEU D 2 14 ? -31.083 -1.798 27.342 1.00 75.14 55 LEU D CA 1
ATOM 2766 C C . LEU D 2 14 ? -30.592 -3.151 27.843 1.00 76.40 55 LEU D C 1
ATOM 2767 O O . LEU D 2 14 ? -31.073 -3.665 28.852 1.00 75.41 55 LEU D O 1
ATOM 2772 N N . ASN D 2 15 ? -29.627 -3.718 27.130 1.00 72.07 56 ASN D N 1
ATOM 2773 C CA . ASN D 2 15 ? -29.048 -5.045 27.458 1.00 70.92 56 ASN D CA 1
ATOM 2774 C C . ASN D 2 15 ? -27.517 -5.091 27.802 1.00 76.73 56 ASN D C 1
ATOM 2775 O O . ASN D 2 15 ? -26.835 -4.096 27.561 1.00 78.15 56 ASN D O 1
ATOM 2780 N N . GLU D 2 16 ? -27.037 -6.211 28.406 1.00 72.82 57 GLU D N 1
ATOM 2781 C CA . GLU D 2 16 ? -25.607 -6.565 28.714 1.00 74.85 57 GLU D CA 1
ATOM 2782 C C . GLU D 2 16 ? -25.114 -8.041 28.574 1.00 78.09 57 GLU D C 1
ATOM 2783 O O . GLU D 2 16 ? -24.141 -8.308 27.915 1.00 79.76 57 GLU D O 1
ATOM 2789 N N . GLU D 2 17 ? -25.707 -8.967 29.324 1.00 71.80 58 GLU D N 1
ATOM 2790 C CA . GLU D 2 17 ? -25.452 -10.400 29.241 1.00 69.37 58 GLU D CA 1
ATOM 2791 C C . GLU D 2 17 ? -26.793 -10.883 28.773 1.00 68.40 58 GLU D C 1
ATOM 2792 O O . GLU D 2 17 ? -26.954 -11.986 28.387 1.00 66.70 58 GLU D O 1
ATOM 2798 N N . SER D 2 18 ? -27.767 -10.000 28.897 1.00 62.57 59 SER D N 1
ATOM 2799 C CA . SER D 2 18 ? -29.106 -10.140 28.342 1.00 59.10 59 SER D CA 1
ATOM 2800 C C . SER D 2 18 ? -28.940 -10.000 26.826 1.00 61.69 59 SER D C 1
ATOM 2801 O O . SER D 2 18 ? -29.642 -10.667 26.078 1.00 60.46 59 SER D O 1
ATOM 2804 N N . TRP D 2 19 ? -27.974 -9.170 26.385 1.00 59.35 60 TRP D N 1
ATOM 2805 C CA . TRP D 2 19 ? -27.636 -8.959 24.979 1.00 60.14 60 TRP D CA 1
ATOM 2806 C C . TRP D 2 19 ? -27.163 -10.272 24.365 1.00 63.22 60 TRP D C 1
ATOM 2807 O O . TRP D 2 19 ? -27.606 -10.613 23.274 1.00 62.59 60 TRP D O 1
ATOM 2818 N N . THR D 2 20 ? -26.306 -11.019 25.088 1.00 59.77 61 THR D N 1
ATOM 2819 C CA . THR D 2 20 ? -25.766 -12.317 24.679 1.00 59.74 61 THR D CA 1
ATOM 2820 C C . THR D 2 20 ? -26.894 -13.336 24.515 1.00 61.76 61 THR D C 1
ATOM 2821 O O . THR D 2 20 ? -26.927 -14.050 23.515 1.00 62.34 61 THR D O 1
ATOM 2825 N N . ARG D 2 21 ? -27.833 -13.372 25.471 1.00 55.94 62 ARG D N 1
ATOM 2826 C CA . ARG D 2 21 ? -28.975 -14.279 25.444 1.00 53.21 62 ARG D CA 1
ATOM 2827 C C . ARG D 2 21 ? -29.899 -13.968 24.284 1.00 54.74 62 ARG D C 1
ATOM 2828 O O . ARG D 2 21 ? -30.380 -14.891 23.627 1.00 53.79 62 ARG D O 1
ATOM 2836 N N . VAL D 2 22 ? -30.126 -12.671 24.019 1.00 50.91 63 VAL D N 1
ATOM 2837 C CA . VAL D 2 22 ? -30.981 -12.184 22.924 1.00 49.51 63 VAL D CA 1
ATOM 2838 C C . VAL D 2 22 ? -30.338 -12.509 21.573 1.00 55.58 63 VAL D C 1
ATOM 2839 O O . VAL D 2 22 ? -31.012 -13.091 20.718 1.00 54.15 63 VAL D O 1
ATOM 2843 N N . MET D 2 23 ? -29.023 -12.197 21.411 1.00 55.84 64 MET D N 1
ATOM 2844 C CA . MET D 2 23 ? -28.246 -12.476 20.193 1.00 58.12 64 MET D CA 1
ATOM 2845 C C . MET D 2 23 ? -28.250 -13.965 19.851 1.00 61.24 64 MET D C 1
ATOM 2846 O O . MET D 2 23 ? -28.432 -14.315 18.685 1.00 60.82 64 MET D O 1
ATOM 2851 N N . ASP D 2 24 ? -28.095 -14.831 20.872 1.00 57.77 65 ASP D N 1
ATOM 2852 C CA . ASP D 2 24 ? -28.124 -16.288 20.728 1.00 57.70 65 ASP D CA 1
ATOM 2853 C C . ASP D 2 24 ? -29.488 -16.799 20.280 1.00 58.13 65 ASP D C 1
ATOM 2854 O O . ASP D 2 24 ? -29.547 -17.715 19.468 1.00 58.13 65 ASP D O 1
ATOM 2859 N N . ALA D 2 25 ? -30.579 -16.200 20.791 1.00 52.75 66 ALA D N 1
ATOM 2860 C CA . ALA D 2 25 ? -31.952 -16.560 20.421 1.00 50.37 66 ALA D CA 1
ATOM 2861 C C . ALA D 2 25 ? -32.266 -16.109 18.991 1.00 54.61 66 ALA D C 1
ATOM 2862 O O . ALA D 2 25 ? -33.063 -16.757 18.327 1.00 54.86 66 ALA D O 1
ATOM 2864 N N . LEU D 2 26 ? -31.625 -15.028 18.505 1.00 50.90 67 LEU D N 1
ATOM 2865 C CA . LEU D 2 26 ? -31.811 -14.536 17.139 1.00 50.93 67 LEU D CA 1
ATOM 2866 C C . LEU D 2 26 ? -30.996 -15.369 16.146 1.00 57.54 67 LEU D C 1
ATOM 2867 O O . LEU D 2 26 ? -31.445 -15.600 15.017 1.00 57.26 67 LEU D O 1
ATOM 2872 N N . SER D 2 27 ? -29.784 -15.789 16.562 1.00 56.16 68 SER D N 1
ATOM 2873 C CA . SER D 2 27 ? -28.860 -16.590 15.757 1.00 58.34 68 SER D CA 1
ATOM 2874 C C . SER D 2 27 ? -29.347 -18.019 15.672 1.00 62.10 68 SER D C 1
ATOM 2875 O O . SER D 2 27 ? -29.437 -18.578 14.575 1.00 63.18 68 SER D O 1
ATOM 2878 N N . ASN D 2 28 ? -29.656 -18.607 16.836 1.00 56.93 69 ASN D N 1
ATOM 2879 C CA . ASN D 2 28 ? -30.144 -19.969 16.963 1.00 56.14 69 ASN D CA 1
ATOM 2880 C C . ASN D 2 28 ? -31.571 -19.909 17.545 1.00 57.49 69 ASN D C 1
ATOM 2881 O O . ASN D 2 28 ? -31.744 -20.040 18.755 1.00 56.76 69 ASN D O 1
ATOM 2886 N N . PRO D 2 29 ? -32.603 -19.645 16.710 1.00 53.19 70 PRO D N 1
ATOM 2887 C CA . PRO D 2 29 ? -33.970 -19.515 17.247 1.00 50.99 70 PRO D CA 1
ATOM 2888 C C . PRO D 2 29 ? -34.537 -20.784 17.883 1.00 53.84 70 PRO D C 1
ATOM 2889 O O . PRO D 2 29 ? -34.515 -21.854 17.249 1.00 54.29 70 PRO D O 1
ATOM 2893 N N . PRO D 2 30 ? -35.001 -20.690 19.157 1.00 48.71 71 PRO D N 1
ATOM 2894 C CA . PRO D 2 30 ? -35.567 -21.877 19.816 1.00 47.90 71 PRO D CA 1
ATOM 2895 C C . PRO D 2 30 ? -36.839 -22.361 19.130 1.00 51.67 71 PRO D C 1
ATOM 2896 O O . PRO D 2 30 ? -37.624 -21.559 18.605 1.00 49.40 71 PRO D O 1
ATOM 2900 N N . SER D 2 31 ? -37.026 -23.684 19.122 1.00 49.69 72 SER D N 1
ATOM 2901 C CA . SER D 2 31 ? -38.215 -24.294 18.554 1.00 49.34 72 SER D CA 1
ATOM 2902 C C . SER D 2 31 ? -39.378 -24.094 19.543 1.00 51.39 72 SER D C 1
ATOM 2903 O O . SER D 2 31 ? -39.151 -24.209 20.757 1.00 50.47 72 SER D O 1
ATOM 2906 N N . PRO D 2 32 ? -40.601 -23.730 19.060 1.00 46.45 73 PRO D N 1
ATOM 2907 C CA . PRO D 2 32 ? -41.743 -23.563 19.979 1.00 45.23 73 PRO D CA 1
ATOM 2908 C C . PRO D 2 32 ? -42.072 -24.865 20.712 1.00 47.42 73 PRO D C 1
ATOM 2909 O O . PRO D 2 32 ? -41.907 -25.943 20.154 1.00 48.55 73 PRO D O 1
ATOM 2913 N N . GLY D 2 33 ? -42.451 -24.755 21.975 1.00 42.68 74 GLY D N 1
ATOM 2914 C CA . GLY D 2 33 ? -42.784 -25.907 22.802 1.00 42.75 74 GLY D CA 1
ATOM 2915 C C . GLY D 2 33 ? -44.245 -26.273 22.679 1.00 46.69 74 GLY D C 1
ATOM 2916 O O . GLY D 2 33 ? -45.015 -25.552 22.037 1.00 47.62 74 GLY D O 1
ATOM 2917 N N . GLU D 2 34 ? -44.636 -27.374 23.316 1.00 42.85 75 GLU D N 1
ATOM 2918 C CA . GLU D 2 34 ? -46.004 -27.905 23.312 1.00 43.91 75 GLU D CA 1
ATOM 2919 C C . GLU D 2 34 ? -47.041 -26.980 23.970 1.00 46.51 75 GLU D C 1
ATOM 2920 O O . GLU D 2 34 ? -48.200 -26.983 23.555 1.00 47.45 75 GLU D O 1
ATOM 2926 N N . LYS D 2 35 ? -46.633 -26.202 24.986 1.00 41.02 76 LYS D N 1
ATOM 2927 C CA . LYS D 2 35 ? -47.534 -25.280 25.676 1.00 40.44 76 LYS D CA 1
ATOM 2928 C C . LYS D 2 35 ? -47.974 -24.166 24.736 1.00 44.72 76 LYS D C 1
ATOM 2929 O O . LYS D 2 35 ? -49.168 -23.869 24.660 1.00 46.26 76 LYS D O 1
ATOM 2935 N N . LEU D 2 36 ? -47.007 -23.573 24.004 1.00 39.66 77 LEU D N 1
ATOM 2936 C CA . LEU D 2 36 ? -47.217 -22.509 23.021 1.00 37.27 77 LEU D CA 1
ATOM 2937 C C . LEU D 2 36 ? -47.941 -23.023 21.790 1.00 41.17 77 LEU D C 1
ATOM 2938 O O . LEU D 2 36 ? -48.863 -22.353 21.304 1.00 41.66 77 LEU D O 1
ATOM 2943 N N . LYS D 2 37 ? -47.546 -24.220 21.300 1.00 37.25 78 LYS D N 1
ATOM 2944 C CA . LYS D 2 37 ? -48.180 -24.878 20.150 1.00 38.11 78 LYS D CA 1
ATOM 2945 C C . LYS D 2 37 ? -49.683 -25.140 20.401 1.00 43.37 78 LYS D C 1
ATOM 2946 O O . LYS D 2 37 ? -50.478 -25.029 19.477 1.00 43.94 78 LYS D O 1
ATOM 2952 N N . ARG D 2 38 ? -50.055 -25.477 21.650 1.00 41.30 79 ARG D N 1
ATOM 2953 C CA . ARG D 2 38 ? -51.432 -25.730 22.078 1.00 43.42 79 ARG D CA 1
ATOM 2954 C C . ARG D 2 38 ? -52.248 -24.446 22.101 1.00 47.10 79 ARG D C 1
ATOM 2955 O O . ARG D 2 38 ? -53.413 -24.466 21.708 1.00 49.12 79 ARG D O 1
ATOM 2963 N N . ALA D 2 39 ? -51.628 -23.340 22.562 1.00 41.12 80 ALA D N 1
ATOM 2964 C CA . ALA D 2 39 ? -52.180 -21.992 22.655 1.00 40.39 80 ALA D CA 1
ATOM 2965 C C . ALA D 2 39 ? -52.479 -21.420 21.270 1.00 46.14 80 ALA D C 1
ATOM 2966 O O . ALA D 2 39 ? -53.504 -20.759 21.105 1.00 46.73 80 ALA D O 1
ATOM 2968 N N . ALA D 2 40 ? -51.606 -21.701 20.265 1.00 42.74 81 ALA D N 1
ATOM 2969 C CA . ALA D 2 40 ? -51.795 -21.278 18.865 1.00 41.94 81 ALA D CA 1
ATOM 2970 C C . ALA D 2 40 ? -52.930 -22.087 18.226 1.00 48.30 81 ALA D C 1
ATOM 2971 O O . ALA D 2 40 ? -53.734 -21.527 17.480 1.00 49.97 81 ALA D O 1
ATOM 2973 N N . LYS D 2 41 ? -53.018 -23.390 18.558 1.00 45.04 82 LYS D N 1
ATOM 2974 C CA . LYS D 2 41 ? -54.058 -24.309 18.083 1.00 46.53 82 LYS D CA 1
ATOM 2975 C C . LYS D 2 41 ? -55.424 -23.890 18.654 1.00 51.52 82 LYS D C 1
ATOM 2976 O O . LYS D 2 41 ? -56.431 -23.962 17.949 1.00 53.47 82 LYS D O 1
ATOM 2979 N N . ARG D 2 42 ? -55.441 -23.435 19.927 1.00 47.31 83 ARG D N 1
ATOM 2980 C CA . ARG D 2 42 ? -56.622 -22.949 20.652 1.00 49.02 83 ARG D CA 1
ATOM 2981 C C . ARG D 2 42 ? -57.133 -21.663 20.000 1.00 54.77 83 ARG D C 1
ATOM 2982 O O . ARG D 2 42 ? -58.340 -21.452 19.914 1.00 57.22 83 ARG D O 1
ATOM 2990 N N . LEU D 2 43 ? -56.194 -20.829 19.522 1.00 49.97 84 LEU D N 1
ATOM 2991 C CA . LEU D 2 43 ? -56.416 -19.565 18.834 1.00 49.66 84 LEU D CA 1
ATOM 2992 C C . LEU D 2 43 ? -57.060 -19.776 17.460 1.00 58.33 84 LEU D C 1
ATOM 2993 O O . LEU D 2 43 ? -58.002 -19.063 17.105 1.00 59.52 84 LEU D O 1
ATOM 2998 N N . GLN D 2 44 ? -56.540 -20.742 16.689 1.00 57.14 85 GLN D N 1
ATOM 2999 C CA . GLN D 2 44 ? -57.039 -21.106 15.358 1.00 58.87 85 GLN D CA 1
ATOM 3000 C C . GLN D 2 44 ? -58.466 -21.673 15.428 1.00 67.77 85 GLN D C 1
ATOM 3001 O O . GLN D 2 44 ? -59.290 -21.367 14.569 1.00 69.42 85 GLN D O 1
ATOM 3007 N N . GLY D 2 45 ? -58.747 -22.452 16.473 1.00 66.33 86 GLY D N 1
ATOM 3008 C CA . GLY D 2 45 ? -60.054 -23.051 16.713 1.00 69.73 86 GLY D CA 1
ATOM 3009 C C . GLY D 2 45 ? -61.045 -22.101 17.353 1.00 75.44 86 GLY D C 1
ATOM 3010 O O . GLY D 2 45 ? -61.726 -22.472 18.311 1.00 77.82 86 GLY D O 1
ATOM 3011 N N . MET D 2 46 ? -61.132 -20.867 16.824 1.00 70.72 87 MET D N 1
ATOM 3012 C CA . MET D 2 46 ? -62.048 -19.818 17.287 1.00 76.49 87 MET D CA 1
ATOM 3013 C C . MET D 2 46 ? -62.911 -19.366 16.114 1.00 126.46 87 MET D C 1
ATOM 3014 O O . MET D 2 46 ? -62.396 -19.185 15.010 1.00 94.05 87 MET D O 1
#

Secondary structure (DSSP, 8-state):
---EEEEPPTT---B-TT---S-HHHHHHHHHTHHHHHHTTS-EEEEEE-SSTT-BEEEEEEEEEEEEEE---EEEEEEEEEEEE-TTTTTSSHHHHHHHHHHHHHHHHHHHH---EEEEE--SHHHHHHHHHTTPEEP-GGGTTEEEEEHHHHHHHHH-/---EEEEPPSS---B-TT---S-HHHHHHIIIIIHHHHHTTS-EEEEEE---B--EEEEEEEEEEEE--EEEEEEEEEEEE-GGGTTS-HHHHHHHHHHHHHHHHHHHH---EEEEE--SHHHHHHHHTTTPEEP-GGGTTEEEEEHHHHHHHHH---/--SEEEESSHHHHHHHHHHSPPPP-HHHHHHHHHHH--/--EEEESSHHHHHHHHHHSPPPP-HHHHHHHHHHH--

GO terms:
  GO:0097351 toxin sequestering activity (F, EXP)

Sequence (393 aa):
DDLTIEILTDDADYDLQRFDCGEEALNLFLTTHLVRQHRNKILRAYILCRNTPERQVLGYYTLCCGSCFERAYKNIPSVTLGRLAIDRSLQGQGWGATLVAHAMNVVWSASLAVGIHGLFVEALNEKAHTFFKSLGFIPLVGENENALFFPTKSIELLFTQDDLTIEILTDDADYDLQRFDCGEEALNLFLTTHLVRRQHRNKILRAYILCRERQVLGYYTLCGSCFERAKNIPSVTLGRRLAIDRSLQGQGWGATLVAHAMNVVWSASLAVGIHGLFVEALNEKAHTFFKSLGFIPLVGENENALFFPTKSIELLFTQSDHRRVILNEESWTRVMDALSNPPSPGEKLKRAAKRLQGMRRVILNEESWTRVMDALSNPPSPGEKLKRAAKRLQGM

Solvent-accessible surface area: 17865 Å² total; per-residue (Å²): 144,81,11,39,21,48,59,5,69,84,144,33,129,35,68,19,151,76,13,62,16,45,87,70,66,38,31,110,10,2,42,82,82,0,45,152,46,1,119,90,76,98,14,10,0,10,0,0,0,26,81,44,127,114,52,75,2,24,0,0,0,5,1,28,2,4,3,0,29,114,124,106,53,18,5,4,4,0,4,1,16,71,35,5,17,14,146,78,18,95,86,98,40,7,12,6,0,0,0,0,29,0,0,54,19,0,40,60,4,9,67,24,0,12,9,40,0,0,0,1,50,2,98,79,126,82,25,27,77,45,6,92,54,1,27,5,38,39,5,53,39,114,6,100,84,5,0,0,1,1,19,95,0,0,48,78,13,56,94,117,155,115,17,60,22,85,63,6,83,61,101,52,138,47,71,28,97,85,14,53,24,41,43,78,87,40,31,113,25,1,64,85,88,0,55,135,36,1,70,79,57,98,8,13,0,12,0,0,6,121,141,29,40,4,31,0,0,0,2,1,15,4,3,0,0,45,159,106,163,11,29,6,3,0,2,2,15,66,30,5,32,15,125,80,12,132,88,94,33,34,11,4,0,0,0,0,29,0,0,54,20,0,33,63,5,11,60,25,0,8,10,48,0,0,1,0,46,3,147,77,120,178,24,37,75,49,6,105,53,2,33,3,29,33,7,65,43,105,15,103,64,9,0,0,2,0,15,57,0,0,51,62,10,44,86,61,98,190,99,91,29,51,1,65,3,79,85,0,11,74,86,0,62,89,5,53,98,116,39,35,96,25,37,104,78,1,95,145,4,12,152,78,28,153,66,85,59,75,56,15,99,1,84,82,0,16,68,87,0,41,84,7,50,97,121,44,45,79,5,36,110,79,1,73,133,0,3,84,73,25,127,70,97

=== Feature glossary ===
The record interleaves many kinds of information about one protein. Here is each kind framed as the question it answers.

Q: What known structures does this most resemble?
A: Structural nearest neighbors (via Foldseek easy-search vs the PDB). Reported per hit: target PDB id, E-value, and alignment TM-score. A TM-score above ~0.5 is the conventional threshold for 'same fold'.

Q: Where is each backbone atom in 3D?
A: The mmCIF table is the protein's shape written out atom by atom. For each backbone N, Cα, C, and carbonyl O, it records an (x, y, z) coordinate triple in Å plus the residue type, chain letter, and residue number.

Q: What are the backbone torsion angles?
A: The φ/ψ torsion pair specifies the backbone conformation at each residue. φ rotates about the N–Cα bond, ψ about the Cα–C bond. Steric clashes forbid most of the (φ, ψ) plane — the allowed regions (α-helix basin, β-sheet basin, left-handed helix) are the Ramachandran-allowed regions.

Q: Which residues are buried vs exposed?
A: Solvent-accessible surface area (SASA) is the area in Å² traced out by the centre of a 1.4 Å probe sphere (a water molecule) rolled over the protein's van der Waals surface (Shrake–Rupley / Lee–Richards construction). Buried residues have near-zero SASA; fully exposed residues can exceed 200 Å². The total SASA scales roughly with the number of surface residues.

Q: How confident is the AlphaFold model at each residue?
A: pLDDT is the predicted lDDT-Cα score: AlphaFold's confidence that the local environment of each residue (all inter-atomic distances within 15 Å) is correctly placed. It is a per-residue number between 0 and 100, with higher meaning more reliable.

Q: What does the local fold look like, residue by residue?
A: 3Di is Foldseek's structural alphabet. Each residue is assigned one of twenty discrete states based on how its Cα sits relative to its spatial (not sequential) neighbors. Aligning 3Di strings finds structural homologs roughly as well as full 3D superposition, but orders of magnitude faster.

Q: How big and how compact is the whole molecule?
A: Radius of gyration (Rg) is the root-mean-square distance of Cα atoms from their centroid — a single number for overall size and compactness. A globular domain of N residues has Rg ≈ 2.2·N^0.38 Å; an extended or disordered chain has a much larger Rg. The Cα contact count is the number of residue pairs whose Cα atoms are within 8 Å and are more than four positions apart in sequence — a standard proxy for tertiary packing density. The bounding box is the smallest axis-aligned box enclosing all Cα atoms.

Q: Which residues are in helices, strands, or loops?
A: DSSP 8-state secondary structure assigns each residue one of H (α-helix), G (3₁₀-helix), I (π-helix), E (extended β-strand), B (isolated β-bridge), T (hydrogen-bonded turn), S (bend), or '-' (coil). The assignment is computed from backbone hydrogen-bond geometry via the Kabsch–Sander algorithm.

Q: How mobile is each atom in the crystal?
A: Crystallographic B-factors measure how much each atom's electron density is smeared out, in Å². They rise in mobile loops and surface residues and fall in the buried interior. In AlphaFold models this column is repurposed to hold pLDDT instead.

Q: What if only a Cα trace is available?
A: P-SEA three-state annotation labels each residue as helix, strand, or coil based purely on the geometry of the Cα trace. It serves as a fallback when the full backbone (and thus DSSP) is unavailable.

Q: What family and function is it annotated with?
A: Database cross-references. InterPro integrates a dozen domain/family signature databases into unified entries with residue-range hits. GO terms attach function/process/location labels with evidence codes. CATH codes position the fold in a four-level structural taxonomy. Organism is the NCBI-taxonomy species name.

Q: Are the domains correctly placed relative to each other?
A: Predicted Aligned Error (PAE) is an AlphaFold confidence matrix: entry (i, j) is the expected error in the position of residue j, in ångströms, when the prediction is superimposed on the true structure at residue i. Low PAE within a block of residues means that block is internally rigid and well-predicted; high PAE between two blocks means their relative placement is uncertain even if each block individually is confident.

Q: What do the diagnostic plots show?
A: Three diagnostic plots accompany the record. The Cα contact map visualizes the tertiary structure as a 2D adjacency matrix (8 Å cutoff, sequence-local contacts suppressed). The Ramachandran plot shows the distribution of backbone (φ, ψ) torsions, with points in the α and β basins reflecting secondary structure content. The PAE plot shows AlphaFold's inter-residue confidence as a color matrix.

Q: What is the amino-acid chain?
A: Primary structure: the covalent order of the twenty standard amino acids along the backbone. Two proteins with the same sequence will (almost always) fold to the same structure; two with 30% identity often share a fold but not the details.

Q: What do the rendered images show?
A: The six renders are orthographic views along the three Cartesian axes in both directions. Representation (cartoon, sticks, or surface) and color scheme (sequence-rainbow or by-chain) vary across proteins so the training set covers all the common visualization conventions.